Protein AF-0000000078383368 (afdb_homodimer)

Foldseek 3Di:
DFPDFAEEEQEAQLALLSLLLQVLCVVVRHQYEYEYEQADDCVVVVDPPPVVVLRLVSRVVSCVLSVHHYYYDYCNVVCVVFQVVVCLVCLQQLFHAASLLVCCAPPVLNVVVCCCCPPVNGQAYEYSAQKAWPCGQNSVNADPPDQIFIFFAPALQRTDCLSPQQHARVSRNRYHHNCNPDYPVVSLVSCVVSPSVSHNPDDDFDDHPSVTDDPDVPVVSCVPDFWQKAFEAEPPPRDTFGMDGGSSNAAALDFDDDDPPTDADPQGWGFLDAGSVRRYTYIYGHSVPQSQWFQKFKWAQWNFHGDDPPPPHQKDKWWKDQDSNDDTFIWIWGDDDPRMIMTGTPGTDGRQGFNTKMWTDDVRTTGTITTTHDGDDTRVVD/DFPDFAEEEQEAQLALLSLLLQVLCVVVRHQYEYEYEQADDCVVVVDPPPVVVLRLVSRVVSCVLSVHHYYYDYPNVVCVVFQVVVCLVCLQQLFDAASLLVCCAPPVLNVVVCCCCPPVNGQAYEYSAQWAWPCGQNSVNADPPDQIFIFFAPALQRTDVLSPQQHARVSRNRYHHNCNPDYPVVSLVSCVVSPSVSHNPDDDFDDHPSVTDDPDVPVVSCVPDFWQKAFEAEPPPRDTFGMDGGSSNAAALDFDDDDPPTDADPQGWGFLDAGSVRRYTYIYGHSVPQSQWFQKFKWAQWNFHGDDPPPPHQKDKWWKDQDSNDDTFIWIWGDDDPRMIMTGTPGTDGRQGFNTKMWTDDVRTTTTITTTHDGDDTRVVD

Structure (mmCIF, N/CA/C/O backbone):
data_AF-0000000078383368-model_v1
#
loop_
_entity.id
_entity.type
_entity.pdbx_description
1 polymer 'tRNA-5-taurinomethyluridine 2-sulfurtransferase'
#
loop_
_atom_site.group_PDB
_atom_site.id
_atom_site.type_symbol
_atom_site.label_atom_id
_atom_site.label_alt_id
_atom_site.label_comp_id
_atom_site.label_asym_id
_atom_site.label_entity_id
_atom_site.label_seq_id
_atom_site.pdbx_PDB_ins_code
_atom_site.Cartn_x
_atom_site.Cartn_y
_atom_site.Cartn_z
_atom_site.occupancy
_atom_site.B_iso_or_equiv
_atom_site.auth_seq_id
_atom_site.auth_comp_id
_atom_site.auth_asym_id
_atom_site.auth_atom_id
_atom_site.pdbx_PDB_model_num
ATOM 1 N N . MET A 1 1 ? -2.18 25.766 40.375 1 36.94 1 MET A N 1
ATOM 2 C CA . MET A 1 1 ? -3.277 26.609 39.906 1 36.94 1 MET A CA 1
ATOM 3 C C . MET A 1 1 ? -3.518 26.422 38.406 1 36.94 1 MET A C 1
ATOM 5 O O . MET A 1 1 ? -2.578 26.469 37.625 1 36.94 1 MET A O 1
ATOM 9 N N . MET A 1 2 ? -4.461 25.734 38 1 49.12 2 MET A N 1
ATOM 10 C CA . MET A 1 2 ? -4.82 25.312 36.656 1 49.12 2 MET A CA 1
ATOM 11 C C . MET A 1 2 ? -4.887 26.5 35.719 1 49.12 2 MET A C 1
ATOM 13 O O . MET A 1 2 ? -5.633 27.453 35.969 1 49.12 2 MET A O 1
ATOM 17 N N . CYS A 1 3 ? -3.789 26.938 35.188 1 62.19 3 CYS A N 1
ATOM 18 C CA . CYS A 1 3 ? -3.83 28.188 34.438 1 62.19 3 CYS A CA 1
ATOM 19 C C . CYS A 1 3 ? -4.938 28.156 33.375 1 62.19 3 CYS A C 1
ATOM 21 O O . CYS A 1 3 ? -4.957 27.266 32.531 1 62.19 3 CYS A O 1
ATOM 23 N N . VAL A 1 4 ? -6.07 28.656 33.75 1 81.44 4 VAL A N 1
ATOM 24 C CA . VAL A 1 4 ? -7.246 28.828 32.875 1 81.44 4 VAL A CA 1
ATOM 25 C C . VAL A 1 4 ? -6.832 29.469 31.562 1 81.44 4 VAL A C 1
ATOM 27 O O . VAL A 1 4 ? -6.098 30.469 31.547 1 81.44 4 VAL A O 1
ATOM 30 N N . VAL A 1 5 ? -7.105 28.734 30.438 1 91.75 5 VAL A N 1
ATOM 31 C CA . VAL A 1 5 ? -6.828 29.281 29.109 1 91.75 5 VAL A CA 1
ATOM 32 C C . VAL A 1 5 ? -7.957 30.219 28.688 1 91.75 5 VAL A C 1
ATOM 34 O O . VAL A 1 5 ? -9.125 29.828 28.656 1 91.75 5 VAL A O 1
ATOM 37 N N . ARG A 1 6 ? -7.672 31.469 28.5 1 95.5 6 ARG A N 1
ATOM 38 C CA . ARG A 1 6 ? -8.672 32.469 28.094 1 95.5 6 ARG A CA 1
ATOM 39 C C . ARG A 1 6 ? -8.383 32.969 26.703 1 95.5 6 ARG A C 1
ATOM 41 O O . ARG A 1 6 ? -9.258 32.969 25.828 1 95.5 6 ARG A O 1
ATOM 48 N N . ARG A 1 7 ? -7.188 33.438 26.453 1 97.81 7 ARG A N 1
ATOM 49 C CA . ARG A 1 7 ? -6.781 34.031 25.172 1 97.81 7 ARG A CA 1
ATOM 50 C C . ARG A 1 7 ? -5.969 33.031 24.344 1 97.81 7 ARG A C 1
ATOM 52 O O . ARG A 1 7 ? -5 32.469 24.844 1 97.81 7 ARG A O 1
ATOM 59 N N . VAL A 1 8 ? -6.387 32.812 23.047 1 98.69 8 VAL A N 1
ATOM 60 C CA . VAL A 1 8 ? -5.789 31.781 22.203 1 98.69 8 VAL A CA 1
ATOM 61 C C . VAL A 1 8 ? -5.406 32.375 20.859 1 98.69 8 VAL A C 1
ATOM 63 O O . VAL A 1 8 ? -6.215 33.062 20.219 1 98.69 8 VAL A O 1
ATOM 66 N N . ALA A 1 9 ? -4.172 32.219 20.453 1 98.81 9 ALA A N 1
ATOM 67 C CA . ALA A 1 9 ? -3.773 32.531 19.078 1 98.81 9 ALA A CA 1
ATOM 68 C C . ALA A 1 9 ? -4.07 31.359 18.156 1 98.81 9 ALA A C 1
ATOM 70 O O . ALA A 1 9 ? -3.617 30.234 18.391 1 98.81 9 ALA A O 1
ATOM 71 N N . CYS A 1 10 ? -4.832 31.562 17.156 1 98.81 10 CYS A N 1
ATOM 72 C CA . CYS A 1 10 ? -5.141 30.562 16.156 1 98.81 10 CYS A CA 1
ATOM 73 C C . CYS A 1 10 ? -4.375 30.828 14.859 1 98.81 10 CYS A C 1
ATOM 75 O O . CYS A 1 10 ? -4.52 31.891 14.258 1 98.81 10 CYS A O 1
ATOM 77 N N . ALA A 1 11 ? -3.551 29.875 14.469 1 98.31 11 ALA A N 1
ATOM 78 C CA . ALA A 1 11 ? -2.896 29.984 13.164 1 98.31 11 ALA A CA 1
ATOM 79 C C . ALA A 1 11 ? -3.912 29.875 12.031 1 98.31 11 ALA A C 1
ATOM 81 O O . ALA A 1 11 ? -4.57 28.844 11.883 1 98.31 11 ALA A O 1
ATOM 82 N N . ILE A 1 12 ? -3.998 30.922 11.258 1 96.69 12 ILE A N 1
ATOM 83 C CA . ILE A 1 12 ? -4.957 30.969 10.156 1 96.69 12 ILE A CA 1
ATOM 84 C C . ILE A 1 12 ? -4.215 31 8.828 1 96.69 12 ILE A C 1
ATOM 86 O O . ILE A 1 12 ? -3.4 31.891 8.578 1 96.69 12 ILE A O 1
ATOM 90 N N . SER A 1 13 ? -4.52 30 7.941 1 92.88 13 SER A N 1
ATOM 91 C CA . SER A 1 13 ? -3.787 29.875 6.684 1 92.88 13 SER A CA 1
ATOM 92 C C . SER A 1 13 ? -4.641 30.312 5.5 1 92.88 13 SER A C 1
ATOM 94 O O . SER A 1 13 ? -4.148 30.391 4.371 1 92.88 13 SER A O 1
ATOM 96 N N . GLY A 1 14 ? -5.852 30.578 5.715 1 90.75 14 GLY A N 1
ATOM 97 C CA . GLY A 1 14 ? -6.781 30.812 4.621 1 90.75 14 GLY A CA 1
ATOM 98 C C . GLY A 1 14 ? -7.488 29.547 4.16 1 90.75 14 GLY A C 1
ATOM 99 O O . GLY A 1 14 ? -8.352 29.609 3.281 1 90.75 14 GLY A O 1
ATOM 100 N N . GLY A 1 15 ? -7.164 28.484 4.734 1 93.06 15 GLY A N 1
ATOM 101 C CA . GLY A 1 15 ? -7.805 27.219 4.406 1 93.06 15 GLY A CA 1
ATOM 102 C C . GLY A 1 15 ? -8.961 26.875 5.328 1 93.06 15 GLY A C 1
ATOM 103 O O . GLY A 1 15 ? -9.141 27.516 6.367 1 93.06 15 GLY A O 1
ATOM 104 N N . ILE A 1 16 ? -9.664 25.859 4.98 1 95.81 16 ILE A N 1
ATOM 105 C CA . ILE A 1 16 ? -10.914 25.531 5.645 1 95.81 16 ILE A CA 1
ATOM 106 C C . ILE A 1 16 ? -10.633 24.984 7.043 1 95.81 16 ILE A C 1
ATOM 108 O O . ILE A 1 16 ? -11.383 25.25 7.984 1 95.81 16 ILE A O 1
ATOM 112 N N . ASP A 1 17 ? -9.57 24.281 7.25 1 96.88 17 ASP A N 1
ATOM 113 C CA . ASP A 1 17 ? -9.281 23.625 8.531 1 96.88 17 ASP A CA 1
ATOM 114 C C . ASP A 1 17 ? -8.977 24.672 9.609 1 96.88 17 ASP A C 1
ATOM 116 O O . ASP A 1 17 ? -9.547 24.625 10.703 1 96.88 17 ASP A O 1
ATOM 120 N N . SER A 1 18 ? -8.117 25.609 9.273 1 97.19 18 SER A N 1
ATOM 121 C CA . SER A 1 18 ? -7.789 26.641 10.234 1 97.19 18 SER A CA 1
ATOM 122 C C . SER A 1 18 ? -8.977 27.578 10.484 1 97.19 18 SER A C 1
ATOM 124 O O . SER A 1 18 ? -9.172 28.062 11.602 1 97.19 18 SER A O 1
ATOM 126 N N . ALA A 1 19 ? -9.758 27.781 9.469 1 97.56 19 ALA A N 1
ATOM 127 C CA . ALA A 1 19 ? -10.945 28.609 9.617 1 97.56 19 ALA A CA 1
ATOM 128 C C . ALA A 1 19 ? -11.93 28 10.609 1 97.56 19 ALA A C 1
ATOM 130 O O . ALA A 1 19 ? -12.438 28.672 11.5 1 97.56 19 ALA A O 1
ATOM 131 N N . VAL A 1 20 ? -12.18 26.719 10.445 1 98.38 20 VAL A N 1
ATOM 132 C CA . VAL A 1 20 ? -13.117 26.047 11.328 1 98.38 20 VAL A CA 1
ATOM 133 C C . VAL A 1 20 ? -12.531 25.922 12.727 1 98.38 20 VAL A C 1
ATOM 135 O O . VAL A 1 20 ? -13.258 26.016 13.727 1 98.38 20 VAL A O 1
ATOM 138 N N . ALA A 1 21 ? -11.258 25.781 12.812 1 98.69 21 ALA A N 1
ATOM 139 C CA . ALA A 1 21 ? -10.617 25.797 14.125 1 98.69 21 ALA A CA 1
ATOM 140 C C . ALA A 1 21 ? -10.906 27.109 14.852 1 98.69 21 ALA A C 1
ATOM 142 O O . ALA A 1 21 ? -11.305 27.094 16.016 1 98.69 21 ALA A O 1
ATOM 143 N N . ALA A 1 22 ? -10.75 28.203 14.188 1 98.62 22 ALA A N 1
ATOM 144 C CA . ALA A 1 22 ? -11.023 29.516 14.766 1 98.62 22 ALA A CA 1
ATOM 145 C C . ALA A 1 22 ? -12.492 29.641 15.164 1 98.62 22 ALA A C 1
ATOM 147 O O . ALA A 1 22 ? -12.812 30.156 16.234 1 98.62 22 ALA A O 1
ATOM 148 N N . LEU A 1 23 ? -13.352 29.156 14.305 1 98.56 23 LEU A N 1
ATOM 149 C CA . LEU A 1 23 ? -14.789 29.172 14.562 1 98.56 23 LEU A CA 1
ATOM 150 C C . LEU A 1 23 ? -15.109 28.438 15.859 1 98.56 23 LEU A C 1
ATOM 152 O O . LEU A 1 23 ? -15.844 28.953 16.703 1 98.56 23 LEU A O 1
ATOM 156 N N . LEU A 1 24 ? -14.539 27.266 15.984 1 98.81 24 LEU A N 1
ATOM 157 C CA . LEU A 1 24 ? -14.82 26.438 17.141 1 98.81 24 LEU A CA 1
ATOM 158 C C . LEU A 1 24 ? -14.281 27.078 18.422 1 98.81 24 LEU A C 1
ATOM 160 O O . LEU A 1 24 ? -14.906 26.984 19.469 1 98.81 24 LEU A O 1
ATOM 164 N N . LEU A 1 25 ? -13.133 27.672 18.312 1 98.69 25 LEU A N 1
ATOM 165 C CA . LEU A 1 25 ? -12.578 28.375 19.469 1 98.69 25 LEU A CA 1
ATOM 166 C C . LEU A 1 25 ? -13.508 29.5 19.922 1 98.69 25 LEU A C 1
ATOM 168 O O . LEU A 1 25 ? -13.797 29.641 21.109 1 98.69 25 LEU A O 1
ATOM 172 N N . LYS A 1 26 ? -13.977 30.266 19.016 1 98.19 26 LYS A N 1
ATOM 173 C CA . LYS A 1 26 ? -14.891 31.359 19.328 1 98.19 26 LYS A CA 1
ATOM 174 C C . LYS A 1 26 ? -16.172 30.828 19.969 1 98.19 26 LYS A C 1
ATOM 176 O O . LYS A 1 26 ? -16.641 31.375 20.984 1 98.19 26 LYS A O 1
ATOM 181 N N . ARG A 1 27 ? -16.672 29.797 19.391 1 97.75 27 ARG A N 1
ATOM 182 C CA . ARG A 1 27 ? -17.906 29.203 19.891 1 97.75 27 ARG A CA 1
ATOM 183 C C . ARG A 1 27 ? -17.734 28.656 21.312 1 97.75 27 ARG A C 1
ATOM 185 O O . ARG A 1 27 ? -18.688 28.609 22.078 1 97.75 27 ARG A O 1
ATOM 192 N N . ASN A 1 28 ? -16.547 28.281 21.594 1 97.38 28 ASN A N 1
ATOM 193 C CA . ASN A 1 28 ? -16.266 27.75 22.906 1 97.38 28 ASN A CA 1
ATOM 194 C C . ASN A 1 28 ? -15.898 28.844 23.906 1 97.38 28 ASN A C 1
ATOM 196 O O . ASN A 1 28 ? -15.43 28.562 25 1 97.38 28 ASN A O 1
ATOM 200 N N . GLY A 1 29 ? -15.969 30.109 23.516 1 96.81 29 GLY A N 1
ATOM 201 C CA . GLY A 1 29 ? -15.906 31.234 24.438 1 96.81 29 GLY A CA 1
ATOM 202 C C . GLY A 1 29 ? -14.508 31.781 24.625 1 96.81 29 GLY A C 1
ATOM 203 O O . GLY A 1 29 ? -14.266 32.625 25.5 1 96.81 29 GLY A O 1
ATOM 204 N N . PHE A 1 30 ? -13.562 31.406 23.812 1 98.31 30 PHE A N 1
ATOM 205 C CA . PHE A 1 30 ? -12.203 31.906 23.938 1 98.31 30 PHE A CA 1
ATOM 206 C C . PHE A 1 30 ? -12.07 33.281 23.328 1 98.31 30 PHE A C 1
ATOM 208 O O . PHE A 1 30 ? -12.844 33.656 22.438 1 98.31 30 PHE A O 1
ATOM 215 N N . ASP A 1 31 ? -11.172 34.062 23.891 1 98.44 31 ASP A N 1
ATOM 216 C CA . ASP A 1 31 ? -10.664 35.25 23.203 1 98.44 31 ASP A CA 1
ATOM 217 C C . ASP A 1 31 ? -9.648 34.875 22.125 1 98.44 31 ASP A C 1
ATOM 219 O O . ASP A 1 31 ? -8.484 34.625 22.422 1 98.44 31 ASP A O 1
ATOM 223 N N . VAL A 1 32 ? -10.109 34.906 20.906 1 98.69 32 VAL A N 1
ATOM 224 C CA . VAL A 1 32 ? -9.328 34.312 19.828 1 98.69 32 VAL A CA 1
ATOM 225 C C . VAL A 1 32 ? -8.617 35.438 19.047 1 98.69 32 VAL A C 1
ATOM 227 O O . VAL A 1 32 ? -9.219 36.469 18.75 1 98.69 32 VAL A O 1
ATOM 230 N N . VAL A 1 33 ? -7.348 35.219 18.75 1 98.69 33 VAL A N 1
ATOM 231 C CA . VAL A 1 33 ? -6.559 36.062 17.859 1 98.69 33 VAL A CA 1
ATOM 232 C C . VAL A 1 33 ? -6.043 35.25 16.688 1 98.69 33 VAL A C 1
ATOM 234 O O . VAL A 1 33 ? -5.375 34.219 16.875 1 98.69 33 VAL A O 1
ATOM 237 N N . GLY A 1 34 ? -6.414 35.688 15.492 1 98.56 34 GLY A N 1
ATOM 238 C CA . GLY A 1 34 ? -5.895 35.031 14.305 1 98.56 34 GLY A CA 1
ATOM 239 C C . GLY A 1 34 ? -4.504 35.5 13.93 1 98.56 34 GLY A C 1
ATOM 240 O O . GLY A 1 34 ? -4.215 36.688 13.945 1 98.56 34 GLY A O 1
ATOM 241 N N . VAL A 1 35 ? -3.637 34.562 13.633 1 98.56 35 VAL A N 1
ATOM 242 C CA . VAL A 1 35 ? -2.281 34.906 13.211 1 98.56 35 VAL A CA 1
ATOM 243 C C . VAL A 1 35 ? -1.971 34.219 11.875 1 98.56 35 VAL A C 1
ATOM 245 O O . VAL A 1 35 ? -2.078 33 11.742 1 98.56 35 VAL A O 1
ATOM 248 N N . TYR A 1 36 ? -1.631 34.969 10.883 1 96.88 36 TYR A N 1
ATOM 249 C CA . TYR A 1 36 ? -1.184 34.5 9.578 1 96.88 36 TYR A CA 1
ATOM 250 C C . TYR A 1 36 ? 0.331 34.625 9.445 1 96.88 36 TYR A C 1
ATOM 252 O O . TYR A 1 36 ? 0.911 35.656 9.719 1 96.88 36 TYR A O 1
ATOM 260 N N . MET A 1 37 ? 0.987 33.5 9.008 1 95.25 37 MET A N 1
ATOM 261 C CA . MET A 1 37 ? 2.441 33.469 8.875 1 95.25 37 MET A CA 1
ATOM 262 C C . MET A 1 37 ? 2.855 33.562 7.414 1 95.25 37 MET A C 1
ATOM 264 O O . MET A 1 37 ? 2.35 32.844 6.566 1 95.25 37 MET A O 1
ATOM 268 N N . VAL A 1 38 ? 3.729 34.438 7.168 1 91.38 38 VAL A N 1
ATOM 269 C CA . VAL A 1 38 ? 4.391 34.5 5.871 1 91.38 38 VAL A CA 1
ATOM 270 C C . VAL A 1 38 ? 5.738 33.781 5.941 1 91.38 38 VAL A C 1
ATOM 272 O O . VAL A 1 38 ? 6.645 34.219 6.656 1 91.38 38 VAL A O 1
ATOM 275 N N . ASN A 1 39 ? 5.824 32.719 5.172 1 88.44 39 ASN A N 1
ATOM 276 C CA . ASN A 1 39 ? 7.023 31.906 5.344 1 88.44 39 ASN A CA 1
ATOM 277 C C . ASN A 1 39 ? 7.785 31.75 4.031 1 88.44 39 ASN A C 1
ATOM 279 O O . ASN A 1 39 ? 8.906 31.234 4.016 1 88.44 39 ASN A O 1
ATOM 283 N N . TRP A 1 40 ? 7.23 32.094 2.885 1 81.56 40 TRP A N 1
ATOM 284 C CA . TRP A 1 40 ? 7.875 31.938 1.588 1 81.56 40 TRP A CA 1
ATOM 285 C C . TRP A 1 40 ? 7.516 33.062 0.644 1 81.56 40 TRP A C 1
ATOM 287 O O . TRP A 1 40 ? 6.348 33.469 0.551 1 81.56 40 TRP A O 1
ATOM 297 N N . ASP A 1 41 ? 8.422 33.688 0.123 1 69.75 41 ASP A N 1
ATOM 298 C CA . ASP A 1 41 ? 8.188 34.812 -0.791 1 69.75 41 ASP A CA 1
ATOM 299 C C . ASP A 1 41 ? 8.297 34.344 -2.246 1 69.75 41 ASP A C 1
ATOM 301 O O . ASP A 1 41 ? 9.375 33.969 -2.711 1 69.75 41 ASP A O 1
ATOM 305 N N . HIS A 1 42 ? 7.145 34.125 -2.885 1 60.41 42 HIS A N 1
ATOM 306 C CA . HIS A 1 42 ? 7.102 33.719 -4.277 1 60.41 42 HIS A CA 1
ATOM 307 C C . HIS A 1 42 ? 7.605 34.812 -5.211 1 60.41 42 HIS A C 1
ATOM 309 O O . HIS A 1 42 ? 7.855 34.562 -6.391 1 60.41 42 HIS A O 1
ATOM 315 N N . VAL A 1 43 ? 7.531 36.125 -4.84 1 50.5 43 VAL A N 1
ATOM 316 C CA . VAL A 1 43 ? 8.008 37.219 -5.703 1 50.5 43 VAL A CA 1
ATOM 317 C C . VAL A 1 43 ? 9.383 36.844 -6.258 1 50.5 43 VAL A C 1
ATOM 319 O O . VAL A 1 43 ? 9.688 37.156 -7.418 1 50.5 43 VAL A O 1
ATOM 322 N N . GLU A 1 44 ? 10.125 36.25 -5.531 1 47.44 44 GLU A N 1
ATOM 323 C CA . GLU A 1 44 ? 11.484 35.969 -5.988 1 47.44 44 GLU A CA 1
ATOM 324 C C . GLU A 1 44 ? 11.484 34.906 -7.09 1 47.44 44 GLU A C 1
ATOM 326 O O . GLU A 1 44 ? 12.461 34.781 -7.836 1 47.44 44 GLU A O 1
ATOM 331 N N . GLU A 1 45 ? 10.422 34.094 -7.129 1 51.78 45 GLU A N 1
ATOM 332 C CA . GLU A 1 45 ? 10.469 33.094 -8.172 1 51.78 45 GLU A CA 1
ATOM 333 C C . GLU A 1 45 ? 9.914 33.625 -9.492 1 51.78 45 GLU A C 1
ATOM 335 O O . GLU A 1 45 ? 9.828 32.875 -10.477 1 51.78 45 GLU A O 1
ATOM 340 N N . GLY A 1 46 ? 9.664 34.938 -9.633 1 47.72 46 GLY A N 1
ATOM 341 C CA . GLY A 1 46 ? 9.242 35.562 -10.883 1 47.72 46 GLY A CA 1
ATOM 342 C C . GLY A 1 46 ? 7.773 35.312 -11.195 1 47.72 46 GLY A C 1
ATOM 343 O O . GLY A 1 46 ? 7.301 35.656 -12.281 1 47.72 46 GLY A O 1
ATOM 344 N N . THR A 1 47 ? 7.129 34.281 -10.688 1 50.12 47 THR A N 1
ATOM 345 C CA . THR A 1 47 ? 5.762 34.062 -11.125 1 50.12 47 THR A CA 1
ATOM 346 C C . THR A 1 47 ? 4.785 34.938 -10.367 1 50.12 47 THR A C 1
ATOM 348 O O . THR A 1 47 ? 4.926 35.156 -9.164 1 50.12 47 THR A O 1
ATOM 351 N N . ASN A 1 48 ? 4.074 35.844 -11 1 43.84 48 ASN A N 1
ATOM 352 C CA . ASN A 1 48 ? 3.094 36.875 -10.641 1 43.84 48 ASN A CA 1
ATOM 353 C C . ASN A 1 48 ? 1.924 36.281 -9.859 1 43.84 48 ASN A C 1
ATOM 355 O O . ASN A 1 48 ? 0.958 36.969 -9.547 1 43.84 48 ASN A O 1
ATOM 359 N N . ASP A 1 49 ? 1.604 35.031 -9.945 1 49.78 49 ASP A N 1
ATOM 360 C CA . ASP A 1 49 ? 0.332 34.625 -9.359 1 49.78 49 ASP A CA 1
ATOM 361 C C . ASP A 1 49 ? 0.401 34.625 -7.836 1 49.78 49 ASP A C 1
ATOM 363 O O . ASP A 1 49 ? 1.14 33.844 -7.238 1 49.78 49 ASP A O 1
ATOM 367 N N . CYS A 1 50 ? 0.161 35.75 -7.16 1 53.84 50 CYS A N 1
ATOM 368 C CA . CYS A 1 50 ? 0.35 36.062 -5.75 1 53.84 50 CYS A CA 1
ATOM 369 C C . CYS A 1 50 ? -0.502 35.156 -4.871 1 53.84 50 CYS A C 1
ATOM 371 O O . CYS A 1 50 ? -1.547 35.594 -4.367 1 53.84 50 CYS A O 1
ATOM 373 N N . HIS A 1 51 ? -0.39 33.812 -4.867 1 58.06 51 HIS A N 1
ATOM 374 C CA . HIS A 1 51 ? -1.088 32.875 -3.98 1 58.06 51 HIS A CA 1
ATOM 375 C C . HIS A 1 51 ? -1.011 33.344 -2.529 1 58.06 51 HIS A C 1
ATOM 377 O O . HIS A 1 51 ? -2.008 33.312 -1.806 1 58.06 51 HIS A O 1
ATOM 383 N N . ARG A 1 52 ? 0.119 33.906 -2.07 1 60.44 52 ARG A N 1
ATOM 384 C CA . ARG A 1 52 ? 0.3 34.406 -0.711 1 60.44 52 ARG A CA 1
ATOM 385 C C . ARG A 1 52 ? -0.687 35.531 -0.403 1 60.44 52 ARG A C 1
ATOM 387 O O . ARG A 1 52 ? -1.337 35.531 0.645 1 60.44 52 ARG A O 1
ATOM 394 N N . THR A 1 53 ? -0.83 36.281 -1.457 1 69.81 53 THR A N 1
ATOM 395 C CA . THR A 1 53 ? -1.708 37.438 -1.25 1 69.81 53 THR A CA 1
ATOM 396 C C . THR A 1 53 ? -3.162 36.969 -1.137 1 69.81 53 THR A C 1
ATOM 398 O O . THR A 1 53 ? -3.918 37.5 -0.32 1 69.81 53 THR A O 1
ATOM 401 N N . ARG A 1 54 ? -3.377 35.938 -1.837 1 81.5 54 ARG A N 1
ATOM 402 C CA . ARG A 1 54 ? -4.754 35.438 -1.802 1 81.5 54 ARG A CA 1
ATOM 403 C C . ARG A 1 54 ? -5.051 34.719 -0.491 1 81.5 54 ARG A C 1
ATOM 405 O O . ARG A 1 54 ? -6.113 34.938 0.104 1 81.5 54 ARG A O 1
ATOM 412 N N . ASP A 1 55 ? -4.082 34 -0.029 1 87.5 55 ASP A N 1
ATOM 413 C CA . ASP A 1 55 ? -4.262 33.25 1.225 1 87.5 55 ASP A CA 1
ATOM 414 C C . ASP A 1 55 ? -4.348 34.219 2.408 1 87.5 55 ASP A C 1
ATOM 416 O O . ASP A 1 55 ? -5.152 34.031 3.32 1 87.5 55 ASP A O 1
ATOM 420 N N . GLU A 1 56 ? -3.521 35.219 2.334 1 90.69 56 GLU A N 1
ATOM 421 C CA . GLU A 1 56 ? -3.564 36.188 3.408 1 90.69 56 GLU A CA 1
ATOM 422 C C . GLU A 1 56 ? -4.891 36.938 3.408 1 90.69 56 GLU A C 1
ATOM 424 O O . GLU A 1 56 ? -5.473 37.188 4.469 1 90.69 56 GLU A O 1
ATOM 429 N N . ALA A 1 57 ? -5.328 37.281 2.199 1 92.25 57 ALA A N 1
ATOM 430 C CA . ALA A 1 57 ? -6.605 37.969 2.068 1 92.25 57 ALA A CA 1
ATOM 431 C C . ALA A 1 57 ? -7.754 37.125 2.588 1 92.25 57 ALA A C 1
ATOM 433 O O . ALA A 1 57 ? -8.641 37.594 3.289 1 92.25 57 ALA A O 1
ATOM 434 N N . ASP A 1 58 ? -7.699 35.875 2.223 1 92.5 58 ASP A N 1
ATOM 435 C CA . ASP A 1 58 ? -8.727 34.969 2.697 1 92.5 58 ASP A CA 1
ATOM 436 C C . ASP A 1 58 ? -8.688 34.812 4.219 1 92.5 58 ASP A C 1
ATOM 438 O O . ASP A 1 58 ? -9.727 34.812 4.875 1 92.5 58 ASP A O 1
ATOM 442 N N . ALA A 1 59 ? -7.523 34.75 4.734 1 94.62 59 ALA A N 1
ATOM 443 C CA . ALA A 1 59 ? -7.355 34.656 6.184 1 94.62 59 ALA A CA 1
ATOM 444 C C . ALA A 1 59 ? -7.926 35.875 6.883 1 94.62 59 ALA A C 1
ATOM 446 O O . ALA A 1 59 ? -8.609 35.75 7.902 1 94.62 59 ALA A O 1
ATOM 447 N N . ARG A 1 60 ? -7.672 37 6.332 1 95.75 60 ARG A N 1
ATOM 448 C CA . ARG A 1 60 ? -8.188 38.25 6.887 1 95.75 60 ARG A CA 1
ATOM 449 C C . ARG A 1 60 ? -9.711 38.281 6.848 1 95.75 60 ARG A C 1
ATOM 451 O O . ARG A 1 60 ? -10.352 38.688 7.82 1 95.75 60 ARG A O 1
ATOM 458 N N . LYS A 1 61 ? -10.25 37.875 5.762 1 95.19 61 LYS A N 1
ATOM 459 C CA . LYS A 1 61 ? -11.703 37.844 5.609 1 95.19 61 LYS A CA 1
ATOM 460 C C . LYS A 1 61 ? -12.344 36.906 6.629 1 95.19 61 LYS A C 1
ATOM 462 O O . LYS A 1 61 ? -13.398 37.219 7.191 1 95.19 61 LYS A O 1
ATOM 467 N N . ILE A 1 62 ? -11.734 35.781 6.773 1 95.5 62 ILE A N 1
ATOM 468 C CA . ILE A 1 62 ? -12.227 34.812 7.746 1 95.5 62 ILE A CA 1
ATOM 469 C C . ILE A 1 62 ? -12.25 35.438 9.141 1 95.5 62 ILE A C 1
ATOM 471 O O . ILE A 1 62 ? -13.258 35.344 9.844 1 95.5 62 ILE A O 1
ATOM 475 N N . CYS A 1 63 ? -11.211 36.125 9.555 1 96.88 63 CYS A N 1
ATOM 476 C CA . CYS A 1 63 ? -11.109 36.719 10.875 1 96.88 63 CYS A CA 1
ATOM 477 C C . CYS A 1 63 ? -12.141 37.844 11.031 1 96.88 63 CYS A C 1
ATOM 479 O O . CYS A 1 63 ? -12.758 37.969 12.094 1 96.88 63 CYS A O 1
ATOM 481 N N . LYS A 1 64 ? -12.305 38.594 10.008 1 96.25 64 LYS A N 1
ATOM 482 C CA . LYS A 1 64 ? -13.312 39.656 10.031 1 96.25 64 LYS A CA 1
ATOM 483 C C . LYS A 1 64 ? -14.711 39.094 10.234 1 96.25 64 LYS A C 1
ATOM 485 O O . LYS A 1 64 ? -15.484 39.594 11.055 1 96.25 64 LYS A O 1
ATOM 490 N N . ARG A 1 65 ? -14.984 38.094 9.5 1 95 65 ARG A N 1
ATOM 491 C CA . ARG A 1 65 ? -16.297 37.438 9.594 1 95 65 ARG A CA 1
ATOM 492 C C . ARG A 1 65 ? -16.531 36.906 10.992 1 95 65 ARG A C 1
ATOM 494 O O . ARG A 1 65 ? -17.656 36.938 11.5 1 95 65 ARG A O 1
ATOM 501 N N . LEU A 1 66 ? -15.531 36.375 11.602 1 96.5 66 LEU A N 1
ATOM 502 C CA . LEU A 1 66 ? -15.648 35.75 12.922 1 96.5 66 LEU A CA 1
ATOM 503 C C . LEU A 1 66 ? -15.555 36.812 14.023 1 96.5 66 LEU A C 1
ATOM 505 O O . LEU A 1 66 ? -15.82 36.5 15.195 1 96.5 66 LEU A O 1
ATOM 509 N N . GLY A 1 67 ? -15.18 38 13.664 1 96.69 67 GLY A N 1
ATOM 510 C CA . GLY A 1 67 ? -15.039 39.062 14.641 1 96.69 67 GLY A CA 1
ATOM 511 C C . GLY A 1 67 ? -13.844 38.875 15.555 1 96.69 67 GLY A C 1
ATOM 512 O O . GLY A 1 67 ? -13.938 39.125 16.766 1 96.69 67 GLY A O 1
ATOM 513 N N . ILE A 1 68 ? -12.75 38.406 14.961 1 97.19 68 ILE A N 1
ATOM 514 C CA . ILE A 1 68 ? -11.562 38.219 15.797 1 97.19 68 ILE A CA 1
ATOM 515 C C . ILE A 1 68 ? -10.414 39.062 15.25 1 97.19 68 ILE A C 1
ATOM 517 O O . ILE A 1 68 ? -10.406 39.438 14.078 1 97.19 68 ILE A O 1
ATOM 521 N N . GLU A 1 69 ? -9.492 39.375 16.141 1 97.81 69 GLU A N 1
ATOM 522 C CA . GLU A 1 69 ? -8.297 40.125 15.758 1 97.81 69 GLU A CA 1
ATOM 523 C C . GLU A 1 69 ? -7.441 39.344 14.766 1 97.81 69 GLU A C 1
ATOM 525 O O . GLU A 1 69 ? -7.422 38.125 14.789 1 97.81 69 GLU A O 1
ATOM 530 N N . PHE A 1 70 ? -6.789 40.094 13.922 1 97.81 70 PHE A N 1
ATOM 531 C CA . PHE A 1 70 ? -5.961 39.469 12.891 1 97.81 70 PHE A CA 1
ATOM 532 C C . PHE A 1 70 ? -4.559 40.062 12.891 1 97.81 70 PHE A C 1
ATOM 534 O O . PHE A 1 70 ? -4.398 41.312 12.836 1 97.81 70 PHE A O 1
ATOM 541 N N . HIS A 1 71 ? -3.539 39.219 12.977 1 97.62 71 HIS A N 1
ATOM 542 C CA . HIS A 1 71 ? -2.135 39.594 12.922 1 97.62 71 HIS A CA 1
ATOM 543 C C . HIS A 1 71 ? -1.396 38.844 11.82 1 97.62 71 HIS A C 1
ATOM 545 O O . HIS A 1 71 ? -1.712 37.688 11.531 1 97.62 71 HIS A O 1
ATOM 551 N N . THR A 1 72 ? -0.459 39.531 11.242 1 96.38 72 THR A N 1
ATOM 552 C CA . THR A 1 72 ? 0.448 38.875 10.297 1 96.38 72 THR A CA 1
ATOM 553 C C . THR A 1 72 ? 1.883 38.906 10.812 1 96.38 72 THR A C 1
ATOM 555 O O . THR A 1 72 ? 2.328 39.938 11.359 1 96.38 72 THR A O 1
ATOM 558 N N . VAL A 1 73 ? 2.562 37.844 10.688 1 96.5 73 VAL A N 1
ATOM 559 C CA . VAL A 1 73 ? 3.957 37.781 11.117 1 96.5 73 VAL A CA 1
ATOM 560 C C . VAL A 1 73 ? 4.797 37.125 10.023 1 96.5 73 VAL A C 1
ATOM 562 O O . VAL A 1 73 ? 4.312 36.25 9.305 1 96.5 73 VAL A O 1
ATOM 565 N N . ASP A 1 74 ? 6.027 37.562 9.844 1 95 74 ASP A N 1
ATOM 566 C CA . ASP A 1 74 ? 6.934 37.062 8.82 1 95 74 ASP A CA 1
ATOM 567 C C . ASP A 1 74 ? 8.016 36.156 9.43 1 95 74 ASP A C 1
ATOM 569 O O . ASP A 1 74 ? 8.789 36.625 10.273 1 95 74 ASP A O 1
ATOM 573 N N . PHE A 1 75 ? 8.008 34.938 9.031 1 95.88 75 PHE A N 1
ATOM 574 C CA . PHE A 1 75 ? 9.047 34 9.461 1 95.88 75 PHE A CA 1
ATOM 575 C C . PHE A 1 75 ? 9.82 33.469 8.266 1 95.88 75 PHE A C 1
ATOM 577 O O . PHE A 1 75 ? 10.266 32.312 8.273 1 95.88 75 PHE A O 1
ATOM 584 N N . SER A 1 76 ? 9.891 34.188 7.148 1 94 76 SER A N 1
ATOM 585 C CA . SER A 1 76 ? 10.547 33.75 5.922 1 94 76 SER A CA 1
ATOM 586 C C . SER A 1 76 ? 12.023 33.438 6.156 1 94 76 SER A C 1
ATOM 588 O O . SER A 1 76 ? 12.562 32.469 5.617 1 94 76 SER A O 1
ATOM 590 N N . ARG A 1 77 ? 12.672 34.312 6.98 1 95.12 77 ARG A N 1
ATOM 591 C CA . ARG A 1 77 ? 14.094 34.125 7.27 1 95.12 77 ARG A CA 1
ATOM 592 C C . ARG A 1 77 ? 14.32 32.844 8.078 1 95.12 77 ARG A C 1
ATOM 594 O O . ARG A 1 77 ? 15.211 32.062 7.758 1 95.12 77 ARG A O 1
ATOM 601 N N . GLU A 1 78 ? 13.531 32.656 9.102 1 96.06 78 GLU A N 1
ATOM 602 C CA . GLU A 1 78 ? 13.641 31.453 9.93 1 96.06 78 GLU A CA 1
ATOM 603 C C . GLU A 1 78 ? 13.367 30.188 9.117 1 96.06 78 GLU A C 1
ATOM 605 O O . GLU A 1 78 ? 14.102 29.203 9.219 1 96.06 78 GLU A O 1
ATOM 610 N N . TYR A 1 79 ? 12.328 30.25 8.281 1 95.19 79 TYR A N 1
ATOM 611 C CA . TYR A 1 79 ? 11.992 29.109 7.426 1 95.19 79 TYR A CA 1
ATOM 612 C C . TYR A 1 79 ? 13.133 28.781 6.48 1 95.19 79 TYR A C 1
ATOM 614 O O . TYR A 1 79 ? 13.5 27.609 6.328 1 95.19 79 TYR A O 1
ATOM 622 N N . TRP A 1 80 ? 13.656 29.75 5.863 1 93.88 80 TRP A N 1
ATOM 623 C CA . TRP A 1 80 ? 14.758 29.562 4.922 1 93.88 80 TRP A CA 1
ATOM 624 C C . TRP A 1 80 ? 15.953 28.922 5.605 1 93.88 80 TRP A C 1
ATOM 626 O O . TRP A 1 80 ? 16.469 27.891 5.145 1 93.88 80 TRP A O 1
ATOM 636 N N . ASN A 1 81 ? 16.312 29.453 6.75 1 95.94 81 ASN A N 1
ATOM 637 C CA . ASN A 1 81 ? 17.547 29.062 7.418 1 95.94 81 ASN A CA 1
ATOM 638 C C . ASN A 1 81 ? 17.422 27.734 8.141 1 95.94 81 ASN A C 1
ATOM 640 O O . ASN A 1 81 ? 18.359 26.953 8.203 1 95.94 81 ASN A O 1
ATOM 644 N N . GLU A 1 82 ? 16.25 27.5 8.602 1 95.81 82 GLU A N 1
ATOM 645 C CA . GLU A 1 82 ? 16.156 26.391 9.539 1 95.81 82 GLU A CA 1
ATOM 646 C C . GLU A 1 82 ? 15.422 25.203 8.922 1 95.81 82 GLU A C 1
ATOM 648 O O . GLU A 1 82 ? 15.531 24.078 9.414 1 95.81 82 GLU A O 1
ATOM 653 N N . VAL A 1 83 ? 14.68 25.391 7.91 1 95.31 83 VAL A N 1
ATOM 654 C CA . VAL A 1 83 ? 13.906 24.312 7.312 1 95.31 83 VAL A CA 1
ATOM 655 C C . VAL A 1 83 ? 14.375 24.078 5.879 1 95.31 83 VAL A C 1
ATOM 657 O O . VAL A 1 83 ? 14.812 22.969 5.543 1 95.31 83 VAL A O 1
ATOM 660 N N . PHE A 1 84 ? 14.43 25.078 5.086 1 93.69 84 PHE A N 1
ATOM 661 C CA . PHE A 1 84 ? 14.68 24.938 3.658 1 93.69 84 PHE A CA 1
ATOM 662 C C . PHE A 1 84 ? 16.125 24.547 3.398 1 93.69 84 PHE A C 1
ATOM 664 O O . PHE A 1 84 ? 16.406 23.656 2.582 1 93.69 84 PHE A O 1
ATOM 671 N N . LEU A 1 85 ? 17.047 25.234 4.031 1 95.25 85 LEU A N 1
ATOM 672 C CA . LEU A 1 85 ? 18.453 24.906 3.842 1 95.25 85 LEU A CA 1
ATOM 673 C C . LEU A 1 85 ? 18.734 23.453 4.23 1 95.25 85 LEU A C 1
ATOM 675 O O . LEU A 1 85 ? 19.531 22.781 3.58 1 95.25 85 LEU A O 1
ATOM 679 N N . ASN A 1 86 ? 18.109 23.016 5.312 1 94.19 86 ASN A N 1
ATOM 680 C CA . ASN A 1 86 ? 18.234 21.609 5.707 1 94.19 86 ASN A CA 1
ATOM 681 C C . ASN A 1 86 ? 17.672 20.688 4.633 1 94.19 86 ASN A C 1
ATOM 683 O O . ASN A 1 86 ? 18.281 19.641 4.344 1 94.19 86 ASN A O 1
ATOM 687 N N . LEU A 1 87 ? 16.547 21 4.078 1 92.94 87 LEU A N 1
ATOM 688 C CA . LEU A 1 87 ? 15.961 20.234 2.984 1 92.94 87 LEU A CA 1
ATOM 689 C C . LEU A 1 87 ? 16.938 20.125 1.817 1 92.94 87 LEU A C 1
ATOM 691 O O . LEU A 1 87 ? 17.172 19.031 1.299 1 92.94 87 LEU A O 1
ATOM 695 N N . LEU A 1 88 ? 17.531 21.234 1.489 1 93.56 88 LEU A N 1
ATOM 696 C CA . LEU A 1 88 ? 18.469 21.281 0.362 1 93.56 88 LEU A CA 1
ATOM 697 C C . LEU A 1 88 ? 19.672 20.391 0.625 1 93.56 88 LEU A C 1
ATOM 699 O O . LEU A 1 88 ? 20.109 19.641 -0.255 1 93.56 88 LEU A O 1
ATOM 703 N N . GLU A 1 89 ? 20.172 20.5 1.785 1 95 89 GLU A N 1
ATOM 704 C CA . GLU A 1 89 ? 21.359 19.719 2.139 1 95 89 GLU A CA 1
ATOM 705 C C . GLU A 1 89 ? 21.062 18.234 2.078 1 95 89 GLU A C 1
ATOM 707 O O . GLU A 1 89 ? 21.906 17.453 1.615 1 95 89 GLU A O 1
ATOM 712 N N . ASN A 1 90 ? 19.969 17.844 2.549 1 93.25 90 ASN A N 1
ATOM 713 C CA . ASN A 1 90 ? 19.594 16.438 2.518 1 93.25 90 ASN A CA 1
ATOM 714 C C . ASN A 1 90 ? 19.406 15.93 1.087 1 93.25 90 ASN A C 1
ATOM 716 O O . ASN A 1 90 ? 19.922 14.883 0.717 1 93.25 90 ASN A O 1
ATOM 720 N N . TYR A 1 91 ? 18.766 16.672 0.282 1 91.38 91 TYR A N 1
ATOM 721 C CA . TYR A 1 91 ? 18.578 16.281 -1.11 1 91.38 91 TYR A CA 1
ATOM 722 C C . TYR A 1 91 ? 19.922 16.203 -1.836 1 91.38 91 TYR A C 1
ATOM 724 O O . TYR A 1 91 ? 20.125 15.312 -2.662 1 91.38 91 TYR A O 1
ATOM 732 N N . ARG A 1 92 ? 20.781 17.125 -1.518 1 93.44 92 ARG A N 1
ATOM 733 C CA . ARG A 1 92 ? 22.109 17.094 -2.1 1 93.44 92 ARG A CA 1
ATOM 734 C C . ARG A 1 92 ? 22.797 15.758 -1.818 1 93.44 92 ARG A C 1
ATOM 736 O O . ARG A 1 92 ? 23.531 15.234 -2.67 1 93.44 92 ARG A O 1
ATOM 743 N N . LYS A 1 93 ? 22.516 15.227 -0.701 1 93.38 93 LYS A N 1
ATOM 744 C CA . LYS A 1 93 ? 23.156 13.984 -0.273 1 93.38 93 LYS A CA 1
ATOM 745 C C . LYS A 1 93 ? 22.359 12.766 -0.733 1 93.38 93 LYS A C 1
ATOM 747 O O . LYS A 1 93 ? 22.734 11.625 -0.454 1 93.38 93 LYS A O 1
ATOM 752 N N . GLY A 1 94 ? 21.266 12.969 -1.31 1 91.25 94 GLY A N 1
ATOM 753 C CA . GLY A 1 94 ? 20.438 11.883 -1.818 1 91.25 94 GLY A CA 1
ATOM 754 C C . GLY A 1 94 ? 19.438 11.375 -0.808 1 91.25 94 GLY A C 1
ATOM 755 O O . GLY A 1 94 ? 18.906 10.273 -0.954 1 91.25 94 GLY A O 1
ATOM 756 N N . PHE A 1 95 ? 19.188 12.18 0.222 1 91.38 95 PHE A N 1
ATOM 757 C CA . PHE A 1 95 ? 18.219 11.797 1.236 1 91.38 95 PHE A CA 1
ATOM 758 C C . PHE A 1 95 ? 16.875 12.461 0.965 1 91.38 95 PHE A C 1
ATOM 760 O O . PHE A 1 95 ? 16.812 13.617 0.555 1 91.38 95 PHE A O 1
ATOM 767 N N . THR A 1 96 ? 15.852 11.672 1.095 1 82.81 96 THR A N 1
ATOM 768 C CA . THR A 1 96 ? 14.508 12.219 0.962 1 82.81 96 THR A CA 1
ATOM 769 C C . THR A 1 96 ? 13.914 12.523 2.332 1 82.81 96 THR A C 1
ATOM 771 O O . THR A 1 96 ? 13.531 11.617 3.07 1 82.81 96 THR A O 1
ATOM 774 N N . VAL A 1 97 ? 13.781 13.758 2.613 1 87.75 97 VAL A N 1
ATOM 775 C CA . VAL A 1 97 ? 13.305 14.164 3.932 1 87.75 97 VAL A CA 1
ATOM 776 C C . VAL A 1 97 ? 11.891 14.734 3.814 1 87.75 97 VAL A C 1
ATOM 778 O O . VAL A 1 97 ? 11.461 15.117 2.727 1 87.75 97 VAL A O 1
ATOM 781 N N . VAL A 1 98 ? 11.188 14.758 4.918 1 88.56 98 VAL A N 1
ATOM 782 C CA . VAL A 1 98 ? 9.875 15.375 5.035 1 88.56 98 VAL A CA 1
ATOM 783 C C . VAL A 1 98 ? 9.984 16.703 5.785 1 88.56 98 VAL A C 1
ATOM 785 O O . VAL A 1 98 ? 9.922 16.719 7.02 1 88.56 98 VAL A O 1
ATOM 788 N N . SER A 1 99 ? 10.086 17.766 5.098 1 91.56 99 SER A N 1
ATOM 789 C CA . SER A 1 99 ? 10.375 19.078 5.68 1 91.56 99 SER A CA 1
ATOM 790 C C . SER A 1 99 ? 9.219 19.547 6.555 1 91.56 99 SER A C 1
ATOM 792 O O . SER A 1 99 ? 9.422 20.344 7.473 1 91.56 99 SER A O 1
ATOM 794 N N . ASP A 1 100 ? 8.031 19 6.27 1 93.5 100 ASP A N 1
ATOM 795 C CA . ASP A 1 100 ? 6.852 19.422 7.023 1 93.5 100 ASP A CA 1
ATOM 796 C C . ASP A 1 100 ? 6.98 19.062 8.5 1 93.5 100 ASP A C 1
ATOM 798 O O . ASP A 1 100 ? 6.387 19.719 9.359 1 93.5 100 ASP A O 1
ATOM 802 N N . VAL A 1 101 ? 7.688 18.031 8.773 1 95.25 101 VAL A N 1
ATOM 803 C CA . VAL A 1 101 ? 7.898 17.641 10.164 1 95.25 101 VAL A CA 1
ATOM 804 C C . VAL A 1 101 ? 8.727 18.703 10.875 1 95.25 101 VAL A C 1
ATOM 806 O O . VAL A 1 101 ? 8.352 19.188 11.953 1 95.25 101 VAL A O 1
ATOM 809 N N . MET A 1 102 ? 9.758 19.188 10.25 1 94.12 102 MET A N 1
ATOM 810 C CA . MET A 1 102 ? 10.609 20.234 10.82 1 94.12 102 MET A CA 1
ATOM 811 C C . MET A 1 102 ? 9.891 21.578 10.852 1 94.12 102 MET A C 1
ATOM 813 O O . MET A 1 102 ? 10.023 22.328 11.812 1 94.12 102 MET A O 1
ATOM 817 N N . CYS A 1 103 ? 9.172 21.781 9.812 1 95.62 103 CYS A N 1
ATOM 818 C CA . CYS A 1 103 ? 8.414 23.031 9.742 1 95.62 103 CYS A CA 1
ATOM 819 C C . CYS A 1 103 ? 7.484 23.172 10.945 1 95.62 103 CYS A C 1
ATOM 821 O O . CYS A 1 103 ? 7.406 24.234 11.555 1 95.62 103 CYS A O 1
ATOM 823 N N . ASN A 1 104 ? 6.785 22.109 11.227 1 97 104 ASN A N 1
ATOM 824 C CA . ASN A 1 104 ? 5.891 22.156 12.383 1 97 104 ASN A CA 1
ATOM 825 C C . ASN A 1 104 ? 6.664 22.375 13.68 1 97 104 ASN A C 1
ATOM 827 O O . ASN A 1 104 ? 6.371 23.312 14.438 1 97 104 ASN A O 1
ATOM 831 N N . ARG A 1 105 ? 7.625 21.703 13.875 1 96.5 105 ARG A N 1
ATOM 832 C CA . ARG A 1 105 ? 8.375 21.766 15.125 1 96.5 105 ARG A CA 1
ATOM 833 C C . ARG A 1 105 ? 9.008 23.141 15.312 1 96.5 105 ARG A C 1
ATOM 835 O O . ARG A 1 105 ? 8.922 23.734 16.391 1 96.5 105 ARG A O 1
ATOM 842 N N . ILE A 1 106 ? 9.578 23.656 14.289 1 97.25 106 ILE A N 1
ATOM 843 C CA . ILE A 1 106 ? 10.438 24.828 14.414 1 97.25 106 ILE A CA 1
ATOM 844 C C . ILE A 1 106 ? 9.625 26.094 14.172 1 97.25 106 ILE A C 1
ATOM 846 O O . ILE A 1 106 ? 9.742 27.062 14.922 1 97.25 106 ILE A O 1
ATOM 850 N N . ILE A 1 107 ? 8.812 26.047 13.125 1 97.44 107 ILE A N 1
ATOM 851 C CA . ILE A 1 107 ? 8.133 27.281 12.719 1 97.44 107 ILE A CA 1
ATOM 852 C C . ILE A 1 107 ? 6.785 27.375 13.43 1 97.44 107 ILE A C 1
ATOM 854 O O . ILE A 1 107 ? 6.605 28.219 14.32 1 97.44 107 ILE A O 1
ATOM 858 N N . LYS A 1 108 ? 5.879 26.453 13.227 1 97.75 108 LYS A N 1
ATOM 859 C CA . LYS A 1 108 ? 4.5 26.562 13.695 1 97.75 108 LYS A CA 1
ATOM 860 C C . LYS A 1 108 ? 4.422 26.422 15.211 1 97.75 108 LYS A C 1
ATOM 862 O O . LYS A 1 108 ? 3.643 27.109 15.867 1 97.75 108 LYS A O 1
ATOM 867 N N . PHE A 1 109 ? 5.188 25.516 15.719 1 98.5 109 PHE A N 1
ATOM 868 C CA . PHE A 1 109 ? 5.086 25.281 17.156 1 98.5 109 PHE A CA 1
ATOM 869 C C . PHE A 1 109 ? 6.309 25.828 17.875 1 98.5 109 PHE A C 1
ATOM 871 O O . PHE A 1 109 ? 6.48 25.594 19.078 1 98.5 109 PHE A O 1
ATOM 878 N N . GLY A 1 110 ? 7.195 26.422 17.172 1 98.38 110 GLY A N 1
ATOM 879 C CA . GLY A 1 110 ? 8.344 27.109 17.734 1 98.38 110 GLY A CA 1
ATOM 880 C C . GLY A 1 110 ? 8.25 28.625 17.625 1 98.38 110 GLY A C 1
ATOM 881 O O . GLY A 1 110 ? 7.742 29.281 18.547 1 98.38 110 GLY A O 1
ATOM 882 N N . HIS A 1 111 ? 8.562 29.141 16.5 1 98.38 111 HIS A N 1
ATOM 883 C CA . HIS A 1 111 ? 8.609 30.594 16.281 1 98.38 111 HIS A CA 1
ATOM 884 C C . HIS A 1 111 ? 7.23 31.219 16.469 1 98.38 111 HIS A C 1
ATOM 886 O O . HIS A 1 111 ? 7.102 32.281 17.062 1 98.38 111 HIS A O 1
ATOM 892 N N . LEU A 1 112 ? 6.227 30.578 15.961 1 98.44 112 LEU A N 1
ATOM 893 C CA . LEU A 1 112 ? 4.879 31.109 16.156 1 98.44 112 LEU A CA 1
ATOM 894 C C . LEU A 1 112 ? 4.504 31.125 17.625 1 98.44 112 LEU A C 1
ATOM 896 O O . LEU A 1 112 ? 3.914 32.094 18.109 1 98.44 112 LEU A O 1
ATOM 900 N N . HIS A 1 113 ? 4.758 30.031 18.312 1 98.56 113 HIS A N 1
ATOM 901 C CA . HIS A 1 113 ? 4.488 30 19.75 1 98.56 113 HIS A CA 1
ATOM 902 C C . HIS A 1 113 ? 5.191 31.141 20.469 1 98.56 113 HIS A C 1
ATOM 904 O O . HIS A 1 113 ? 4.574 31.844 21.266 1 98.56 113 HIS A O 1
ATOM 910 N N . ALA A 1 114 ? 6.469 31.312 20.203 1 98.44 114 ALA A N 1
ATOM 911 C CA . ALA A 1 114 ? 7.234 32.406 20.828 1 98.44 114 ALA A CA 1
ATOM 912 C C . ALA A 1 114 ? 6.586 33.75 20.562 1 98.44 114 ALA A C 1
ATOM 914 O O . ALA A 1 114 ? 6.418 34.562 21.484 1 98.44 114 ALA A O 1
ATOM 915 N N . TYR A 1 115 ? 6.246 34.031 19.359 1 98.38 115 TYR A N 1
ATOM 916 C CA . TYR A 1 115 ? 5.594 35.281 18.984 1 98.38 115 TYR A CA 1
ATOM 917 C C . TYR A 1 115 ? 4.27 35.438 19.719 1 98.38 115 TYR A C 1
ATOM 919 O O . TYR A 1 115 ? 4 36.5 20.297 1 98.38 115 TYR A O 1
ATOM 927 N N . ALA A 1 116 ? 3.449 34.375 19.734 1 98.56 116 ALA A N 1
ATOM 928 C CA . ALA A 1 116 ? 2.113 34.406 20.328 1 98.56 116 ALA A CA 1
ATOM 929 C C . ALA A 1 116 ? 2.186 34.656 21.828 1 98.56 116 ALA A C 1
ATOM 931 O O . ALA A 1 116 ? 1.433 35.469 22.359 1 98.56 116 ALA A O 1
ATOM 932 N N . PHE A 1 117 ? 3.049 34 22.5 1 97.94 117 PHE A N 1
ATOM 933 C CA . PHE A 1 117 ? 3.133 34.125 23.938 1 97.94 117 PHE A CA 1
ATOM 934 C C . PHE A 1 117 ? 3.824 35.406 24.344 1 97.94 117 PHE A C 1
ATOM 936 O O . PHE A 1 117 ? 3.406 36.094 25.297 1 97.94 117 PHE A O 1
ATOM 943 N N . ASN A 1 118 ? 4.793 35.844 23.656 1 97.94 118 ASN A N 1
ATOM 944 C CA . ASN A 1 118 ? 5.625 36.969 24.094 1 97.94 118 ASN A CA 1
ATOM 945 C C . ASN A 1 118 ? 5.094 38.281 23.562 1 97.94 118 ASN A C 1
ATOM 947 O O . ASN A 1 118 ? 5.266 39.312 24.188 1 97.94 118 ASN A O 1
ATOM 951 N N . LYS A 1 119 ? 4.543 38.281 22.375 1 97.88 119 LYS A N 1
ATOM 952 C CA . LYS A 1 119 ? 4.125 39.562 21.75 1 97.88 119 LYS A CA 1
ATOM 953 C C . LYS A 1 119 ? 2.617 39.75 21.859 1 97.88 119 LYS A C 1
ATOM 955 O O . LYS A 1 119 ? 2.148 40.844 22.125 1 97.88 1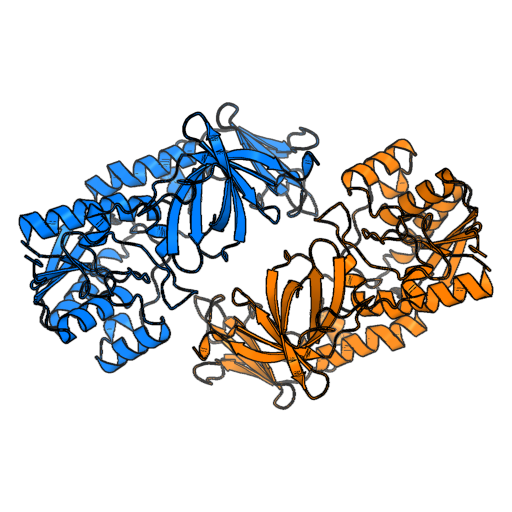19 LYS A O 1
ATOM 960 N N . ILE A 1 120 ? 1.899 38.656 21.703 1 97.5 120 ILE A N 1
ATOM 961 C CA . ILE A 1 120 ? 0.445 38.75 21.734 1 97.5 120 ILE A CA 1
ATOM 962 C C . ILE A 1 120 ? -0.074 38.438 23.125 1 97.5 120 ILE A C 1
ATOM 964 O O . ILE A 1 120 ? -1.209 38.781 23.469 1 97.5 120 ILE A O 1
ATOM 968 N N . HIS A 1 121 ? 0.69 37.812 23.938 1 97.31 121 HIS A N 1
ATOM 969 C CA . HIS A 1 121 ? 0.382 37.469 25.328 1 97.31 121 HIS A CA 1
ATOM 970 C C . HIS A 1 121 ? -0.838 36.531 25.406 1 97.31 121 HIS A C 1
ATOM 972 O O . HIS A 1 121 ? -1.793 36.844 26.125 1 97.31 121 HIS A O 1
ATOM 978 N N . VAL A 1 122 ? -0.724 35.406 24.781 1 98.06 122 VAL A N 1
ATOM 979 C CA . VAL A 1 122 ? -1.808 34.438 24.781 1 98.06 122 VAL A CA 1
ATOM 980 C C . VAL A 1 122 ? -1.516 33.344 25.812 1 98.06 122 VAL A C 1
ATOM 982 O O . VAL A 1 122 ? -0.417 33.281 26.375 1 98.06 122 VAL A O 1
ATOM 985 N N . ASP A 1 123 ? -2.523 32.5 26.047 1 97.31 123 ASP A N 1
ATOM 986 C CA . ASP A 1 123 ? -2.396 31.375 26.984 1 97.31 123 ASP A CA 1
ATOM 987 C C . ASP A 1 123 ? -2.148 30.062 26.25 1 97.31 123 ASP A C 1
ATOM 989 O O . ASP A 1 123 ? -1.688 29.094 26.844 1 97.31 123 ASP A O 1
ATOM 993 N N . ALA A 1 124 ? -2.492 30 24.969 1 98.19 124 ALA A N 1
ATOM 994 C CA . ALA A 1 124 ? -2.35 28.812 24.156 1 98.19 124 ALA A CA 1
ATOM 995 C C . ALA A 1 124 ? -2.338 29.156 22.672 1 98.19 124 ALA A C 1
ATOM 997 O O . ALA A 1 124 ? -2.682 30.281 22.281 1 98.19 124 ALA A O 1
ATOM 998 N N . VAL A 1 125 ? -1.92 28.219 21.875 1 98.75 125 VAL A N 1
ATOM 999 C CA . VAL A 1 125 ? -1.924 28.344 20.422 1 98.75 125 VAL A CA 1
ATOM 1000 C C . VAL A 1 125 ? -2.732 27.203 19.797 1 98.75 125 VAL A C 1
ATOM 1002 O O . VAL A 1 125 ? -2.666 26.062 20.266 1 98.75 125 VAL A O 1
ATOM 1005 N N . ALA A 1 126 ? -3.516 27.531 18.812 1 98.88 126 ALA A N 1
ATOM 1006 C CA . ALA A 1 126 ? -4.336 26.531 18.125 1 98.88 126 ALA A CA 1
ATOM 1007 C C . ALA A 1 126 ? -3.986 26.469 16.641 1 98.88 126 ALA A C 1
ATOM 1009 O O . ALA A 1 126 ? -3.637 27.484 16.031 1 98.88 126 ALA A O 1
ATOM 1010 N N . THR A 1 127 ? -4.035 25.328 16.094 1 98.56 127 THR A N 1
ATOM 1011 C CA . THR A 1 127 ? -3.889 25.125 14.656 1 98.56 127 THR A CA 1
ATOM 1012 C C . THR A 1 127 ? -5.023 24.25 14.125 1 98.56 127 THR A C 1
ATOM 1014 O O . THR A 1 127 ? -5.805 23.688 14.891 1 98.56 127 THR A O 1
ATOM 1017 N N . GLY A 1 128 ? -5.109 24.219 12.805 1 98.06 128 GLY A N 1
ATOM 1018 C CA . GLY A 1 128 ? -6.133 23.422 12.148 1 98.06 128 GLY A CA 1
ATOM 1019 C C . GLY A 1 128 ? -5.68 22.016 11.844 1 98.06 128 GLY A C 1
ATOM 1020 O O . GLY A 1 128 ? -6.152 21.391 10.883 1 98.06 128 GLY A O 1
ATOM 1021 N N . HIS A 1 129 ? -4.754 21.469 12.586 1 98.12 129 HIS A N 1
ATOM 1022 C CA . HIS A 1 129 ? -4.262 20.109 12.352 1 98.12 129 HIS A CA 1
ATOM 1023 C C . HIS A 1 129 ? -5.281 19.078 12.797 1 98.12 129 HIS A C 1
ATOM 1025 O O . HIS A 1 129 ? -5.926 19.234 13.836 1 98.12 129 HIS A O 1
ATOM 1031 N N . PHE A 1 130 ? -5.387 18.047 12 1 97.69 130 PHE A N 1
ATOM 1032 C CA . PHE A 1 130 ? -6.152 16.875 12.406 1 97.69 130 PHE A CA 1
ATOM 1033 C C . PHE A 1 130 ? -5.332 15.992 13.336 1 97.69 130 PHE A C 1
ATOM 1035 O O . PHE A 1 130 ? -4.691 15.039 12.891 1 97.69 130 PHE A O 1
ATOM 1042 N N . ALA A 1 131 ? -5.414 16.266 14.609 1 98.56 131 ALA A N 1
ATOM 1043 C CA . ALA A 1 131 ? -4.746 15.547 15.695 1 98.56 131 ALA A CA 1
ATOM 1044 C C . ALA A 1 131 ? -5.469 15.766 17.016 1 98.56 131 ALA A C 1
ATOM 1046 O O . ALA A 1 131 ? -6.301 16.672 17.141 1 98.56 131 ALA A O 1
ATOM 1047 N N . ARG A 1 132 ? -5.227 14.945 17.984 1 98.56 132 ARG A N 1
ATOM 1048 C CA . ARG A 1 132 ? -5.812 15.047 19.328 1 98.56 132 ARG A CA 1
ATOM 1049 C C . ARG A 1 132 ? -4.746 14.898 20.406 1 98.56 132 ARG A C 1
ATOM 1051 O O . ARG A 1 132 ? -3.631 14.445 20.125 1 98.56 132 ARG A O 1
ATOM 1058 N N . THR A 1 133 ? -5.059 15.367 21.531 1 98.19 133 THR A N 1
ATOM 1059 C CA . THR A 1 133 ? -4.262 15.086 22.719 1 98.19 133 THR A CA 1
ATOM 1060 C C . THR A 1 133 ? -5.152 14.625 23.875 1 98.19 133 THR A C 1
ATOM 1062 O O . THR A 1 133 ? -6.371 14.789 23.828 1 98.19 133 THR A O 1
ATOM 1065 N N . ASN A 1 134 ? -4.457 14 24.891 1 97.31 134 ASN A N 1
ATOM 1066 C CA . ASN A 1 134 ? -5.191 13.57 26.078 1 97.31 134 ASN A CA 1
ATOM 1067 C C . ASN A 1 134 ? -5.668 14.766 26.891 1 97.31 134 ASN A C 1
ATOM 1069 O O . ASN A 1 134 ? -6.449 14.609 27.828 1 97.31 134 ASN A O 1
ATOM 1073 N N . LEU A 1 135 ? -5.293 15.977 26.516 1 96.94 135 LEU A N 1
ATOM 1074 C CA . LEU A 1 135 ? -5.656 17.188 27.25 1 96.94 135 LEU A CA 1
ATOM 1075 C C . LEU A 1 135 ? -6.938 17.797 26.688 1 96.94 135 LEU A C 1
ATOM 1077 O O . LEU A 1 135 ? -7.418 18.812 27.203 1 96.94 135 LEU A O 1
ATOM 1081 N N . GLY A 1 136 ? -7.43 17.156 25.641 1 97 136 GLY A N 1
ATOM 1082 C CA . GLY A 1 136 ? -8.641 17.641 25 1 97 136 GLY A CA 1
ATOM 1083 C C . GLY A 1 136 ? -8.367 18.578 23.844 1 97 136 GLY A C 1
ATOM 1084 O O . GLY A 1 136 ? -7.301 19.188 23.75 1 97 136 GLY A O 1
ATOM 1085 N N . ASP A 1 137 ? -9.336 18.797 23 1 97.75 137 ASP A N 1
ATOM 1086 C CA . ASP A 1 137 ? -9.188 19.578 21.781 1 97.75 137 ASP A CA 1
ATOM 1087 C 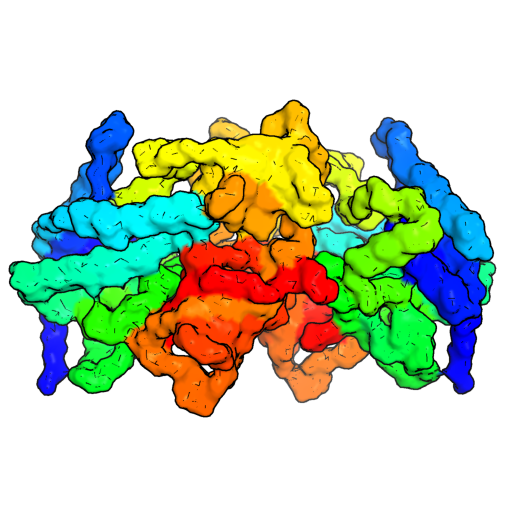C . ASP A 1 137 ? -8.945 21.062 22.109 1 97.75 137 ASP A C 1
ATOM 1089 O O . ASP A 1 137 ? -8.375 21.797 21.312 1 97.75 137 ASP A O 1
ATOM 1093 N N . PHE A 1 138 ? -9.367 21.484 23.328 1 97.94 138 PHE A N 1
ATOM 1094 C CA . PHE A 1 138 ? -9.297 22.875 23.734 1 97.94 138 PHE A CA 1
ATOM 1095 C C . PHE A 1 138 ? -8.523 23.016 25.047 1 97.94 138 PHE A C 1
ATOM 1097 O O . PHE A 1 138 ? -8.711 23.984 25.781 1 97.94 138 PHE A O 1
ATOM 1104 N N . LEU A 1 139 ? -7.824 22.031 25.406 1 96.69 139 LEU A N 1
ATOM 1105 C CA . LEU A 1 139 ? -6.996 21.984 26.609 1 96.69 139 LEU A CA 1
ATOM 1106 C C . LEU A 1 139 ? -7.863 22.031 27.859 1 96.69 139 LEU A C 1
ATOM 1108 O O . LEU A 1 139 ? -7.434 22.531 28.891 1 96.69 139 LEU A O 1
ATOM 1112 N N . GLN A 1 140 ? -9.023 21.469 27.797 1 94.75 140 GLN A N 1
ATOM 1113 C CA . GLN A 1 140 ? -9.961 21.531 28.906 1 94.75 140 GLN A CA 1
ATOM 1114 C C . GLN A 1 140 ? -9.5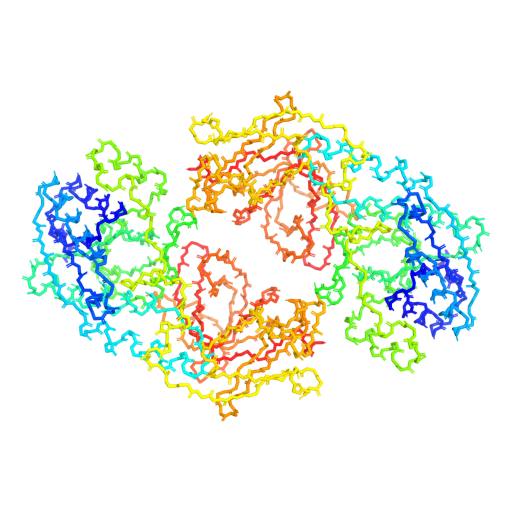62 20.547 30.016 1 94.75 140 GLN A C 1
ATOM 1116 O O . GLN A 1 140 ? -10.055 20.625 31.141 1 94.75 140 GLN A O 1
ATOM 1121 N N . LYS A 1 141 ? -8.734 19.578 29.75 1 93.56 141 LYS A N 1
ATOM 1122 C CA . LYS A 1 141 ? -8.312 18.594 30.734 1 93.56 141 LYS A CA 1
ATOM 1123 C C . LYS A 1 141 ? -6.883 18.844 31.188 1 93.56 141 LYS A C 1
ATOM 1125 O O . LYS A 1 141 ? -6.285 18.016 31.875 1 93.56 141 LYS A O 1
ATOM 1130 N N . ARG A 1 142 ? -6.387 19.938 30.719 1 92.81 142 ARG A N 1
ATOM 1131 C CA . ARG A 1 142 ? -5.004 20.266 31.047 1 92.81 142 ARG A CA 1
ATOM 1132 C C . ARG A 1 142 ? -4.859 20.625 32.531 1 92.81 142 ARG A C 1
ATOM 1134 O O . ARG A 1 142 ? -5.715 21.312 33.094 1 92.81 142 ARG A O 1
ATOM 1141 N N . SER A 1 143 ? -3.77 20.031 33.094 1 89.44 143 SER A N 1
ATOM 1142 C CA . SER A 1 143 ? -3.352 20.422 34.438 1 89.44 143 SER A CA 1
ATOM 1143 C C . SER A 1 143 ? -1.86 20.734 34.5 1 89.44 143 SER A C 1
ATOM 1145 O O . SER A 1 143 ? -1.143 20.516 33.531 1 89.44 143 SER A O 1
ATOM 1147 N N . THR A 1 144 ? -1.387 21.266 35.562 1 83.31 144 THR A N 1
ATOM 1148 C CA . THR A 1 144 ? 0.014 21.656 35.688 1 83.31 144 THR A CA 1
ATOM 1149 C C . THR A 1 144 ? 0.921 20.422 35.625 1 83.31 144 THR A C 1
ATOM 1151 O O . THR A 1 144 ? 2.1 20.547 35.281 1 83.31 144 THR A O 1
ATOM 1154 N N . LYS A 1 145 ? 0.479 19.25 35.938 1 86.31 145 LYS A N 1
ATOM 1155 C CA . LYS A 1 145 ? 1.317 18.062 36 1 86.31 145 LYS A CA 1
ATOM 1156 C C . LYS A 1 145 ? 0.994 17.094 34.875 1 86.31 145 LYS A C 1
ATOM 1158 O O . LYS A 1 145 ? 1.547 16 34.812 1 86.31 145 LYS A O 1
ATOM 1163 N N . SER A 1 146 ? 0.185 17.688 34 1 90 146 SER A N 1
ATOM 1164 C CA . SER A 1 146 ? -0.272 16.766 32.969 1 90 146 SER A CA 1
ATOM 1165 C C . SER A 1 146 ? 0.841 16.469 31.969 1 90 146 SER A C 1
ATOM 1167 O O . SER A 1 146 ? 1.601 17.359 31.594 1 90 146 SER A O 1
ATOM 1169 N N . VAL A 1 147 ? 0.998 15.227 31.641 1 95.62 147 VAL A N 1
ATOM 1170 C CA . VAL A 1 147 ? 1.83 14.82 30.516 1 95.62 147 VAL A CA 1
ATOM 1171 C C . VAL A 1 147 ? 0.987 14.773 29.25 1 95.62 147 VAL A C 1
ATOM 1173 O O . VAL A 1 147 ? -0.044 14.094 29.203 1 95.62 147 VAL A O 1
ATOM 1176 N N . ALA A 1 148 ? 1.398 15.539 28.281 1 97.62 148 ALA A N 1
ATOM 1177 C CA . ALA A 1 148 ? 0.65 15.57 27.031 1 97.62 148 ALA A CA 1
ATOM 1178 C C . ALA A 1 148 ? 0.992 14.367 26.156 1 97.62 148 ALA A C 1
ATOM 1180 O O . ALA A 1 148 ? 2.164 14.008 26.016 1 97.62 148 ALA A O 1
ATOM 1181 N N . ARG A 1 149 ? -0.008 13.711 25.656 1 98.44 149 ARG A N 1
ATOM 1182 C CA . ARG A 1 149 ? 0.11 12.617 24.688 1 98.44 149 ARG A CA 1
ATOM 1183 C C . ARG A 1 149 ? -0.59 12.977 23.375 1 98.44 149 ARG A C 1
ATOM 1185 O O . ARG A 1 149 ? -1.667 13.57 23.391 1 98.44 149 ARG A O 1
ATOM 1192 N N . LEU A 1 150 ? 0.03 12.648 22.312 1 98.62 150 LEU A N 1
ATOM 1193 C CA . LEU A 1 150 ? -0.493 12.961 20.984 1 98.62 150 LEU A CA 1
ATOM 1194 C C . LEU A 1 150 ? -1.25 11.766 20.422 1 98.62 150 LEU A C 1
ATOM 1196 O O . LEU A 1 150 ? -0.748 10.641 20.422 1 98.62 150 LEU A O 1
ATOM 1200 N N . TYR A 1 151 ? -2.434 11.977 19.938 1 98.38 151 TYR A N 1
ATOM 1201 C CA . TYR A 1 151 ? -3.277 10.938 19.359 1 98.38 151 TYR A CA 1
ATOM 1202 C C . TYR A 1 151 ? -3.689 11.297 17.938 1 98.38 151 TYR A C 1
ATOM 1204 O O . TYR A 1 151 ? -3.828 12.477 17.594 1 98.38 151 TYR A O 1
ATOM 1212 N N . SER A 1 152 ? -3.861 10.273 17.125 1 97.06 152 SER A N 1
ATOM 1213 C CA . SER A 1 152 ? -4.348 10.469 15.766 1 97.06 152 SER A CA 1
ATOM 1214 C C . SER A 1 152 ? -5.699 11.18 15.758 1 97.06 152 SER A C 1
ATOM 1216 O O . SER A 1 152 ? -6.5 11.016 16.688 1 97.06 152 SER A O 1
ATOM 1218 N N . GLY A 1 153 ? -5.891 11.984 14.703 1 96.56 153 GLY A N 1
ATOM 1219 C CA . GLY A 1 153 ? -7.219 12.539 14.5 1 96.56 153 GLY A CA 1
ATOM 1220 C C . GLY A 1 153 ? -8.281 11.477 14.266 1 96.56 153 GLY A C 1
ATOM 1221 O O . GLY A 1 153 ? -7.957 10.336 13.93 1 96.56 153 GLY A O 1
ATOM 1222 N N . VAL A 1 154 ? -9.492 11.914 14.461 1 94.69 154 VAL A N 1
ATOM 1223 C CA . VAL A 1 154 ? -10.594 10.969 14.297 1 94.69 154 VAL A CA 1
ATOM 1224 C C . VAL A 1 154 ? -10.719 10.578 12.828 1 94.69 154 VAL A C 1
ATOM 1226 O O . VAL A 1 154 ? -11.094 9.445 12.508 1 94.69 154 VAL A O 1
ATOM 1229 N N . ASP A 1 155 ? -10.391 11.484 11.953 1 93.25 155 ASP A N 1
ATOM 1230 C CA . ASP A 1 155 ? -10.383 11.195 10.516 1 93.25 155 ASP A CA 1
ATOM 1231 C C . ASP A 1 155 ? -9.094 10.492 10.102 1 93.25 155 ASP A C 1
ATOM 1233 O O . ASP A 1 155 ? -8.031 11.117 10.039 1 93.25 155 ASP A O 1
ATOM 1237 N N . PRO A 1 156 ? -9.141 9.227 9.773 1 91.25 156 PRO A N 1
ATOM 1238 C CA . PRO A 1 156 ? -7.902 8.508 9.477 1 91.25 156 PRO A CA 1
ATOM 1239 C C . PRO A 1 156 ? -7.246 8.961 8.18 1 91.25 156 PRO A C 1
ATOM 1241 O O . PRO A 1 156 ? -6.039 8.789 8 1 91.25 156 PRO A O 1
ATOM 1244 N N . LEU A 1 157 ? -8.016 9.516 7.281 1 90.25 157 LEU A N 1
ATOM 1245 C CA . LEU A 1 157 ? -7.488 9.93 5.988 1 90.25 157 LEU A CA 1
ATOM 1246 C C . LEU A 1 157 ? -6.812 11.297 6.094 1 90.25 157 LEU A C 1
ATOM 1248 O O . LEU A 1 157 ? -6.023 11.672 5.223 1 90.25 157 LEU A O 1
ATOM 1252 N N . LYS A 1 158 ? -7.129 11.984 7.148 1 92.75 158 LYS A N 1
ATOM 1253 C CA . LYS A 1 158 ? -6.617 13.344 7.273 1 92.75 158 LYS A CA 1
ATOM 1254 C C . LYS A 1 158 ? -5.672 13.469 8.461 1 92.75 158 LYS A C 1
ATOM 1256 O O . LYS A 1 158 ? -5.121 14.539 8.719 1 92.75 158 LYS A O 1
ATOM 1261 N N . ASP A 1 159 ? -5.43 12.383 9.125 1 94.88 159 ASP A N 1
ATOM 1262 C CA . ASP A 1 159 ? -4.562 12.406 10.297 1 94.88 159 ASP A CA 1
ATOM 1263 C C . ASP A 1 159 ? -3.229 13.078 9.984 1 94.88 159 ASP A C 1
ATOM 1265 O O . ASP A 1 159 ? -2.584 12.75 8.984 1 94.88 159 ASP A O 1
ATOM 1269 N N . GLN A 1 160 ? -2.818 13.992 10.852 1 96.06 160 GLN A N 1
ATOM 1270 C CA . GLN A 1 160 ? -1.599 14.75 10.602 1 96.06 160 GLN A CA 1
ATOM 1271 C C . GLN A 1 160 ? -0.587 14.562 11.727 1 96.06 160 GLN A C 1
ATOM 1273 O O . GLN A 1 160 ? 0.338 15.359 11.875 1 96.06 160 GLN A O 1
ATOM 1278 N N . THR A 1 161 ? -0.765 13.539 12.602 1 97.62 161 THR A N 1
ATOM 1279 C CA . THR A 1 161 ? 0.161 13.273 13.695 1 97.62 161 THR A CA 1
ATOM 1280 C C . THR A 1 161 ? 1.554 12.953 13.164 1 97.62 161 THR A C 1
ATOM 1282 O O . THR A 1 161 ? 2.557 13.211 13.828 1 97.62 161 THR A O 1
ATOM 1285 N N . TYR A 1 162 ? 1.654 12.43 11.938 1 96.94 162 TYR A N 1
ATOM 1286 C CA . TYR A 1 162 ? 2.941 12.172 11.305 1 96.94 162 TYR A CA 1
ATOM 1287 C C . TYR A 1 162 ? 3.801 13.438 11.297 1 96.94 162 TYR A C 1
ATOM 1289 O O . TYR A 1 162 ? 4.984 13.391 11.633 1 96.94 162 TYR A O 1
ATOM 1297 N N . PHE A 1 163 ? 3.197 14.562 11.031 1 96.88 163 PHE A N 1
ATOM 1298 C CA . PHE A 1 163 ? 3.912 15.82 10.883 1 96.88 163 PHE A CA 1
ATOM 1299 C C . PHE A 1 163 ? 4.188 16.453 12.242 1 96.88 163 PHE A C 1
ATOM 1301 O O . PHE A 1 163 ? 4.988 17.375 12.359 1 96.88 163 PHE A O 1
ATOM 1308 N N . LEU A 1 164 ? 3.492 15.953 13.25 1 98.25 164 LEU A N 1
ATOM 1309 C CA . LEU A 1 164 ? 3.605 16.531 14.586 1 98.25 164 LEU A CA 1
ATOM 1310 C C . LEU A 1 164 ? 4.402 15.609 15.508 1 98.25 164 LEU A C 1
ATOM 1312 O O . LEU A 1 164 ? 4.496 15.859 16.703 1 98.25 164 LEU A O 1
ATOM 1316 N N . SER A 1 165 ? 5.023 14.602 14.977 1 98 165 SER A N 1
ATOM 1317 C CA . SER A 1 165 ? 5.562 13.469 15.719 1 98 165 SER A CA 1
ATOM 1318 C C . SER A 1 165 ? 6.824 13.852 16.484 1 98 165 SER A C 1
ATOM 1320 O O . SER A 1 165 ? 7.324 13.078 17.297 1 98 165 SER A O 1
ATOM 1322 N N . THR A 1 166 ? 7.34 15.078 16.328 1 97.31 166 THR A N 1
ATOM 1323 C CA . THR A 1 166 ? 8.555 15.484 17.016 1 97.31 166 THR A CA 1
ATOM 1324 C C . THR A 1 166 ? 8.266 16.609 18 1 97.31 166 THR A C 1
ATOM 1326 O O . THR A 1 166 ? 9.188 17.219 18.562 1 97.31 166 THR A O 1
ATOM 1329 N N . LEU A 1 167 ? 7.055 16.938 18.203 1 98.19 167 LEU A N 1
ATOM 1330 C CA . LEU A 1 167 ? 6.715 18.016 19.125 1 98.19 167 LEU A CA 1
ATOM 1331 C C . LEU A 1 167 ? 7.102 17.641 20.547 1 98.19 167 LEU A C 1
ATOM 1333 O O . LEU A 1 167 ? 6.957 16.484 20.969 1 98.19 167 LEU A O 1
ATOM 1337 N N . THR A 1 168 ? 7.492 18.641 21.312 1 97.06 168 THR A N 1
ATOM 1338 C CA . THR A 1 168 ? 7.918 18.453 22.688 1 97.06 168 THR A CA 1
ATOM 1339 C C . THR A 1 168 ? 6.742 18.609 23.641 1 97.06 168 THR A C 1
ATOM 1341 O O . THR A 1 168 ? 5.68 19.094 23.266 1 97.06 168 THR A O 1
ATOM 1344 N N . GLN A 1 169 ? 6.973 18.219 24.875 1 96.62 169 GLN A N 1
ATOM 1345 C CA . GLN A 1 169 ? 5.988 18.422 25.938 1 96.62 169 GLN A CA 1
ATOM 1346 C C . GLN A 1 169 ? 5.602 19.891 26.062 1 96.62 169 GLN A C 1
ATOM 1348 O O . GLN A 1 169 ? 4.414 20.219 26.141 1 96.62 169 GLN A O 1
ATOM 1353 N N . GLU A 1 170 ? 6.602 20.719 26.062 1 95.5 170 GLU A N 1
ATOM 1354 C CA . GLU A 1 170 ? 6.359 22.156 26.203 1 95.5 170 GLU A CA 1
ATOM 1355 C C . GLU A 1 170 ? 5.461 22.672 25.094 1 95.5 170 GLU A C 1
ATOM 1357 O O . GLU A 1 170 ? 4.52 23.438 25.344 1 95.5 170 GLU A O 1
ATOM 1362 N N . GLN A 1 171 ? 5.703 22.234 23.906 1 97.38 171 GLN A N 1
ATOM 1363 C CA . GLN A 1 171 ? 4.938 22.672 22.734 1 97.38 171 GLN A CA 1
ATOM 1364 C C . GLN A 1 171 ? 3.521 22.109 22.766 1 97.38 171 GLN A C 1
ATOM 1366 O O . GLN A 1 171 ? 2.549 22.844 22.578 1 97.38 171 GLN A O 1
ATOM 1371 N N . LEU A 1 172 ? 3.414 20.875 23.047 1 97.5 172 LEU A N 1
ATOM 1372 C CA . LEU A 1 172 ? 2.135 20.188 22.953 1 97.5 172 LEU A CA 1
ATOM 1373 C C . LEU A 1 172 ? 1.205 20.625 24.078 1 97.5 172 LEU A C 1
ATOM 1375 O O . LEU A 1 172 ? -0.007 20.734 23.891 1 97.5 172 LEU A O 1
ATOM 1379 N N . ARG A 1 173 ? 1.691 20.969 25.25 1 96.56 173 ARG A N 1
ATOM 1380 C CA . ARG A 1 173 ? 0.894 21.312 26.422 1 96.56 173 ARG A CA 1
ATOM 1381 C C . ARG A 1 173 ? 0.215 22.656 26.25 1 96.56 173 ARG A C 1
ATOM 1383 O O . ARG A 1 173 ? -0.708 23 27 1 96.56 173 ARG A O 1
ATOM 1390 N N . ARG A 1 174 ? 0.691 23.391 25.359 1 96.62 174 ARG A N 1
ATOM 1391 C CA . ARG A 1 174 ? 0.093 24.703 25.141 1 96.62 174 ARG A CA 1
ATOM 1392 C C . ARG A 1 174 ? -0.539 24.797 23.75 1 96.62 174 ARG A C 1
ATOM 1394 O O . ARG A 1 174 ? -0.694 25.891 23.203 1 96.62 174 ARG A O 1
ATOM 1401 N N . SER A 1 175 ? -0.798 23.609 23.109 1 98.25 175 SER A N 1
ATOM 1402 C CA . SER A 1 175 ? -1.351 23.562 21.766 1 98.25 175 SER A CA 1
ATOM 1403 C C . SER A 1 175 ? -2.766 23 21.766 1 98.25 175 SER A C 1
ATOM 1405 O O . SER A 1 175 ? -3.051 22.031 22.469 1 98.25 175 SER A O 1
ATOM 1407 N N . MET A 1 176 ? -3.654 23.656 21.016 1 98.69 176 MET A N 1
ATOM 1408 C CA . MET A 1 176 ? -5.012 23.156 20.797 1 98.69 176 MET A CA 1
ATOM 1409 C C . MET A 1 176 ? -5.18 22.656 19.375 1 98.69 176 MET A C 1
ATOM 1411 O O . MET A 1 176 ? -4.652 23.25 18.422 1 98.69 176 MET A O 1
ATOM 1415 N N . PHE A 1 177 ? -5.918 21.578 19.203 1 98.81 177 PHE A N 1
ATOM 1416 C CA . PHE A 1 177 ? -6.312 21.047 17.906 1 98.81 177 PHE A CA 1
ATOM 1417 C C . PHE A 1 177 ? -7.832 20.953 17.797 1 98.81 177 PHE A C 1
ATOM 1419 O O . PHE A 1 177 ? -8.398 19.859 17.859 1 98.81 177 PHE A O 1
ATOM 1426 N N . PRO A 1 178 ? -8.438 22.031 17.484 1 98.88 178 PRO A N 1
ATOM 1427 C CA . PRO A 1 178 ? -9.891 22.109 17.609 1 98.88 178 PRO A CA 1
ATOM 1428 C C . PRO A 1 178 ? -10.617 21.172 16.656 1 98.88 178 PRO A C 1
ATOM 1430 O O . PRO A 1 178 ? -11.734 20.734 16.938 1 98.88 178 PRO A O 1
ATOM 1433 N N . VAL A 1 179 ? -9.945 20.797 15.508 1 98.62 179 VAL A N 1
ATOM 1434 C CA . VAL A 1 179 ? -10.672 20 14.523 1 98.62 179 VAL A CA 1
ATOM 1435 C C . VAL A 1 179 ? -10.234 18.531 14.617 1 98.62 179 VAL A C 1
ATOM 1437 O O . VAL A 1 179 ? -10.602 17.719 13.773 1 98.62 179 VAL A O 1
ATOM 1440 N N . GLY A 1 180 ? -9.445 18.172 15.57 1 98.38 180 GLY A N 1
ATOM 1441 C CA . GLY A 1 180 ? -8.875 16.844 15.695 1 98.38 180 GLY A CA 1
ATOM 1442 C C . GLY A 1 180 ? -9.922 15.766 15.891 1 98.38 180 GLY A C 1
ATOM 1443 O O . GLY A 1 180 ? -9.711 14.609 15.523 1 98.38 180 GLY A O 1
ATOM 1444 N N . SER A 1 181 ? -11.07 16.125 16.484 1 98.12 181 SER A N 1
ATOM 1445 C CA . SER A 1 181 ? -12.109 15.148 16.797 1 98.12 181 SER A CA 1
ATOM 1446 C C . SER A 1 181 ? -13.203 15.164 15.727 1 98.12 181 SER A C 1
ATOM 1448 O O . SER A 1 181 ? -14.305 14.656 15.961 1 98.12 181 SER A O 1
ATOM 1450 N N . LEU A 1 182 ? -12.914 15.773 14.625 1 97.31 182 LEU A N 1
ATOM 1451 C CA . LEU A 1 182 ? -13.875 15.867 13.531 1 97.31 182 LEU A CA 1
ATOM 1452 C C . LEU A 1 182 ? -13.328 15.203 12.273 1 97.31 182 LEU A C 1
ATOM 1454 O O . LEU A 1 182 ? -12.117 15.141 12.07 1 97.31 182 LEU A O 1
ATOM 1458 N N . THR A 1 183 ? -14.211 14.68 11.469 1 94.56 183 THR A N 1
ATOM 1459 C CA . THR A 1 183 ? -13.844 14.273 10.117 1 94.56 183 THR A CA 1
ATOM 1460 C C . THR A 1 183 ? -13.805 15.484 9.188 1 94.56 183 THR A C 1
ATOM 1462 O O . THR A 1 183 ? -14.383 16.531 9.484 1 94.56 183 THR A O 1
ATOM 1465 N N . LYS A 1 184 ? -13.117 15.375 8.086 1 92.25 184 LYS A N 1
ATOM 1466 C CA . LYS A 1 184 ? -13.062 16.453 7.113 1 92.25 184 LYS A CA 1
ATOM 1467 C C . LYS A 1 184 ? -14.461 16.844 6.637 1 92.25 184 LYS A C 1
ATOM 1469 O O . LYS A 1 184 ? -14.75 18.016 6.418 1 92.25 184 LYS A O 1
ATOM 1474 N N . THR A 1 185 ? -15.336 15.844 6.52 1 89.25 185 THR A N 1
ATOM 1475 C CA . THR A 1 185 ? -16.719 16.094 6.117 1 89.25 185 THR A CA 1
ATOM 1476 C C . THR A 1 185 ? -17.438 16.969 7.141 1 89.25 185 THR A C 1
ATOM 1478 O O . THR A 1 185 ? -18.156 17.891 6.773 1 89.25 185 THR A O 1
ATOM 1481 N N . GLN A 1 186 ? -17.234 16.656 8.344 1 94.88 186 GLN A N 1
ATOM 1482 C CA . GLN A 1 186 ? -17.844 17.453 9.406 1 94.88 186 GLN A CA 1
ATOM 1483 C C . GLN A 1 186 ? -17.281 18.875 9.414 1 94.88 186 GLN A C 1
ATOM 1485 O O . GLN A 1 186 ? -18.016 19.828 9.656 1 94.88 186 GLN A O 1
ATOM 1490 N N . VAL A 1 187 ? -16 19 9.117 1 96.56 187 VAL A N 1
ATOM 1491 C CA . VAL A 1 187 ? -15.367 20.312 9.047 1 96.56 187 VAL A CA 1
ATOM 1492 C C . VAL A 1 187 ? -15.992 21.141 7.934 1 96.56 187 VAL A C 1
ATOM 1494 O O . VAL A 1 187 ? -16.328 22.312 8.133 1 96.56 187 VAL A O 1
ATOM 1497 N N . ARG A 1 188 ? -16.188 20.547 6.852 1 93.12 188 ARG A N 1
ATOM 1498 C CA . ARG A 1 188 ? -16.797 21.234 5.715 1 93.12 188 ARG A CA 1
ATOM 1499 C C . ARG A 1 188 ? -18.234 21.656 6.035 1 93.12 188 ARG A C 1
ATOM 1501 O O . ARG A 1 188 ? -18.672 22.75 5.66 1 93.12 188 ARG A O 1
ATOM 1508 N N . LYS A 1 189 ? -18.969 20.797 6.68 1 94.31 189 LYS A N 1
ATOM 1509 C CA . LYS A 1 189 ? -20.328 21.109 7.074 1 94.31 189 LYS A CA 1
ATOM 1510 C C . LYS A 1 189 ? -20.375 22.312 8.023 1 94.31 189 LYS A C 1
ATOM 1512 O O . LYS A 1 189 ? -21.219 23.188 7.875 1 94.31 189 LYS A O 1
ATOM 1517 N N . LEU A 1 190 ? -19.484 22.297 8.969 1 97.19 190 LEU A N 1
ATOM 1518 C CA . LEU A 1 190 ? -19.406 23.406 9.914 1 97.19 190 LEU A CA 1
ATOM 1519 C C . LEU A 1 190 ? -19.109 24.703 9.203 1 97.19 190 LEU A C 1
ATOM 1521 O O . LEU A 1 190 ? -19.703 25.75 9.516 1 97.19 190 LEU A O 1
ATOM 1525 N N . ALA A 1 191 ? -18.188 24.641 8.25 1 96.81 191 ALA A N 1
ATOM 1526 C CA . ALA A 1 191 ? -17.859 25.828 7.477 1 96.81 191 ALA A CA 1
ATOM 1527 C C . ALA A 1 191 ? -19.062 26.328 6.691 1 96.81 191 ALA A C 1
ATOM 1529 O O . ALA A 1 191 ? -19.328 27.531 6.641 1 96.81 191 ALA A O 1
ATOM 1530 N N . ALA A 1 192 ? -19.766 25.422 6.125 1 95.25 192 ALA A N 1
ATOM 1531 C CA . ALA A 1 192 ? -20.953 25.781 5.363 1 95.25 192 ALA A CA 1
ATOM 1532 C C . ALA A 1 192 ? -22.031 26.391 6.262 1 95.25 192 ALA A C 1
ATOM 1534 O O . ALA A 1 192 ? -22.609 27.422 5.926 1 95.25 192 ALA A O 1
ATOM 1535 N N . ASP A 1 193 ? -22.25 25.812 7.387 1 96.38 193 ASP A N 1
ATOM 1536 C CA . ASP A 1 193 ? -23.25 26.281 8.336 1 96.38 193 ASP A CA 1
ATOM 1537 C C . ASP A 1 193 ? -22.922 27.688 8.836 1 96.38 193 ASP A C 1
ATOM 1539 O O . ASP A 1 193 ? -23.828 28.484 9.117 1 96.38 193 ASP A O 1
ATOM 1543 N N . ALA A 1 194 ? -21.656 27.953 8.961 1 95.69 194 ALA A N 1
ATOM 1544 C CA . ALA A 1 194 ? -21.219 29.25 9.461 1 95.69 194 ALA A CA 1
ATOM 1545 C C . ALA A 1 194 ? -21.047 30.25 8.32 1 95.69 194 ALA A C 1
ATOM 1547 O O . ALA A 1 194 ? -20.562 31.359 8.531 1 95.69 194 ALA A O 1
ATOM 1548 N N . GLU A 1 195 ? -21.297 29.766 7.117 1 93.12 195 GLU A N 1
ATOM 1549 C CA . GLU A 1 195 ? -21.25 30.594 5.914 1 93.12 195 GLU A CA 1
ATOM 1550 C C . GLU A 1 195 ? -19.859 31.125 5.656 1 93.12 195 GLU A C 1
ATOM 1552 O O . GLU A 1 195 ? -19.672 32.312 5.34 1 93.12 195 GLU A O 1
ATOM 1557 N N . LEU A 1 196 ? -18.922 30.312 5.957 1 93.19 196 LEU A N 1
ATOM 1558 C CA . LEU A 1 196 ? -17.562 30.641 5.57 1 93.19 196 LEU A CA 1
ATOM 1559 C C . LEU A 1 196 ? -17.312 30.328 4.098 1 93.19 196 LEU A C 1
ATOM 1561 O O . LEU A 1 196 ? -16.5 29.453 3.77 1 93.19 196 LEU A O 1
ATOM 1565 N N . ILE A 1 197 ? -17.828 31.016 3.213 1 86.38 197 ILE A N 1
ATOM 1566 C CA . ILE A 1 197 ? -17.953 30.75 1.784 1 86.38 197 ILE A CA 1
ATOM 1567 C C . ILE A 1 197 ? -16.578 30.797 1.135 1 86.38 197 ILE A C 1
ATOM 1569 O O . ILE A 1 197 ? -16.297 30.078 0.172 1 86.38 197 ILE A O 1
ATOM 1573 N N . GLU A 1 198 ? -15.656 31.672 1.688 1 83.56 198 GLU A N 1
ATOM 1574 C CA . GLU A 1 198 ? -14.328 31.859 1.12 1 83.56 198 GLU A CA 1
ATOM 1575 C C . GLU A 1 198 ? -13.539 30.562 1.098 1 83.56 198 GLU A C 1
ATOM 1577 O O . GLU A 1 198 ? -12.695 30.359 0.223 1 83.56 198 GLU A O 1
ATOM 1582 N N . VAL A 1 199 ? -13.883 29.688 2.039 1 88.19 199 VAL A N 1
ATOM 1583 C CA . VAL A 1 199 ? -13.023 28.516 2.199 1 88.19 199 VAL A CA 1
ATOM 1584 C C . VAL A 1 199 ? -13.734 27.281 1.661 1 88.19 199 VAL A C 1
ATOM 1586 O O . VAL A 1 199 ? -13.117 26.234 1.474 1 88.19 199 VAL A O 1
ATOM 1589 N N . LEU A 1 200 ? -14.977 27.281 1.338 1 85.81 200 LEU A N 1
ATOM 1590 C CA . LEU A 1 200 ? -15.758 26.125 0.919 1 85.81 200 LEU A CA 1
ATOM 1591 C C . LEU A 1 200 ? -15.359 25.688 -0.485 1 85.81 200 LEU A C 1
ATOM 1593 O O . LEU A 1 200 ? -15.336 24.484 -0.779 1 85.81 200 LEU A O 1
ATOM 1597 N N . GLU A 1 201 ? -15.008 26.609 -1.27 1 79.62 201 GLU A N 1
ATOM 1598 C CA . GLU A 1 201 ? -14.719 26.266 -2.66 1 79.62 201 GLU A CA 1
ATOM 1599 C C . GLU A 1 201 ? -13.219 26.172 -2.908 1 79.62 201 GLU A C 1
ATOM 1601 O O . GLU A 1 201 ? -12.781 25.844 -4.012 1 79.62 201 GLU A O 1
ATOM 1606 N N . LYS A 1 202 ? -12.469 26.406 -1.925 1 82.81 202 LYS A N 1
ATOM 1607 C CA . LYS A 1 202 ? -11.016 26.391 -2.088 1 82.81 202 LYS A CA 1
ATOM 1608 C C . LYS A 1 202 ? -10.461 24.984 -1.973 1 82.81 202 LYS A C 1
ATOM 1610 O O . LYS A 1 202 ? -10.82 24.234 -1.06 1 82.81 202 LYS A O 1
ATOM 1615 N N . PRO A 1 203 ? -9.602 24.609 -2.939 1 76.75 203 PRO A N 1
ATOM 1616 C CA . PRO A 1 203 ? -8.945 23.312 -2.826 1 76.75 203 PRO A CA 1
ATOM 1617 C C . PRO A 1 203 ? -7.988 23.234 -1.638 1 76.75 203 PRO A C 1
ATOM 1619 O O . PRO A 1 203 ? -7.5 24.266 -1.166 1 76.75 203 PRO A O 1
ATOM 1622 N N . GLU A 1 204 ? -7.785 22.047 -1.238 1 76.94 204 GLU A N 1
ATOM 1623 C CA . GLU A 1 204 ? -6.855 21.828 -0.131 1 76.94 204 GLU A CA 1
ATOM 1624 C C . GLU A 1 204 ? -5.418 22.109 -0.553 1 76.94 204 GLU A C 1
ATOM 1626 O O . GLU A 1 204 ? -5.051 21.891 -1.709 1 76.94 204 GLU A O 1
ATOM 1631 N N . SER A 1 205 ? -4.723 22.625 0.413 1 72.69 205 SER A N 1
ATOM 1632 C CA . SER A 1 205 ? -3.307 22.875 0.163 1 72.69 205 SER A CA 1
ATOM 1633 C C . SER A 1 205 ? -2.537 21.578 -0.008 1 72.69 205 SER A C 1
ATOM 1635 O O . SER A 1 205 ? -2.736 20.625 0.754 1 72.69 205 SER A O 1
ATOM 1637 N N . MET A 1 206 ? -1.82 21.484 -1.098 1 69.19 206 MET A N 1
ATOM 1638 C CA . MET A 1 206 ? -1.008 20.312 -1.383 1 69.19 206 MET A CA 1
ATOM 1639 C C . MET A 1 206 ? 0.464 20.688 -1.523 1 69.19 206 MET A C 1
ATOM 1641 O O . MET A 1 206 ? 0.794 21.859 -1.731 1 69.19 206 MET A O 1
ATOM 1645 N N . GLY A 1 207 ? 1.242 19.688 -1.269 1 73.44 207 GLY A N 1
ATOM 1646 C CA . GLY A 1 207 ? 2.672 19.906 -1.439 1 73.44 207 GLY A CA 1
ATOM 1647 C C . GLY A 1 207 ? 3.373 20.312 -0.158 1 73.44 207 GLY A C 1
ATOM 1648 O O . GLY A 1 207 ? 2.857 20.078 0.938 1 73.44 207 GLY A O 1
ATOM 1649 N N . MET A 1 208 ? 4.523 20.922 -0.292 1 76.75 208 MET A N 1
ATOM 1650 C CA . MET A 1 208 ? 5.363 21.281 0.848 1 76.75 208 MET A CA 1
ATOM 1651 C C . MET A 1 208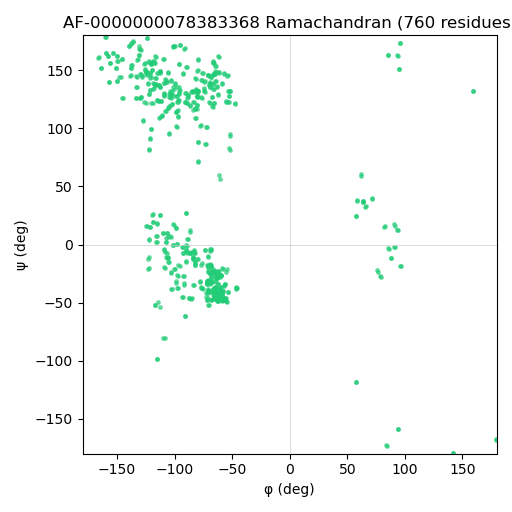 ? 4.816 22.5 1.57 1 76.75 208 MET A C 1
ATOM 1653 O O . MET A 1 208 ? 4.371 23.453 0.932 1 76.75 208 MET A O 1
ATOM 1657 N N . CYS A 1 209 ? 4.938 22.406 2.725 1 77.5 209 CYS A N 1
ATOM 1658 C CA . CYS A 1 209 ? 4.418 23.484 3.549 1 77.5 209 CYS A CA 1
ATOM 1659 C C . CYS A 1 209 ? 4.977 24.828 3.102 1 77.5 209 CYS A C 1
ATOM 1661 O O . CYS A 1 209 ? 6.191 25 2.971 1 77.5 209 CYS A O 1
ATOM 1663 N N . PHE A 1 210 ? 4.152 25.75 2.771 1 73.12 210 PHE A N 1
ATOM 1664 C CA . PHE A 1 210 ? 4.406 27.156 2.477 1 73.12 210 PHE A CA 1
ATOM 1665 C C . PHE A 1 210 ? 4.953 27.328 1.064 1 73.12 210 PHE A C 1
ATOM 1667 O O . PHE A 1 210 ? 4.797 28.391 0.456 1 73.12 210 PHE A O 1
ATOM 1674 N N . ILE A 1 211 ? 5.633 26.266 0.598 1 74.06 211 ILE A N 1
ATOM 1675 C CA . ILE A 1 211 ? 6.16 26.312 -0.762 1 74.06 211 ILE A CA 1
ATOM 1676 C C . ILE A 1 211 ? 5.07 25.922 -1.755 1 74.06 211 ILE A C 1
ATOM 1678 O O . ILE A 1 211 ? 4.961 26.5 -2.834 1 74.06 211 ILE A O 1
ATOM 1682 N N . GLY A 1 212 ? 4.27 25.016 -1.283 1 73.94 212 GLY A N 1
ATOM 1683 C CA . GLY A 1 212 ? 3.189 24.562 -2.148 1 73.94 212 GLY A CA 1
ATOM 1684 C C . GLY A 1 212 ? 3.611 23.484 -3.121 1 73.94 212 GLY A C 1
ATOM 1685 O O . GLY A 1 212 ? 4.703 22.922 -3.002 1 73.94 212 GLY A O 1
ATOM 1686 N N . LYS A 1 213 ? 2.68 23.188 -3.996 1 72.31 213 LYS A N 1
ATOM 1687 C CA . LYS A 1 213 ? 2.916 22.156 -5.008 1 72.31 213 LYS A CA 1
ATOM 1688 C C . LYS A 1 213 ? 3.738 22.703 -6.168 1 72.31 213 LYS A C 1
ATOM 1690 O O . LYS A 1 213 ? 3.479 23.812 -6.648 1 72.31 213 LYS A O 1
ATOM 1695 N N . ARG A 1 214 ? 4.77 22.016 -6.445 1 70.44 214 ARG A N 1
ATOM 1696 C CA . ARG A 1 214 ? 5.559 22.359 -7.629 1 70.44 214 ARG A CA 1
ATOM 1697 C C . ARG A 1 214 ? 5.387 21.297 -8.719 1 70.44 214 ARG A C 1
ATOM 1699 O O . ARG A 1 214 ? 5.5 20.109 -8.453 1 70.44 214 ARG A O 1
ATOM 1706 N N . LYS A 1 215 ? 5.066 21.734 -9.891 1 69.94 215 LYS A N 1
ATOM 1707 C CA . LYS A 1 215 ? 4.863 20.828 -11.016 1 69.94 215 LYS A CA 1
ATOM 1708 C C . LYS A 1 215 ? 6.141 20.047 -11.32 1 69.94 215 LYS A C 1
ATOM 1710 O O . LYS A 1 215 ? 6.09 18.844 -11.562 1 69.94 215 LYS A O 1
ATOM 1715 N N . ASN A 1 216 ? 7.176 20.828 -11.289 1 81.62 216 ASN A N 1
ATOM 1716 C CA . ASN A 1 216 ? 8.484 20.219 -11.5 1 81.62 216 ASN A CA 1
ATOM 1717 C C . ASN A 1 216 ? 9.414 20.453 -10.305 1 81.62 216 ASN A C 1
ATOM 1719 O O . ASN A 1 216 ? 10.164 21.422 -10.289 1 81.62 216 ASN A O 1
ATOM 1723 N N . PHE A 1 217 ? 9.375 19.578 -9.43 1 84.06 217 PHE A N 1
ATOM 1724 C CA . PHE A 1 217 ? 10.125 19.719 -8.188 1 84.06 217 PHE A CA 1
ATOM 1725 C C . PHE A 1 217 ? 11.625 19.641 -8.453 1 84.06 217 PHE A C 1
ATOM 1727 O O . PHE A 1 217 ? 12.406 20.328 -7.801 1 84.06 217 PHE A O 1
ATOM 1734 N N . ASP A 1 218 ? 12 18.875 -9.43 1 86.19 218 ASP A N 1
ATOM 1735 C CA . ASP A 1 218 ? 13.414 18.781 -9.789 1 86.19 218 ASP A CA 1
ATOM 1736 C C . ASP A 1 218 ? 13.953 20.141 -10.258 1 86.19 218 ASP A C 1
ATOM 1738 O O . ASP A 1 218 ? 15.039 20.547 -9.844 1 86.19 218 ASP A O 1
ATOM 1742 N N . ALA A 1 219 ? 13.234 20.734 -11.117 1 86.06 219 ALA A N 1
ATOM 1743 C CA . ALA A 1 219 ? 13.641 22.047 -11.625 1 86.06 219 ALA A CA 1
ATOM 1744 C C . ALA A 1 219 ? 13.719 23.062 -10.5 1 86.06 219 ALA A C 1
ATOM 1746 O O . ALA A 1 219 ? 14.578 23.953 -10.516 1 86.06 219 ALA A O 1
ATOM 1747 N N . PHE A 1 220 ? 12.844 22.938 -9.594 1 87.62 220 PHE A N 1
ATOM 1748 C CA . PHE A 1 220 ? 12.852 23.828 -8.43 1 87.62 220 PHE A CA 1
ATOM 1749 C C . PHE A 1 220 ? 14.148 23.656 -7.637 1 87.62 220 PHE A C 1
ATOM 1751 O O . PHE A 1 220 ? 14.805 24.641 -7.301 1 87.62 220 PHE A O 1
ATOM 1758 N N . LEU A 1 221 ? 14.516 22.422 -7.383 1 89.62 221 LEU A N 1
ATOM 1759 C CA . LEU A 1 221 ? 15.727 22.141 -6.621 1 89.62 221 LEU A CA 1
ATOM 1760 C C . LEU A 1 221 ? 16.969 22.609 -7.375 1 89.62 221 LEU A C 1
ATOM 1762 O O . LEU A 1 221 ? 17.938 23.047 -6.758 1 89.62 221 LEU A O 1
ATOM 1766 N N . ASP A 1 222 ? 16.891 22.562 -8.648 1 92.06 222 ASP A N 1
ATOM 1767 C CA . ASP A 1 222 ? 18.016 22.938 -9.492 1 92.06 222 ASP A CA 1
ATOM 1768 C C . ASP A 1 222 ? 18.359 24.422 -9.336 1 92.06 222 ASP A C 1
ATOM 1770 O O . ASP A 1 222 ? 19.453 24.859 -9.703 1 92.06 222 ASP A O 1
ATOM 1774 N N . GLN A 1 223 ? 17.438 25.203 -8.906 1 90.62 223 GLN A N 1
ATOM 1775 C CA . GLN A 1 223 ? 17.703 26.625 -8.656 1 90.62 223 GLN A CA 1
ATOM 1776 C C . GLN A 1 223 ? 18.641 26.812 -7.473 1 90.62 223 GLN A C 1
ATOM 1778 O O . GLN A 1 223 ? 19.266 27.859 -7.34 1 90.62 223 GLN A O 1
ATOM 1783 N N . TYR A 1 224 ? 18.734 25.828 -6.684 1 92.12 224 TYR A N 1
ATOM 1784 C CA . TYR A 1 224 ? 19.438 26 -5.426 1 92.12 224 TYR A CA 1
ATOM 1785 C C . TYR A 1 224 ? 20.578 25 -5.293 1 92.12 224 TYR A C 1
ATOM 1787 O O . TYR A 1 224 ? 21.469 25.156 -4.457 1 92.12 224 TYR A O 1
ATOM 1795 N N . ILE A 1 225 ? 20.531 23.891 -6.043 1 93.12 225 ILE A N 1
ATOM 1796 C CA . ILE A 1 225 ? 21.547 22.844 -5.984 1 93.12 225 ILE A CA 1
ATOM 1797 C C . ILE A 1 225 ? 22.328 22.812 -7.293 1 93.12 225 ILE A C 1
ATOM 1799 O O . ILE A 1 225 ? 21.75 22.656 -8.367 1 93.12 225 ILE A O 1
ATOM 1803 N N . GLU A 1 226 ? 23.641 22.953 -7.203 1 93.25 226 GLU A N 1
ATOM 1804 C CA . GLU A 1 226 ? 24.5 22.875 -8.391 1 93.25 226 GLU A CA 1
ATOM 1805 C C . GLU A 1 226 ? 24.484 21.484 -8.992 1 93.25 226 GLU A C 1
ATOM 1807 O O . GLU A 1 226 ? 24.609 20.484 -8.273 1 93.25 226 GLU A O 1
ATOM 1812 N N . PRO A 1 227 ? 24.344 21.438 -10.266 1 92.56 227 PRO A N 1
ATOM 1813 C CA . PRO A 1 227 ? 24.344 20.125 -10.922 1 92.56 227 PRO A CA 1
ATOM 1814 C C . PRO A 1 227 ? 25.672 19.406 -10.789 1 92.56 227 PRO A C 1
ATOM 1816 O O . PRO A 1 227 ? 26.734 20.031 -10.82 1 92.56 227 PRO A O 1
ATOM 1819 N N . THR A 1 228 ? 25.656 18.188 -10.594 1 95 228 THR A N 1
ATOM 1820 C CA . THR A 1 228 ? 26.828 17.312 -10.555 1 95 228 THR A CA 1
ATOM 1821 C C . THR A 1 228 ? 26.594 16.062 -11.391 1 95 228 THR A C 1
ATOM 1823 O O . THR A 1 228 ? 25.625 15.328 -11.148 1 95 228 THR A O 1
ATOM 1826 N N . SER A 1 229 ? 27.469 15.797 -12.297 1 95.81 229 SER A N 1
ATOM 1827 C CA . SER A 1 229 ? 27.312 14.648 -13.188 1 95.81 229 SER A CA 1
ATOM 1828 C C . SER A 1 229 ? 27.641 13.344 -12.469 1 95.81 229 SER A C 1
ATOM 1830 O O . SER A 1 229 ? 28.5 13.328 -11.57 1 95.81 229 SER A O 1
ATOM 1832 N N . GLY A 1 230 ? 26.969 12.297 -12.852 1 96.88 230 GLY A N 1
ATOM 1833 C CA . GLY A 1 230 ? 27.219 10.969 -12.32 1 96.88 230 GLY A CA 1
ATOM 1834 C C . GLY A 1 230 ? 26.688 9.859 -13.219 1 96.88 230 GLY A C 1
ATOM 1835 O O . GLY A 1 230 ? 26.141 10.133 -14.281 1 96.88 230 GLY A O 1
ATOM 1836 N N . LEU A 1 231 ? 26.938 8.664 -12.766 1 97.25 231 LEU A N 1
ATOM 1837 C CA . LEU A 1 231 ? 26.547 7.508 -13.57 1 97.25 231 LEU A CA 1
ATOM 1838 C C . LEU A 1 231 ? 25.328 6.82 -12.969 1 97.25 231 LEU A C 1
ATOM 1840 O O . LEU A 1 231 ? 25.109 6.863 -11.758 1 97.25 231 LEU A O 1
ATOM 1844 N N . ILE A 1 232 ? 24.531 6.262 -13.82 1 97.56 232 ILE A N 1
ATOM 1845 C CA . ILE A 1 232 ? 23.469 5.324 -13.453 1 97.56 232 ILE A CA 1
ATOM 1846 C C . ILE A 1 232 ? 23.922 3.896 -13.75 1 97.56 232 ILE A C 1
ATOM 1848 O O . ILE A 1 232 ? 24.266 3.57 -14.891 1 97.56 232 ILE A O 1
ATOM 1852 N N . ARG A 1 233 ? 23.953 3.07 -12.734 1 97.56 233 ARG A N 1
ATOM 1853 C CA . ARG A 1 233 ? 24.453 1.712 -12.891 1 97.56 233 ARG A CA 1
ATOM 1854 C C . ARG A 1 233 ? 23.422 0.685 -12.43 1 97.56 233 ARG A C 1
ATOM 1856 O O . ARG A 1 233 ? 22.641 0.952 -11.516 1 97.56 233 ARG A O 1
ATOM 1863 N N . ASN A 1 234 ? 23.422 -0.431 -13.031 1 96.25 234 ASN A N 1
ATOM 1864 C CA . ASN A 1 234 ? 22.594 -1.552 -12.609 1 96.25 234 ASN A CA 1
ATOM 1865 C C . ASN A 1 234 ? 23.125 -2.201 -11.336 1 96.25 234 ASN A C 1
ATOM 1867 O O . ASN A 1 234 ? 24.297 -2.545 -11.258 1 96.25 234 ASN A O 1
ATOM 1871 N N . VAL A 1 235 ? 22.312 -2.42 -10.406 1 96.06 235 VAL A N 1
ATOM 1872 C CA . VAL A 1 235 ? 22.734 -2.871 -9.086 1 96.06 235 VAL A CA 1
ATOM 1873 C C . VAL A 1 235 ? 23.219 -4.32 -9.156 1 96.06 235 VAL A C 1
ATOM 1875 O O . VAL A 1 235 ? 24.094 -4.734 -8.398 1 96.06 235 VAL A O 1
ATOM 1878 N N . ASP A 1 236 ? 22.656 -5.066 -10.055 1 91.75 236 ASP A N 1
ATOM 1879 C CA . ASP A 1 236 ? 22.969 -6.492 -10.141 1 91.75 236 ASP A CA 1
ATOM 1880 C C . ASP A 1 236 ? 24.219 -6.727 -10.992 1 91.75 236 ASP A C 1
ATOM 1882 O O . ASP A 1 236 ? 25.109 -7.48 -10.602 1 91.75 236 ASP A O 1
ATOM 1886 N N . SER A 1 237 ? 24.312 -6.098 -12.148 1 91.75 237 SER A N 1
ATOM 1887 C CA . SER A 1 237 ? 25.375 -6.387 -13.109 1 91.75 237 SER A CA 1
ATOM 1888 C C . SER A 1 237 ? 26.516 -5.395 -12.984 1 91.75 237 SER A C 1
ATOM 1890 O O . SER A 1 237 ? 27.641 -5.676 -13.406 1 91.75 237 SER A O 1
ATOM 1892 N N . GLY A 1 238 ? 26.234 -4.164 -12.516 1 94.56 238 GLY A N 1
ATOM 1893 C CA . GLY A 1 238 ? 27.234 -3.107 -12.438 1 94.56 238 GLY A CA 1
ATOM 1894 C C . GLY A 1 238 ? 27.359 -2.326 -13.734 1 94.56 238 GLY A C 1
ATOM 1895 O O . GLY A 1 238 ? 28.078 -1.314 -13.781 1 94.56 238 GLY A O 1
ATOM 1896 N N . VAL A 1 239 ? 26.641 -2.746 -14.711 1 94.44 239 VAL A N 1
ATOM 1897 C CA . VAL A 1 239 ? 26.766 -2.137 -16.031 1 94.44 239 VAL A CA 1
ATOM 1898 C C . VAL A 1 239 ? 26.219 -0.709 -15.992 1 94.44 239 VAL A C 1
ATOM 1900 O O . VAL A 1 239 ? 25.219 -0.434 -15.32 1 94.44 239 VAL A O 1
ATOM 1903 N N . VAL A 1 240 ? 26.891 0.168 -16.766 1 95.75 240 VAL A N 1
ATOM 1904 C CA . VAL A 1 240 ? 26.453 1.554 -16.875 1 95.75 240 VAL A CA 1
ATOM 1905 C C . VAL A 1 240 ? 25.234 1.635 -17.797 1 95.75 240 VAL A C 1
ATOM 1907 O O . VAL A 1 240 ? 25.281 1.171 -18.938 1 95.75 240 VAL A O 1
ATOM 1910 N N . ILE A 1 241 ? 24.203 2.215 -17.312 1 94.75 241 ILE A N 1
ATOM 1911 C CA . ILE A 1 241 ? 22.969 2.338 -18.078 1 94.75 241 ILE A CA 1
ATOM 1912 C C . ILE A 1 241 ? 22.875 3.729 -18.703 1 94.75 241 ILE A C 1
ATOM 1914 O O . ILE A 1 241 ? 22.266 3.904 -19.75 1 94.75 241 ILE A O 1
ATOM 1918 N N . GLY A 1 242 ? 23.469 4.727 -17.969 1 94.5 242 GLY A N 1
ATOM 1919 C CA . GLY A 1 242 ? 23.391 6.109 -18.406 1 94.5 242 GLY A CA 1
ATOM 1920 C C . GLY A 1 242 ? 24.078 7.078 -17.469 1 94.5 242 GLY A C 1
ATOM 1921 O O . GLY A 1 242 ? 24.906 6.672 -16.656 1 94.5 242 GLY A O 1
ATOM 1922 N N . GLU A 1 243 ? 23.75 8.383 -17.781 1 95.12 243 GLU A N 1
ATOM 1923 C CA . GLU A 1 243 ? 24.328 9.461 -16.984 1 95.12 243 GLU A CA 1
ATOM 1924 C C . GLU A 1 243 ? 23.234 10.383 -16.438 1 95.12 243 GLU A C 1
ATOM 1926 O O . GLU A 1 243 ? 22.094 10.328 -16.891 1 95.12 243 GLU A O 1
ATOM 1931 N N . HIS A 1 244 ? 23.516 11.039 -15.383 1 95.06 244 HIS A N 1
ATOM 1932 C CA . HIS A 1 244 ? 22.594 12.008 -14.82 1 95.06 244 HIS A CA 1
ATOM 1933 C C . HIS A 1 244 ? 23.312 13.289 -14.406 1 95.06 244 HIS A C 1
ATOM 1935 O O . HIS A 1 244 ? 24.547 13.352 -14.461 1 95.06 244 HIS A O 1
ATOM 1941 N N . THR A 1 245 ? 22.578 14.328 -13.961 1 94.12 245 THR A N 1
ATOM 1942 C CA . THR A 1 245 ? 23.156 15.625 -13.633 1 94.12 245 THR A CA 1
ATOM 1943 C C . THR A 1 245 ? 22.938 15.969 -12.164 1 94.12 245 THR A C 1
ATOM 1945 O O . THR A 1 245 ? 22.984 17.141 -11.773 1 94.12 245 THR A O 1
ATOM 1948 N N . GLY A 1 246 ? 22.656 14.961 -11.328 1 95.06 246 GLY A N 1
ATOM 1949 C CA . GLY A 1 246 ? 22.484 15.188 -9.898 1 95.06 246 GLY A CA 1
ATOM 1950 C C . GLY A 1 246 ? 21.688 14.078 -9.219 1 95.06 246 GLY A C 1
ATOM 1951 O O . GLY A 1 246 ? 20.594 13.742 -9.648 1 95.06 246 GLY A O 1
ATOM 1952 N N . ILE A 1 247 ? 22.156 13.57 -8.125 1 94.44 247 ILE A N 1
ATOM 1953 C CA . ILE A 1 247 ? 21.484 12.477 -7.426 1 94.44 247 ILE A CA 1
ATOM 1954 C C . ILE A 1 247 ? 20.203 12.977 -6.785 1 94.44 247 ILE A C 1
ATOM 1956 O O . ILE A 1 247 ? 19.297 12.188 -6.465 1 94.44 247 ILE A O 1
ATOM 1960 N N . HIS A 1 248 ? 20.109 14.367 -6.602 1 93.31 248 HIS A N 1
ATOM 1961 C CA . HIS A 1 248 ? 18.938 14.961 -5.973 1 93.31 248 HIS A CA 1
ATOM 1962 C C . HIS A 1 248 ? 17.703 14.82 -6.859 1 93.31 248 HIS A C 1
ATOM 1964 O O . HIS A 1 248 ? 16.578 15.039 -6.41 1 93.31 248 HIS A O 1
ATOM 1970 N N . HIS A 1 249 ? 17.859 14.312 -8.031 1 93.69 249 HIS A N 1
ATOM 1971 C CA . HIS A 1 249 ? 16.75 14.109 -8.953 1 93.69 249 HIS A CA 1
ATOM 1972 C C . HIS A 1 249 ? 16.109 12.734 -8.758 1 93.69 249 HIS A C 1
ATOM 1974 O O . HIS A 1 249 ? 15.094 12.422 -9.375 1 93.69 249 HIS A O 1
ATOM 1980 N N . PHE A 1 250 ? 16.766 11.969 -7.918 1 94.31 250 PHE A N 1
ATOM 1981 C CA . PHE A 1 250 ? 16.359 10.578 -7.805 1 94.31 250 PHE A CA 1
ATOM 1982 C C . PHE A 1 250 ? 15.844 10.273 -6.402 1 94.31 250 PHE A C 1
ATOM 1984 O O . PHE A 1 250 ? 16.375 10.781 -5.414 1 94.31 250 PHE A O 1
ATOM 1991 N N . THR A 1 251 ? 14.805 9.539 -6.367 1 92 251 THR A N 1
ATOM 1992 C CA . THR A 1 251 ? 14.211 9.094 -5.113 1 92 251 THR A CA 1
ATOM 1993 C C . THR A 1 251 ? 14.172 7.57 -5.043 1 92 251 THR A C 1
ATOM 1995 O O . THR A 1 251 ? 13.758 6.914 -6.004 1 92 251 THR A O 1
ATOM 1998 N N . LEU A 1 252 ? 14.578 7.066 -3.953 1 94.19 252 LEU A N 1
ATOM 1999 C CA . LEU A 1 252 ? 14.617 5.617 -3.77 1 94.19 252 LEU A CA 1
ATOM 2000 C C . LEU A 1 252 ? 13.258 4.992 -4.066 1 94.19 252 LEU A C 1
ATOM 2002 O O . LEU A 1 252 ? 12.227 5.496 -3.617 1 94.19 252 LEU A O 1
ATOM 2006 N N . GLY A 1 253 ? 13.289 3.891 -4.883 1 94.75 253 GLY A N 1
ATOM 2007 C CA . GLY A 1 253 ? 12.078 3.135 -5.176 1 94.75 253 GLY A CA 1
ATOM 2008 C C . GLY A 1 253 ? 11.312 3.67 -6.371 1 94.75 253 GLY A C 1
ATOM 2009 O O . GLY A 1 253 ? 10.422 3 -6.895 1 94.75 253 GLY A O 1
ATOM 2010 N N . LYS A 1 254 ? 11.641 4.816 -6.859 1 94.56 254 LYS A N 1
ATOM 2011 C CA . LYS A 1 254 ? 10.898 5.414 -7.969 1 94.56 254 LYS A CA 1
ATOM 2012 C C . LYS A 1 254 ? 11.492 4.988 -9.312 1 94.56 254 LYS A C 1
ATOM 2014 O O . LYS A 1 254 ? 12.68 4.672 -9.398 1 94.56 254 LYS A O 1
ATOM 2019 N N . ARG A 1 255 ? 10.617 4.988 -10.289 1 95.38 255 ARG A N 1
ATOM 2020 C CA . ARG A 1 255 ? 11.031 4.645 -11.648 1 95.38 255 ARG A CA 1
ATOM 2021 C C . ARG A 1 255 ? 11.93 5.723 -12.242 1 95.38 255 ARG A C 1
ATOM 2023 O O . ARG A 1 255 ? 11.695 6.918 -12.039 1 95.38 255 ARG A O 1
ATOM 2030 N N . VAL A 1 256 ? 12.906 5.328 -12.914 1 94.25 256 VAL A N 1
ATOM 2031 C CA . VAL A 1 256 ? 13.836 6.254 -13.555 1 94.25 256 VAL A CA 1
ATOM 2032 C C . VAL A 1 256 ? 13.461 6.414 -15.031 1 94.25 256 VAL A C 1
ATOM 2034 O O . VAL A 1 256 ? 13.297 5.426 -15.75 1 94.25 256 VAL A O 1
ATOM 2037 N N . ARG A 1 257 ? 13.312 7.582 -15.469 1 88.5 257 ARG A N 1
ATOM 2038 C CA . ARG A 1 257 ? 13.086 7.863 -16.891 1 88.5 257 ARG A CA 1
ATOM 2039 C C . ARG A 1 257 ? 14.406 8 -17.641 1 88.5 257 ARG A C 1
ATOM 2041 O O . ARG A 1 257 ? 15.234 8.844 -17.297 1 88.5 257 ARG A O 1
ATOM 2048 N N . LEU A 1 258 ? 14.555 7.199 -18.516 1 87.19 258 LEU A N 1
ATOM 2049 C CA . LEU A 1 258 ? 15.789 7.199 -19.297 1 87.19 258 LEU A CA 1
ATOM 2050 C C . LEU A 1 258 ? 15.508 7.559 -20.75 1 87.19 258 LEU A C 1
ATOM 2052 O O . LEU A 1 258 ? 14.43 7.27 -21.281 1 87.19 258 LEU A O 1
ATOM 2056 N N . PRO A 1 259 ? 16.469 8.219 -21.375 1 84.06 259 PRO A N 1
ATOM 2057 C CA . PRO A 1 259 ? 16.328 8.477 -22.812 1 84.06 259 PRO A CA 1
ATOM 2058 C C . PRO A 1 259 ? 16.25 7.191 -23.641 1 84.06 259 PRO A C 1
ATOM 2060 O O . PRO A 1 259 ? 16.828 6.176 -23.266 1 84.06 259 PRO A O 1
ATOM 2063 N N . PRO A 1 260 ? 15.516 7.258 -24.734 1 81.31 260 PRO A N 1
ATOM 2064 C CA . PRO A 1 260 ? 15.289 6.062 -25.547 1 81.31 260 PRO A CA 1
ATOM 2065 C C . PRO A 1 260 ? 16.594 5.449 -26.062 1 81.31 260 PRO A C 1
ATOM 2067 O O . PRO A 1 260 ? 16.625 4.266 -26.406 1 81.31 260 PRO A O 1
ATOM 2070 N N . GLU A 1 261 ? 17.672 6.211 -26.094 1 79.88 261 GLU A N 1
ATOM 2071 C CA . GLU A 1 261 ? 18.922 5.773 -26.719 1 79.88 261 GLU A CA 1
ATOM 2072 C C . GLU A 1 261 ? 19.703 4.859 -25.781 1 79.88 261 GLU A C 1
ATOM 2074 O O . GLU A 1 261 ? 20.625 4.156 -26.203 1 79.88 261 GLU A O 1
ATOM 2079 N N . VAL A 1 262 ? 19.25 4.863 -24.562 1 80.56 262 VAL A N 1
ATOM 2080 C CA . VAL A 1 262 ? 20.031 4.082 -23.609 1 80.56 262 VAL A CA 1
ATOM 2081 C C . VAL A 1 262 ? 19.359 2.734 -23.375 1 80.56 262 VAL A C 1
ATOM 2083 O O . VAL A 1 262 ? 18.219 2.516 -23.812 1 80.56 262 VAL A O 1
ATOM 2086 N N . ILE A 1 263 ? 19.969 1.851 -22.719 1 77.31 263 ILE A N 1
ATOM 2087 C CA . ILE A 1 263 ? 19.469 0.512 -22.406 1 77.31 263 ILE A CA 1
ATOM 2088 C C . ILE A 1 263 ? 18.109 0.607 -21.75 1 77.31 263 ILE A C 1
ATOM 2090 O O . ILE A 1 263 ? 17.906 1.408 -20.828 1 77.31 263 ILE A O 1
ATOM 2094 N N . GLN A 1 264 ? 17.172 -0.165 -22.344 1 80.44 264 GLN A N 1
ATOM 2095 C CA . GLN A 1 264 ? 15.828 -0.18 -21.781 1 80.44 264 GLN A CA 1
ATOM 2096 C C . GLN A 1 264 ? 15.492 -1.546 -21.188 1 80.44 264 GLN A C 1
ATOM 2098 O O . GLN A 1 264 ? 16.156 -2.541 -21.5 1 80.44 264 GLN A O 1
ATOM 2103 N N . SER A 1 265 ? 14.711 -1.49 -20.219 1 81.62 265 SER A N 1
ATOM 2104 C CA . SER A 1 265 ? 14.141 -2.709 -19.641 1 81.62 265 SER A CA 1
ATOM 2105 C C . SER A 1 265 ? 12.617 -2.713 -19.766 1 81.62 265 SER A C 1
ATOM 2107 O O . SER A 1 265 ? 11.969 -1.709 -19.453 1 81.62 265 SER A O 1
ATOM 2109 N N . PRO A 1 266 ? 12.086 -3.855 -20.188 1 79.5 266 PRO A N 1
ATOM 2110 C CA . PRO A 1 266 ? 10.625 -3.949 -20.25 1 79.5 266 PRO A CA 1
ATOM 2111 C C . PRO A 1 266 ? 9.977 -3.803 -18.875 1 79.5 266 PRO A C 1
ATOM 2113 O O . PRO A 1 266 ? 8.82 -3.379 -18.766 1 79.5 266 PRO A O 1
ATOM 2116 N N . LEU A 1 267 ? 10.727 -4.07 -17.844 1 85.5 267 LEU A N 1
ATOM 2117 C CA . LEU A 1 267 ? 10.203 -3.975 -16.484 1 85.5 267 LEU A CA 1
ATOM 2118 C C . LEU A 1 267 ? 10.414 -2.576 -15.914 1 85.5 267 LEU A C 1
ATOM 2120 O O . LEU A 1 267 ? 9.82 -2.219 -14.898 1 85.5 267 LEU A O 1
ATOM 2124 N N . GLY A 1 268 ? 11.281 -1.852 -16.609 1 91.25 268 GLY A N 1
ATOM 2125 C CA . GLY A 1 268 ? 11.648 -0.531 -16.125 1 91.25 268 GLY A CA 1
ATOM 2126 C C . GLY A 1 268 ? 12.773 -0.561 -15.109 1 91.25 268 GLY A C 1
ATOM 2127 O O . GLY A 1 268 ? 13.102 -1.618 -14.562 1 91.25 268 GLY A O 1
ATOM 2128 N N . PHE A 1 269 ? 13.352 0.617 -14.922 1 95.5 269 PHE A N 1
ATOM 2129 C CA . PHE A 1 269 ? 14.406 0.761 -13.93 1 95.5 269 PHE A CA 1
ATOM 2130 C C . PHE A 1 269 ? 13.922 1.576 -12.734 1 95.5 269 PHE A C 1
ATOM 2132 O O . PHE A 1 269 ? 13.203 2.566 -12.906 1 95.5 269 PHE A O 1
ATOM 2139 N N . PHE A 1 270 ? 14.328 1.112 -11.547 1 97.38 270 PHE A N 1
ATOM 2140 C CA . PHE A 1 270 ? 13.938 1.759 -10.297 1 97.38 270 PHE A CA 1
ATOM 2141 C C . PHE A 1 270 ? 15.148 2.043 -9.43 1 97.38 270 PHE A C 1
ATOM 2143 O O . PHE A 1 270 ? 16.078 1.232 -9.367 1 97.38 270 PHE A O 1
ATOM 2150 N N . VAL A 1 271 ? 15.148 3.121 -8.727 1 97.62 271 VAL A N 1
ATOM 2151 C CA . VAL A 1 271 ? 16.297 3.52 -7.906 1 97.62 271 VAL A CA 1
ATOM 2152 C C . VAL A 1 271 ? 16.438 2.568 -6.723 1 97.62 271 VAL A C 1
ATOM 2154 O O . VAL A 1 271 ? 15.508 2.43 -5.914 1 97.62 271 VAL A O 1
ATOM 2157 N N . ALA A 1 272 ? 17.531 1.964 -6.617 1 96.94 272 ALA A N 1
ATOM 2158 C CA . ALA A 1 272 ? 17.828 1.021 -5.539 1 96.94 272 ALA A CA 1
ATOM 2159 C C . ALA A 1 272 ? 18.609 1.692 -4.414 1 96.94 272 ALA A C 1
ATOM 2161 O O . ALA A 1 272 ? 18.422 1.373 -3.238 1 96.94 272 ALA A O 1
ATOM 2162 N N . SER A 1 273 ? 19.484 2.561 -4.785 1 95.88 273 SER A N 1
ATOM 2163 C CA . SER A 1 273 ? 20.25 3.326 -3.814 1 95.88 273 SER A CA 1
ATOM 2164 C C . SER A 1 273 ? 20.953 4.508 -4.477 1 95.88 273 SER A C 1
ATOM 2166 O O . SER A 1 273 ? 21.078 4.559 -5.699 1 95.88 273 SER A O 1
ATOM 2168 N N . LEU A 1 274 ? 21.328 5.426 -3.656 1 96 274 LEU A N 1
ATOM 2169 C CA . LEU A 1 274 ? 22.062 6.609 -4.078 1 96 274 LEU A CA 1
ATOM 2170 C C . LEU A 1 274 ? 23.391 6.715 -3.33 1 96 274 LEU A C 1
ATOM 2172 O O . LEU A 1 274 ? 23.422 6.602 -2.102 1 96 274 LEU A O 1
ATOM 2176 N N . ASP A 1 275 ? 24.422 6.898 -4.098 1 95.44 275 ASP A N 1
ATOM 2177 C CA . ASP A 1 275 ? 25.734 7.078 -3.51 1 95.44 275 ASP A CA 1
ATOM 2178 C C . ASP A 1 275 ? 26.25 8.508 -3.711 1 95.44 275 ASP A C 1
ATOM 2180 O O . ASP A 1 275 ? 26.656 8.875 -4.812 1 95.44 275 ASP A O 1
ATOM 2184 N N . PHE A 1 276 ? 26.328 9.25 -2.684 1 95.06 276 PHE A N 1
ATOM 2185 C CA . PHE A 1 276 ? 26.688 10.664 -2.764 1 95.06 276 PHE A CA 1
ATOM 2186 C C . PHE A 1 276 ? 28.156 10.828 -3.109 1 95.06 276 PHE A C 1
ATOM 2188 O O . PHE A 1 276 ? 28.516 11.688 -3.914 1 95.06 276 PHE A O 1
ATOM 2195 N N . HIS A 1 277 ? 29.047 10.047 -2.535 1 95.38 277 HIS A N 1
ATOM 2196 C CA . HIS A 1 277 ? 30.484 10.211 -2.693 1 95.38 277 HIS A CA 1
ATOM 2197 C C . HIS A 1 277 ? 30.906 9.969 -4.137 1 95.38 277 HIS A C 1
ATOM 2199 O O . HIS A 1 277 ? 31.656 10.758 -4.707 1 95.38 277 HIS A O 1
ATOM 2205 N N . SER A 1 278 ? 30.359 8.898 -4.715 1 96.5 278 SER A N 1
ATOM 2206 C CA . SER A 1 278 ? 30.734 8.578 -6.09 1 96.5 278 SER A CA 1
ATOM 2207 C C . SER A 1 278 ? 29.766 9.211 -7.086 1 96.5 278 SER A C 1
ATOM 2209 O O . SER A 1 278 ? 29.984 9.148 -8.297 1 96.5 278 SER A O 1
ATOM 2211 N N . GLN A 1 279 ? 28.688 9.797 -6.535 1 96.88 279 GLN A N 1
ATOM 2212 C CA . GLN A 1 279 ? 27.641 10.367 -7.359 1 96.88 279 GLN A CA 1
ATOM 2213 C C . GLN A 1 279 ? 27.031 9.312 -8.281 1 96.88 279 GLN A C 1
ATOM 2215 O O . GLN A 1 279 ? 26.75 9.586 -9.445 1 96.88 279 GLN A O 1
ATOM 2220 N N . THR A 1 280 ? 26.859 8.094 -7.801 1 97.81 280 THR A N 1
ATOM 2221 C CA . THR A 1 280 ? 26.297 6.996 -8.578 1 97.81 280 THR A CA 1
ATOM 2222 C C . THR A 1 280 ? 24.859 6.723 -8.172 1 97.81 280 THR A C 1
ATOM 2224 O O . THR A 1 280 ? 24.531 6.703 -6.98 1 97.81 280 THR A O 1
ATOM 2227 N N . VAL A 1 281 ? 24.016 6.613 -9.133 1 97.69 281 VAL A N 1
ATOM 2228 C CA . VAL A 1 281 ? 22.641 6.141 -8.938 1 97.69 281 VAL A CA 1
ATOM 2229 C C . VAL A 1 281 ? 22.547 4.664 -9.305 1 97.69 281 VAL A C 1
ATOM 2231 O O . VAL A 1 281 ? 22.734 4.297 -10.469 1 97.69 281 VAL A O 1
ATOM 2234 N N . TRP A 1 282 ? 22.281 3.861 -8.336 1 97.69 282 TRP A N 1
ATOM 2235 C CA . TRP A 1 282 ? 22.094 2.436 -8.594 1 97.69 282 TRP A CA 1
ATOM 2236 C C . TRP A 1 282 ? 20.641 2.109 -8.859 1 97.69 282 TRP A C 1
ATOM 2238 O O . TRP A 1 282 ? 19.75 2.506 -8.094 1 97.69 282 TRP A O 1
ATOM 2248 N N . VAL A 1 283 ? 20.391 1.374 -9.945 1 97.69 283 VAL A N 1
ATOM 2249 C CA . VAL A 1 283 ? 19.016 1.049 -10.312 1 97.69 283 VAL A CA 1
ATOM 2250 C C . VAL A 1 283 ? 18.859 -0.464 -10.461 1 97.69 283 VAL A C 1
ATOM 2252 O O . VAL A 1 283 ? 19.844 -1.17 -10.711 1 97.69 283 VAL A O 1
ATOM 2255 N N . CYS A 1 284 ? 17.672 -0.94 -10.18 1 96.19 284 CYS A N 1
ATOM 2256 C CA . CYS A 1 284 ? 17.312 -2.336 -10.398 1 96.19 284 CYS A CA 1
ATOM 2257 C C . CYS A 1 284 ? 16.203 -2.459 -11.438 1 96.19 284 CYS A C 1
ATOM 2259 O O . CYS A 1 284 ? 15.547 -1.471 -11.766 1 96.19 284 CYS A O 1
ATOM 2261 N N . GLU A 1 285 ? 16.078 -3.607 -11.953 1 92.25 285 GLU A N 1
ATOM 2262 C CA . GLU A 1 285 ? 15.023 -3.854 -12.922 1 92.25 285 GLU A CA 1
ATOM 2263 C C . GLU A 1 285 ? 13.75 -4.344 -12.234 1 92.25 285 GLU A C 1
ATOM 2265 O O . GLU A 1 285 ? 13.766 -5.352 -11.523 1 92.25 285 GLU A O 1
ATOM 2270 N N . GLY A 1 286 ? 12.734 -3.584 -12.492 1 91.81 286 GLY A N 1
ATOM 2271 C CA . GLY A 1 286 ? 11.453 -3.996 -11.938 1 91.81 286 GLY A CA 1
ATOM 2272 C C . GLY A 1 286 ? 11.133 -3.33 -10.609 1 91.81 286 GLY A C 1
ATOM 2273 O O . GLY A 1 286 ? 12.031 -3.111 -9.789 1 91.81 286 GLY A O 1
ATOM 2274 N N . SER A 1 287 ? 9.844 -3.154 -10.328 1 92.56 287 SER A N 1
ATOM 2275 C CA . SER A 1 287 ? 9.391 -2.469 -9.117 1 92.56 287 SER A CA 1
ATOM 2276 C C . SER A 1 287 ? 9.344 -3.42 -7.93 1 92.56 287 SER A C 1
ATOM 2278 O O . SER A 1 287 ? 9.227 -2.98 -6.781 1 92.56 287 SER A O 1
ATOM 2280 N N . LEU A 1 288 ? 9.461 -4.703 -8.188 1 89.69 288 LEU A N 1
ATOM 2281 C CA . LEU A 1 288 ? 9.383 -5.691 -7.117 1 89.69 288 LEU A CA 1
ATOM 2282 C C . LEU A 1 288 ? 10.727 -6.379 -6.91 1 89.69 288 LEU A C 1
ATOM 2284 O O . LEU A 1 288 ? 10.781 -7.539 -6.5 1 89.69 288 LEU A O 1
ATOM 2288 N N . HIS A 1 289 ? 11.734 -5.707 -7.27 1 93.38 289 HIS A N 1
ATOM 2289 C CA . HIS A 1 289 ? 13.086 -6.219 -7.031 1 93.38 289 HIS A CA 1
ATOM 2290 C C . HIS A 1 289 ? 13.359 -6.352 -5.539 1 93.38 289 HIS A C 1
ATOM 2292 O O . HIS A 1 289 ? 13.062 -5.445 -4.762 1 93.38 289 HIS A O 1
ATOM 2298 N N . PRO A 1 290 ? 13.969 -7.457 -5.059 1 94 290 PRO A N 1
ATOM 2299 C CA . PRO A 1 290 ? 14.148 -7.73 -3.631 1 94 290 PRO A CA 1
ATOM 2300 C C . PRO A 1 290 ? 14.969 -6.656 -2.922 1 94 290 PRO A C 1
ATOM 2302 O O . PRO A 1 290 ? 14.781 -6.414 -1.728 1 94 290 PRO A O 1
ATOM 2305 N N . VAL A 1 291 ? 15.82 -5.969 -3.664 1 96 291 VAL A N 1
ATOM 2306 C CA . VAL A 1 291 ? 16.703 -4.973 -3.072 1 96 291 VAL A CA 1
ATOM 2307 C C . VAL A 1 291 ? 15.891 -3.771 -2.594 1 96 291 VAL A C 1
ATOM 2309 O O . VAL A 1 291 ? 16.344 -3.008 -1.738 1 96 291 VAL A O 1
ATOM 2312 N N . LEU A 1 292 ? 14.664 -3.629 -3.064 1 96.5 292 LEU A N 1
ATOM 2313 C CA . LEU A 1 292 ? 13.836 -2.479 -2.732 1 96.5 292 LEU A CA 1
ATOM 2314 C C . LEU A 1 292 ? 13.07 -2.719 -1.436 1 96.5 292 LEU A C 1
ATOM 2316 O O . LEU A 1 292 ? 12.438 -1.803 -0.904 1 96.5 292 LEU A O 1
ATOM 2320 N N . PHE A 1 293 ? 13.125 -3.924 -0.87 1 96 293 PHE A N 1
ATOM 2321 C CA . PHE A 1 293 ? 12.281 -4.281 0.263 1 96 293 PHE A CA 1
ATOM 2322 C C . PHE A 1 293 ? 13.117 -4.496 1.517 1 96 293 PHE A C 1
ATOM 2324 O O . PHE A 1 293 ? 13.766 -5.535 1.668 1 96 293 PHE A O 1
ATOM 2331 N N . ALA A 1 294 ? 13.008 -3.605 2.422 1 96.69 294 ALA A N 1
ATOM 2332 C CA . ALA A 1 294 ? 13.773 -3.65 3.666 1 96.69 294 ALA A CA 1
ATOM 2333 C C . ALA A 1 294 ? 13.133 -4.605 4.668 1 96.69 294 ALA A C 1
ATOM 2335 O O . ALA A 1 294 ? 11.922 -4.555 4.898 1 96.69 294 ALA A O 1
ATOM 2336 N N . THR A 1 295 ? 13.914 -5.457 5.25 1 96.56 295 THR A N 1
ATOM 2337 C CA . THR A 1 295 ? 13.469 -6.352 6.312 1 96.56 295 THR A CA 1
ATOM 2338 C C . THR A 1 295 ? 13.977 -5.883 7.672 1 96.56 295 THR A C 1
ATOM 2340 O O . THR A 1 295 ? 13.508 -6.344 8.711 1 96.56 295 THR A O 1
ATOM 2343 N N . GLU A 1 296 ? 14.922 -5 7.586 1 97.75 296 GLU A N 1
ATOM 2344 C CA . GLU A 1 296 ? 15.523 -4.422 8.789 1 97.75 296 GLU A CA 1
ATOM 2345 C C . GLU A 1 296 ? 16.156 -3.064 8.484 1 97.75 296 GLU A C 1
ATOM 2347 O O . GLU A 1 296 ? 16.781 -2.883 7.445 1 97.75 296 GLU A O 1
ATOM 2352 N N . PHE A 1 297 ? 15.977 -2.113 9.445 1 97.38 297 PHE A N 1
ATOM 2353 C CA . PHE A 1 297 ? 16.688 -0.85 9.32 1 97.38 297 PHE A CA 1
ATOM 2354 C C . PHE A 1 297 ? 16.906 -0.217 10.688 1 97.38 297 PHE A C 1
ATOM 2356 O O . PHE A 1 297 ? 16.328 -0.663 11.688 1 97.38 297 PHE A O 1
ATOM 2363 N N . VAL A 1 298 ? 17.797 0.741 10.68 1 97.56 298 VAL A N 1
ATOM 2364 C CA . VAL A 1 298 ? 18.203 1.419 11.914 1 97.56 298 VAL A CA 1
ATOM 2365 C C . VAL A 1 298 ? 17.75 2.875 11.875 1 97.56 298 VAL A C 1
ATOM 2367 O O . VAL A 1 298 ? 17.844 3.535 10.836 1 97.56 298 VAL A O 1
ATOM 2370 N N . ILE A 1 299 ? 17.234 3.324 13 1 97.12 299 ILE A N 1
ATOM 2371 C CA . ILE A 1 299 ? 16.812 4.715 13.102 1 97.12 299 ILE A CA 1
ATOM 2372 C C . ILE A 1 299 ? 17.547 5.398 14.25 1 97.12 299 ILE A C 1
ATOM 2374 O O . ILE A 1 299 ? 18.047 4.734 15.164 1 97.12 299 ILE A O 1
ATOM 2378 N N . SER A 1 300 ? 17.609 6.719 14.156 1 94.69 300 SER A N 1
ATOM 2379 C CA . SER A 1 300 ? 18.078 7.508 15.281 1 94.69 300 SER A CA 1
ATOM 2380 C C . SER A 1 300 ? 17.109 7.434 16.453 1 94.69 300 SER A C 1
ATOM 2382 O O . SER A 1 300 ? 15.938 7.125 16.281 1 94.69 300 SER A O 1
ATOM 2384 N N . GLU A 1 301 ? 17.656 7.68 17.578 1 93 301 GLU A N 1
ATOM 2385 C CA . GLU A 1 301 ? 16.766 7.691 18.734 1 93 301 GLU A CA 1
ATOM 2386 C C . GLU A 1 301 ? 15.609 8.664 18.531 1 93 301 GLU A C 1
ATOM 2388 O O . GLU A 1 301 ? 15.828 9.852 18.281 1 93 301 GLU A O 1
ATOM 2393 N N . PRO A 1 302 ? 14.477 8.172 18.641 1 94.56 302 PRO A N 1
ATOM 2394 C CA . PRO A 1 302 ? 13.297 9.008 18.406 1 94.56 302 PRO A CA 1
ATOM 2395 C C . PRO A 1 302 ? 13.125 10.094 19.453 1 94.56 302 PRO A C 1
ATOM 2397 O O . PRO A 1 302 ? 13.539 9.922 20.609 1 94.56 302 PRO A O 1
ATOM 2400 N N . GLU A 1 303 ? 12.633 11.195 19.062 1 94.88 303 GLU A N 1
ATOM 2401 C CA . GLU A 1 303 ? 12.031 12.141 20 1 94.88 303 GLU A CA 1
ATOM 2402 C C . GLU A 1 303 ? 10.68 11.625 20.516 1 94.88 303 GLU A C 1
ATOM 2404 O O . GLU A 1 303 ? 9.664 11.766 19.828 1 94.88 303 GLU A O 1
ATOM 2409 N N . TRP A 1 304 ? 10.766 11.102 21.703 1 96.75 304 TRP A N 1
ATOM 2410 C CA . TRP A 1 304 ? 9.531 10.562 22.266 1 96.75 304 TRP A CA 1
ATOM 2411 C C . TRP A 1 304 ? 8.672 11.672 22.859 1 96.75 304 TRP A C 1
ATOM 2413 O O . TRP A 1 304 ? 9.164 12.516 23.609 1 96.75 304 TRP A O 1
ATOM 2423 N N . ILE A 1 305 ? 7.457 11.688 22.531 1 97.56 305 ILE A N 1
ATOM 2424 C CA . ILE A 1 305 ? 6.547 12.742 22.953 1 97.56 305 ILE A CA 1
ATOM 2425 C C . ILE A 1 305 ? 6.273 12.602 24.453 1 97.56 305 ILE A C 1
ATOM 2427 O O . ILE A 1 305 ? 6.352 13.578 25.203 1 97.56 305 ILE A O 1
ATOM 2431 N N . ALA A 1 306 ? 5.879 11.43 24.891 1 95.62 306 ALA A N 1
ATOM 2432 C CA . ALA A 1 306 ? 5.695 11.156 26.312 1 95.62 306 ALA A CA 1
ATOM 2433 C C . ALA A 1 306 ? 6.68 10.094 26.797 1 95.62 306 ALA A C 1
ATOM 2435 O O . ALA A 1 306 ? 7.887 10.352 26.859 1 95.62 306 ALA A O 1
ATOM 2436 N N . ASP A 1 307 ? 6.207 8.836 26.875 1 92.38 307 ASP A N 1
ATOM 2437 C CA . ASP A 1 307 ? 7.09 7.777 27.344 1 92.38 307 ASP A CA 1
ATOM 2438 C C . ASP A 1 307 ? 7.594 6.926 26.188 1 92.38 307 ASP A C 1
ATOM 2440 O O . ASP A 1 307 ? 6.855 6.664 25.234 1 92.38 307 ASP A O 1
ATOM 2444 N N . SER A 1 308 ? 8.875 6.586 26.359 1 93.94 308 SER A N 1
ATOM 2445 C CA . SER A 1 308 ? 9.414 5.617 25.406 1 93.94 308 SER A CA 1
ATOM 2446 C C . SER A 1 308 ? 8.75 4.254 25.578 1 93.94 308 SER A C 1
ATOM 2448 O O . SER A 1 308 ? 8.578 3.771 26.703 1 93.94 308 SER A O 1
ATOM 2450 N N . PRO A 1 309 ? 8.477 3.684 24.469 1 95.25 309 PRO A N 1
ATOM 2451 C CA . PRO A 1 309 ? 7.941 2.326 24.594 1 95.25 309 PRO A CA 1
ATOM 2452 C C . PRO A 1 309 ? 8.992 1.315 25.047 1 95.25 309 PRO A C 1
ATOM 2454 O O . PRO A 1 309 ? 8.656 0.176 25.375 1 95.25 309 PRO A O 1
ATOM 2457 N N . LEU A 1 310 ? 10.195 1.721 25.047 1 94.38 310 LEU A N 1
ATOM 2458 C CA . LEU A 1 310 ? 11.305 0.846 25.438 1 94.38 310 LEU A CA 1
ATOM 2459 C C . LEU A 1 310 ? 11.742 1.128 26.875 1 94.38 310 LEU A C 1
ATOM 2461 O O . LEU A 1 310 ? 12.836 0.714 27.281 1 94.38 310 LEU A O 1
ATOM 2465 N N . LYS A 1 311 ? 10.984 1.744 27.594 1 91.38 311 LYS A N 1
ATOM 2466 C CA . LYS A 1 311 ? 11.328 2.125 28.953 1 91.38 311 LYS A CA 1
ATOM 2467 C C . LYS A 1 311 ? 11.531 0.896 29.828 1 91.38 311 LYS A C 1
ATOM 2469 O O . LYS A 1 311 ? 12.445 0.864 30.672 1 91.38 311 LYS A O 1
ATOM 2474 N N . GLN A 1 312 ? 10.695 -0.116 29.609 1 90.06 312 GLN A N 1
ATOM 2475 C CA . GLN A 1 312 ? 10.734 -1.261 30.516 1 90.06 312 GLN A CA 1
ATOM 2476 C C . GLN A 1 312 ? 11.336 -2.486 29.828 1 90.06 312 GLN A C 1
ATOM 2478 O O . GLN A 1 312 ? 11.391 -3.566 30.406 1 90.06 312 GLN A O 1
ATOM 2483 N N . SER A 1 313 ? 11.617 -2.348 28.578 1 91.62 313 SER A N 1
ATOM 2484 C CA . SER A 1 313 ? 12.148 -3.471 27.812 1 91.62 313 SER A CA 1
ATOM 2485 C C . SER A 1 313 ? 13.047 -2.992 26.672 1 91.62 313 SER A C 1
ATOM 2487 O O . SER A 1 313 ? 12.922 -1.854 26.219 1 91.62 313 SER A O 1
ATOM 2489 N N . ASP A 1 314 ? 13.938 -3.854 26.375 1 93 314 ASP A N 1
ATOM 2490 C CA . ASP A 1 314 ? 14.844 -3.518 25.297 1 93 314 ASP A CA 1
ATOM 2491 C C . ASP A 1 314 ? 14.219 -3.828 23.938 1 93 314 ASP A C 1
ATOM 2493 O O . ASP A 1 314 ? 14.805 -3.539 22.891 1 93 314 ASP A O 1
ATOM 2497 N N . SER A 1 315 ? 13.078 -4.418 23.969 1 96.19 315 SER A N 1
ATOM 2498 C CA . SER A 1 315 ? 12.352 -4.738 22.734 1 96.19 315 SER A CA 1
ATOM 2499 C C . SER A 1 315 ? 10.844 -4.652 22.938 1 96.19 315 SER A C 1
ATOM 2501 O O . SER A 1 315 ? 10.344 -4.922 24.031 1 96.19 315 SER A O 1
ATOM 2503 N N . THR A 1 316 ? 10.195 -4.223 21.953 1 97 316 THR A N 1
ATOM 2504 C CA . THR A 1 316 ? 8.75 -4.113 22.047 1 97 316 THR A CA 1
ATOM 2505 C C . THR A 1 316 ? 8.109 -4.156 20.656 1 97 316 THR A C 1
ATOM 2507 O O . THR A 1 316 ? 8.797 -3.955 19.656 1 97 316 THR A O 1
ATOM 2510 N N . ILE A 1 317 ? 6.859 -4.535 20.578 1 96.5 317 ILE A N 1
ATOM 2511 C CA . ILE A 1 317 ? 6.082 -4.504 19.344 1 96.5 317 ILE A CA 1
ATOM 2512 C C . ILE A 1 317 ? 5.246 -3.225 19.297 1 96.5 317 ILE A C 1
ATOM 2514 O O . ILE A 1 317 ? 4.523 -2.908 20.25 1 96.5 317 ILE A O 1
ATOM 2518 N N . VAL A 1 318 ? 5.398 -2.445 18.25 1 97.25 318 VAL A N 1
ATOM 2519 C CA . VAL A 1 318 ? 4.645 -1.218 18.016 1 97.25 318 VAL A CA 1
ATOM 2520 C C . VAL A 1 318 ? 4.277 -1.113 16.531 1 97.25 318 VAL A C 1
ATOM 2522 O O . VAL A 1 318 ? 4.695 -1.945 15.727 1 97.25 318 VAL A O 1
ATOM 2525 N N . ASP A 1 319 ? 3.451 -0.153 16.234 1 96.5 319 ASP A N 1
ATOM 2526 C CA . ASP A 1 319 ? 3.188 0.181 14.836 1 96.5 319 ASP A CA 1
ATOM 2527 C C . ASP A 1 319 ? 4.066 1.344 14.375 1 96.5 319 ASP A C 1
ATOM 2529 O O . ASP A 1 319 ? 4.531 2.139 15.195 1 96.5 319 ASP A O 1
ATOM 2533 N N . PHE A 1 320 ? 4.285 1.378 13.086 1 96.88 320 PHE A N 1
ATOM 2534 C CA . PHE A 1 320 ? 5.094 2.475 12.57 1 96.88 320 PHE A CA 1
ATOM 2535 C C . PHE A 1 320 ? 4.605 2.896 11.188 1 96.88 320 PHE A C 1
ATOM 2537 O O . PHE A 1 320 ? 3.891 2.146 10.523 1 96.88 320 PHE A O 1
ATOM 2544 N N . ARG A 1 321 ? 4.988 4.133 10.82 1 95.06 321 ARG A N 1
ATOM 2545 C CA . ARG A 1 321 ? 4.777 4.695 9.484 1 95.06 321 ARG A CA 1
ATOM 2546 C C . ARG A 1 321 ? 6.047 5.359 8.969 1 95.06 321 ARG A C 1
ATOM 2548 O O . ARG A 1 321 ? 6.719 6.09 9.695 1 95.06 321 ARG A O 1
ATOM 2555 N N . CYS A 1 322 ? 6.309 5.051 7.699 1 92.81 322 CYS A N 1
ATOM 2556 C CA . CYS A 1 322 ? 7.406 5.766 7.059 1 92.81 322 CYS A CA 1
ATOM 2557 C C . CYS A 1 322 ? 6.883 6.801 6.07 1 92.81 322 CYS A C 1
ATOM 2559 O O . CYS A 1 322 ? 7.648 7.609 5.547 1 92.81 322 CYS A O 1
ATOM 2561 N N . GLN A 1 323 ? 5.617 6.73 5.789 1 87.19 323 GLN A N 1
ATOM 2562 C CA . GLN A 1 323 ? 4.914 7.699 4.949 1 87.19 323 GLN A CA 1
ATOM 2563 C C . GLN A 1 323 ? 3.543 8.031 5.531 1 87.19 323 GLN A C 1
ATOM 2565 O O . GLN A 1 323 ? 2.848 7.156 6.047 1 87.19 323 GLN A O 1
ATOM 2570 N N . ARG A 1 324 ? 3.174 9.219 5.359 1 81.69 324 ARG A N 1
ATOM 2571 C CA . ARG A 1 324 ? 1.946 9.703 5.98 1 81.69 324 ARG A CA 1
ATOM 2572 C C . ARG A 1 324 ? 0.726 8.977 5.418 1 81.69 324 ARG A C 1
ATOM 2574 O O . ARG A 1 324 ? -0.234 8.711 6.145 1 81.69 324 ARG A O 1
ATOM 2581 N N . THR A 1 325 ? 0.75 8.711 4.188 1 77.06 325 THR A N 1
ATOM 2582 C CA . THR A 1 325 ? -0.436 8.219 3.504 1 77.06 325 THR A CA 1
ATOM 2583 C C . THR A 1 325 ? -0.581 6.707 3.701 1 77.06 325 THR A C 1
ATOM 2585 O O . THR A 1 325 ? -1.6 6.125 3.328 1 77.06 325 THR A O 1
ATOM 2588 N N . HIS A 1 326 ? 0.404 6.129 4.285 1 80.62 326 HIS A N 1
ATOM 2589 C CA . HIS A 1 326 ? 0.348 4.688 4.484 1 80.62 326 HIS A CA 1
ATOM 2590 C C . HIS A 1 326 ? -0.247 4.34 5.844 1 80.62 326 HIS A C 1
ATOM 2592 O O . HIS A 1 326 ? -0.076 5.09 6.809 1 80.62 326 HIS A O 1
ATOM 2598 N N . SER A 1 327 ? -0.926 3.246 5.871 1 83.69 327 SER A N 1
ATOM 2599 C CA . SER A 1 327 ? -1.385 2.73 7.156 1 83.69 327 SER A CA 1
ATOM 2600 C C . SER A 1 327 ? -0.21 2.34 8.047 1 83.69 327 SER A C 1
ATOM 2602 O O . SER A 1 327 ? 0.867 2 7.547 1 83.69 327 SER A O 1
ATOM 2604 N N . ALA A 1 328 ? -0.478 2.406 9.305 1 89.75 328 ALA A N 1
ATOM 2605 C CA . ALA A 1 328 ? 0.547 1.961 10.242 1 89.75 328 ALA A CA 1
ATOM 2606 C C . ALA A 1 328 ? 0.727 0.447 10.18 1 89.75 328 ALA A C 1
ATOM 2608 O O . ALA A 1 328 ? -0.251 -0.296 10.07 1 89.75 328 ALA A O 1
ATOM 2609 N N . LEU A 1 329 ? 1.989 0.073 10.227 1 92.06 329 LEU A N 1
ATOM 2610 C CA . LEU A 1 329 ? 2.328 -1.344 10.156 1 92.06 329 LEU A CA 1
ATOM 2611 C C . LEU A 1 329 ? 3.051 -1.791 11.422 1 92.06 329 LEU A C 1
ATOM 2613 O O . LEU A 1 329 ? 3.678 -0.978 12.102 1 92.06 329 LEU A O 1
ATOM 2617 N N . GLU A 1 330 ? 2.98 -3.064 11.641 1 94.38 330 GLU A N 1
ATOM 2618 C CA . GLU A 1 330 ? 3.58 -3.617 12.852 1 94.38 330 GLU A CA 1
ATOM 2619 C C . GLU A 1 330 ? 5.082 -3.832 12.672 1 94.38 330 GLU A C 1
ATOM 2621 O O . GLU A 1 330 ? 5.535 -4.234 11.602 1 94.38 330 GLU A O 1
ATOM 2626 N N . CYS A 1 331 ? 5.805 -3.582 13.75 1 97.25 331 CYS A N 1
ATOM 2627 C CA . CYS A 1 331 ? 7.234 -3.869 13.742 1 97.25 331 CYS A CA 1
ATOM 2628 C C . CYS A 1 331 ? 7.723 -4.219 15.148 1 97.25 331 CYS A C 1
ATOM 2630 O O . CYS A 1 331 ? 7.02 -3.988 16.125 1 97.25 331 CYS A O 1
ATOM 2632 N N . THR A 1 332 ? 8.844 -4.812 15.164 1 98 332 THR A N 1
ATOM 2633 C CA . THR A 1 332 ? 9.594 -4.98 16.406 1 98 332 THR A CA 1
ATOM 2634 C C . THR A 1 332 ? 10.672 -3.904 16.531 1 98 332 THR A C 1
ATOM 2636 O O . THR A 1 332 ? 11.5 -3.738 15.633 1 98 332 THR A O 1
ATOM 2639 N N . LEU A 1 333 ? 10.594 -3.186 17.578 1 97.62 333 LEU A N 1
ATOM 2640 C CA . LEU A 1 333 ? 11.555 -2.131 17.891 1 97.62 333 LEU A CA 1
ATOM 2641 C C . LEU A 1 333 ? 12.516 -2.576 18.984 1 97.62 333 LEU A C 1
ATOM 2643 O O . LEU A 1 333 ? 12.078 -3.037 20.047 1 97.62 333 LEU A O 1
ATOM 2647 N N . SER A 1 334 ? 13.828 -2.457 18.734 1 97.69 334 SER A N 1
ATOM 2648 C CA . SER A 1 334 ? 14.797 -2.918 19.719 1 97.69 334 SER A CA 1
ATOM 2649 C C . SER A 1 334 ? 15.953 -1.933 19.859 1 97.69 334 SER A C 1
ATOM 2651 O O . SER A 1 334 ? 16.359 -1.296 18.891 1 97.69 334 SER A O 1
ATOM 2653 N N . ARG A 1 335 ? 16.547 -1.995 21.047 1 95.12 335 ARG A N 1
ATOM 2654 C CA . ARG A 1 335 ? 17.719 -1.158 21.297 1 95.12 335 ARG A CA 1
ATOM 2655 C C . ARG A 1 335 ? 19 -1.83 20.797 1 95.12 335 ARG A C 1
ATOM 2657 O O . ARG A 1 335 ? 19.188 -3.035 20.969 1 95.12 335 ARG A O 1
ATOM 2664 N N . ILE A 1 336 ? 19.859 -1.196 20.078 1 91.69 336 ILE A N 1
ATOM 2665 C CA . ILE A 1 336 ? 21.109 -1.79 19.625 1 91.69 336 ILE A CA 1
ATOM 2666 C C . ILE A 1 336 ? 22.281 -0.954 20.109 1 91.69 336 ILE A C 1
ATOM 2668 O O . ILE A 1 336 ? 23.438 -1.246 19.781 1 91.69 336 ILE A O 1
ATOM 2672 N N . GLY A 1 337 ? 22.125 0.079 20.891 1 81.88 337 GLY A N 1
ATOM 2673 C CA . GLY A 1 337 ? 23.203 0.902 21.438 1 81.88 337 GLY A CA 1
ATOM 2674 C C . GLY A 1 337 ? 23.469 2.148 20.609 1 81.88 337 GLY A C 1
ATOM 2675 O O . GLY A 1 337 ? 22.844 2.361 19.578 1 81.88 337 GLY A O 1
ATOM 2676 N N . ASN A 1 338 ? 24.328 3.008 21.109 1 82.88 338 ASN A N 1
ATOM 2677 C CA . ASN A 1 338 ? 24.828 4.219 20.469 1 82.88 338 ASN A CA 1
ATOM 2678 C C . ASN A 1 338 ? 23.688 5.164 20.078 1 82.88 338 ASN A C 1
ATOM 2680 O O . ASN A 1 338 ? 23.734 5.809 19.031 1 82.88 338 ASN A O 1
ATOM 2684 N N . GLY A 1 339 ? 22.641 5.051 20.734 1 87.44 339 GLY A N 1
ATOM 2685 C CA . GLY A 1 339 ? 21.562 5.996 20.5 1 87.44 339 GLY A CA 1
ATOM 2686 C C . GLY A 1 339 ? 20.703 5.645 19.297 1 87.44 339 GLY A C 1
ATOM 2687 O O . GLY A 1 339 ? 20.062 6.512 18.703 1 87.44 339 GLY A O 1
ATOM 2688 N N . CYS A 1 340 ? 20.828 4.391 18.797 1 93.88 340 CYS A N 1
ATOM 2689 C CA . CYS A 1 340 ? 20.047 3.957 17.656 1 93.88 340 CYS A CA 1
ATOM 2690 C C . CYS A 1 340 ? 19.109 2.809 18.031 1 93.88 340 CYS A C 1
ATOM 2692 O O . CYS A 1 340 ? 19.297 2.166 19.062 1 93.88 340 CYS A O 1
ATOM 2694 N N . LEU A 1 341 ? 18.109 2.707 17.266 1 97.5 341 LEU A N 1
ATOM 2695 C CA . LEU A 1 341 ? 17.172 1.603 17.422 1 97.5 341 LEU A CA 1
ATOM 2696 C C . LEU A 1 341 ? 17.078 0.788 16.125 1 97.5 341 LEU A C 1
ATOM 2698 O O . LEU A 1 341 ? 17.25 1.326 15.039 1 97.5 341 LEU A O 1
ATOM 2702 N N . LYS A 1 342 ? 16.875 -0.473 16.328 1 97.94 342 LYS A N 1
ATOM 2703 C CA . LYS A 1 342 ? 16.625 -1.374 15.203 1 97.94 342 LYS A CA 1
ATOM 2704 C C . LYS A 1 342 ? 15.133 -1.572 14.984 1 97.94 342 LYS A C 1
ATOM 2706 O O . LYS A 1 342 ? 14.383 -1.807 15.938 1 97.94 342 LYS A O 1
ATOM 2711 N N . VAL A 1 343 ? 14.727 -1.467 13.781 1 98.25 343 VAL A N 1
ATOM 2712 C CA . VAL A 1 343 ? 13.328 -1.68 13.398 1 98.25 343 VAL A CA 1
ATOM 2713 C C . VAL A 1 343 ? 13.227 -2.896 12.484 1 98.25 343 VAL A C 1
ATOM 2715 O O . VAL A 1 343 ? 13.867 -2.949 11.438 1 98.25 343 VAL A O 1
ATOM 2718 N N . VAL A 1 344 ? 12.406 -3.865 12.852 1 98.12 344 VAL A N 1
ATOM 2719 C CA . VAL A 1 344 ? 12.117 -5.043 12.047 1 98.12 344 VAL A CA 1
ATOM 2720 C C . VAL A 1 344 ? 10.625 -5.105 11.742 1 98.12 344 VAL A C 1
ATOM 2722 O O . VAL A 1 344 ? 9.828 -5.555 12.57 1 98.12 344 VAL A O 1
ATOM 2725 N N . PRO A 1 345 ? 10.266 -4.664 10.547 1 96.44 345 PRO A N 1
ATOM 2726 C CA . PRO A 1 345 ? 8.844 -4.73 10.188 1 96.44 345 PRO A CA 1
ATOM 2727 C C . PRO A 1 345 ? 8.328 -6.164 10.102 1 96.44 345 PRO A C 1
ATOM 2729 O O . PRO A 1 345 ? 9.07 -7.07 9.711 1 96.44 345 PRO A O 1
ATOM 2732 N N . LYS A 1 346 ? 7.062 -6.324 10.453 1 93.19 346 LYS A N 1
ATOM 2733 C CA . LYS A 1 346 ? 6.43 -7.629 10.305 1 93.19 346 LYS A CA 1
ATOM 2734 C C . LYS A 1 346 ? 6.477 -8.102 8.852 1 93.19 346 LYS A C 1
ATOM 2736 O O . LYS A 1 346 ? 6.746 -9.273 8.586 1 93.19 346 LYS A O 1
ATOM 2741 N N . ASN A 1 347 ? 6.195 -7.191 7.957 1 90.62 347 ASN A N 1
ATOM 2742 C CA . ASN A 1 347 ? 6.328 -7.391 6.516 1 90.62 347 ASN A CA 1
ATOM 2743 C C . ASN A 1 347 ? 7.375 -6.457 5.914 1 90.62 347 ASN A C 1
ATOM 2745 O O . ASN A 1 347 ? 7.492 -5.305 6.328 1 90.62 347 ASN A O 1
ATOM 2749 N N . PRO A 1 348 ? 8.117 -6.977 4.93 1 92.81 348 PRO A N 1
ATOM 2750 C CA . PRO A 1 348 ? 9.117 -6.102 4.316 1 92.81 348 PRO A CA 1
ATOM 2751 C C . PRO A 1 348 ? 8.523 -4.789 3.809 1 92.81 348 PRO A C 1
ATOM 2753 O O . PRO A 1 348 ? 7.387 -4.766 3.328 1 92.81 348 PRO A O 1
ATOM 2756 N N . ILE A 1 349 ? 9.336 -3.758 3.922 1 93.69 349 ILE A N 1
ATOM 2757 C CA . ILE A 1 349 ? 8.875 -2.432 3.531 1 93.69 349 ILE A CA 1
ATOM 2758 C C . ILE A 1 349 ? 9.586 -1.992 2.254 1 93.69 349 ILE A C 1
ATOM 2760 O O . ILE A 1 349 ? 10.82 -2.037 2.176 1 93.69 349 ILE A O 1
ATOM 2764 N N . ARG A 1 350 ? 8.773 -1.551 1.317 1 93.69 350 ARG A N 1
ATOM 2765 C CA . ARG A 1 350 ? 9.359 -1.122 0.05 1 93.69 350 ARG A CA 1
ATOM 2766 C C . ARG A 1 350 ? 9.93 0.289 0.16 1 93.69 350 ARG A C 1
ATOM 2768 O O . ARG A 1 350 ? 9.281 1.184 0.708 1 93.69 350 ARG A O 1
ATOM 2775 N N . ALA A 1 351 ? 11.117 0.506 -0.287 1 93.81 351 ALA A N 1
ATOM 2776 C CA . ALA A 1 351 ? 11.758 1.797 -0.523 1 93.81 351 ALA A CA 1
ATOM 2777 C C . ALA A 1 351 ? 11.93 2.57 0.782 1 93.81 351 ALA A C 1
ATOM 2779 O O . ALA A 1 351 ? 11.625 3.764 0.847 1 93.81 351 ALA A O 1
ATOM 2780 N N . ALA A 1 352 ? 12.242 1.868 1.839 1 93.56 352 ALA A N 1
ATOM 2781 C CA . ALA A 1 352 ? 12.711 2.566 3.029 1 93.56 352 ALA A CA 1
ATOM 2782 C C . ALA A 1 352 ? 14.016 3.311 2.746 1 93.56 352 ALA A C 1
ATOM 2784 O O . ALA A 1 352 ? 14.969 2.732 2.213 1 93.56 352 ALA A O 1
ATOM 2785 N N . ALA A 1 353 ? 14.023 4.562 3.09 1 91.94 353 ALA A N 1
ATOM 2786 C CA . ALA A 1 353 ? 15.164 5.371 2.662 1 91.94 353 ALA A CA 1
ATOM 2787 C C . ALA A 1 353 ? 15.766 6.137 3.836 1 91.94 353 ALA A C 1
ATOM 2789 O O . ALA A 1 353 ? 15.039 6.621 4.707 1 91.94 353 ALA A O 1
ATOM 2790 N N . PRO A 1 354 ? 17.109 6.297 3.756 1 92.25 354 PRO A N 1
ATOM 2791 C CA . PRO A 1 354 ? 17.719 7.184 4.742 1 92.25 354 PRO A CA 1
ATOM 2792 C C . PRO A 1 354 ? 17.172 8.602 4.695 1 92.25 354 PRO A C 1
ATOM 2794 O O . PRO A 1 354 ? 16.906 9.133 3.613 1 92.25 354 PRO A O 1
ATOM 2797 N N . GLY A 1 355 ? 16.938 9.164 5.906 1 91.44 355 GLY A N 1
ATOM 2798 C CA . GLY A 1 355 ? 16.422 10.516 5.98 1 91.44 355 GLY A CA 1
ATOM 2799 C C . GLY A 1 355 ? 14.914 10.57 6.156 1 91.44 355 GLY A C 1
ATOM 2800 O O . GLY A 1 355 ? 14.375 11.594 6.582 1 91.44 355 GLY A O 1
ATOM 2801 N N . GLN A 1 356 ? 14.242 9.516 5.855 1 92.88 356 GLN A N 1
ATOM 2802 C CA . GLN A 1 356 ? 12.797 9.477 6.035 1 92.88 356 GLN A CA 1
ATOM 2803 C C . GLN A 1 356 ? 12.422 9.422 7.512 1 92.88 356 GLN A C 1
ATOM 2805 O O . GLN A 1 356 ? 13.125 8.797 8.312 1 92.88 356 GLN A O 1
ATOM 2810 N N . THR A 1 357 ? 11.328 10.055 7.781 1 95.75 357 THR A N 1
ATOM 2811 C CA . THR A 1 357 ? 10.812 10.023 9.148 1 95.75 357 THR A CA 1
ATOM 2812 C C . THR A 1 357 ? 10.062 8.727 9.414 1 95.75 357 THR A C 1
ATOM 2814 O O . THR A 1 357 ? 9.211 8.32 8.633 1 95.75 357 THR A O 1
ATOM 2817 N N . CYS A 1 358 ? 10.445 8.086 10.438 1 96.94 358 CYS A N 1
ATOM 2818 C CA . CYS A 1 358 ? 9.75 6.902 10.93 1 96.94 358 CYS A CA 1
ATOM 2819 C C . CYS A 1 358 ? 8.984 7.211 12.211 1 96.94 358 CYS A C 1
ATOM 2821 O O . CYS A 1 358 ? 9.586 7.469 13.258 1 96.94 358 CYS A O 1
ATOM 2823 N N . VAL A 1 359 ? 7.684 7.125 12.125 1 98 359 VAL A N 1
ATOM 2824 C CA . VAL A 1 359 ? 6.832 7.496 13.25 1 98 359 VAL A CA 1
ATOM 2825 C C . VAL A 1 359 ? 6.246 6.242 13.891 1 98 359 VAL A C 1
ATOM 2827 O O . VAL A 1 359 ? 5.785 5.336 13.188 1 98 359 VAL A O 1
ATOM 2830 N N . PHE A 1 360 ? 6.191 6.227 15.203 1 98.12 360 PHE A N 1
ATOM 2831 C CA . PHE A 1 360 ? 5.734 5.043 15.922 1 98.12 360 PHE A CA 1
ATOM 2832 C C . PHE A 1 360 ? 4.406 5.312 16.609 1 98.12 360 PHE A C 1
ATOM 2834 O O . PHE A 1 360 ? 4.164 6.426 17.094 1 98.12 360 PHE A O 1
ATOM 2841 N N . TYR A 1 361 ? 3.65 4.238 16.688 1 97.44 361 TYR A N 1
ATOM 2842 C CA . TYR A 1 361 ? 2.314 4.348 17.266 1 97.44 361 TYR A CA 1
ATOM 2843 C C . TYR A 1 361 ? 2.012 3.166 18.188 1 97.44 361 TYR A C 1
ATOM 2845 O O . TYR A 1 361 ? 2.547 2.072 17.984 1 97.44 361 TYR A O 1
ATOM 2853 N N . ARG A 1 362 ? 1.206 3.361 19.125 1 95.88 362 ARG A N 1
ATOM 2854 C CA . ARG A 1 362 ? 0.482 2.352 19.891 1 95.88 362 ARG A CA 1
ATOM 2855 C C . ARG A 1 362 ? -1.014 2.648 19.906 1 95.88 362 ARG A C 1
ATOM 2857 O O . ARG A 1 362 ? -1.449 3.631 20.516 1 95.88 362 ARG A O 1
ATOM 2864 N N . ASN A 1 363 ? -1.744 1.774 19.109 1 91.19 363 ASN A N 1
ATOM 2865 C CA . ASN A 1 363 ? -3.137 2.119 18.844 1 91.19 363 ASN A CA 1
ATOM 2866 C C . ASN A 1 363 ? -3.256 3.492 18.188 1 91.19 363 ASN A C 1
ATOM 2868 O O . ASN A 1 363 ? -2.637 3.748 17.156 1 91.19 363 ASN A O 1
ATOM 2872 N N . ASP A 1 364 ? -3.939 4.434 18.859 1 94.06 364 ASP A N 1
ATOM 2873 C CA . ASP A 1 364 ? -4.125 5.746 18.25 1 94.06 364 ASP A CA 1
ATOM 2874 C C . ASP A 1 364 ? -3.098 6.746 18.781 1 94.06 364 ASP A C 1
ATOM 2876 O O . ASP A 1 364 ? -3.066 7.898 18.344 1 94.06 364 ASP A O 1
ATOM 2880 N N . GLU A 1 365 ? -2.227 6.332 19.641 1 98 365 GLU A N 1
ATOM 2881 C CA . GLU A 1 365 ? -1.253 7.25 20.219 1 98 365 GLU A CA 1
ATOM 2882 C C . GLU A 1 365 ? 0.011 7.328 19.359 1 98 365 GLU A C 1
ATOM 2884 O O . GLU A 1 365 ? 0.595 6.297 19.016 1 98 365 GLU A O 1
ATOM 2889 N N . CYS A 1 366 ? 0.386 8.492 19 1 98.31 366 CYS A N 1
ATOM 2890 C CA . CYS A 1 366 ? 1.679 8.758 18.375 1 98.31 366 CYS A CA 1
ATOM 2891 C C . CYS A 1 366 ? 2.781 8.844 19.422 1 98.31 366 CYS A C 1
ATOM 2893 O O . CYS A 1 366 ? 2.781 9.75 20.266 1 98.31 366 CYS A O 1
ATOM 2895 N N . LEU A 1 367 ? 3.732 8.031 19.344 1 98.25 367 LEU A N 1
ATOM 2896 C CA . LEU A 1 367 ? 4.715 7.898 20.422 1 98.25 367 LEU A CA 1
ATOM 2897 C C . LEU A 1 367 ? 5.91 8.812 20.172 1 98.25 367 LEU A C 1
ATOM 2899 O O . LEU A 1 367 ? 6.59 9.219 21.125 1 98.25 367 LEU A O 1
ATOM 2903 N N . GLY A 1 368 ? 6.137 9.078 18.984 1 98.12 368 GLY A N 1
ATOM 2904 C CA . GLY A 1 368 ? 7.32 9.828 18.594 1 98.12 368 GLY A CA 1
ATOM 2905 C C . GLY A 1 368 ? 7.934 9.336 17.297 1 98.12 368 GLY A C 1
ATOM 2906 O O . GLY A 1 368 ? 7.402 8.43 16.656 1 98.12 368 GLY A O 1
ATOM 2907 N N . SER A 1 369 ? 9.047 9.984 16.891 1 97.5 369 SER A N 1
ATOM 2908 C CA . SER A 1 369 ? 9.609 9.586 15.594 1 97.5 369 SER A CA 1
ATOM 2909 C C . SER A 1 369 ? 11.125 9.773 15.57 1 97.5 369 SER A C 1
ATOM 2911 O O . SER A 1 369 ? 11.68 10.477 16.406 1 97.5 369 SER A O 1
ATOM 2913 N N . GLY A 1 370 ? 11.75 9.102 14.727 1 95.94 370 GLY A N 1
ATOM 2914 C CA . GLY A 1 370 ? 13.156 9.195 14.375 1 95.94 370 GLY A CA 1
ATOM 2915 C C . GLY A 1 370 ? 13.406 9.102 12.883 1 95.94 370 GLY A C 1
ATOM 2916 O O . GLY A 1 370 ? 12.477 8.852 12.109 1 95.94 370 GLY A O 1
ATOM 2917 N N . LEU A 1 371 ? 14.656 9.336 12.531 1 95.38 371 LEU A N 1
ATOM 2918 C CA . LEU A 1 371 ? 15.023 9.273 11.117 1 95.38 371 LEU A CA 1
ATOM 2919 C C . LEU A 1 371 ? 15.672 7.938 10.781 1 95.38 371 LEU A C 1
ATOM 2921 O O . LEU A 1 371 ? 16.469 7.418 11.562 1 95.38 371 LEU A O 1
ATOM 2925 N N . ILE A 1 372 ? 15.32 7.395 9.656 1 95.94 372 ILE A N 1
ATOM 2926 C CA . ILE A 1 372 ? 16.016 6.203 9.18 1 95.94 372 ILE A CA 1
ATOM 2927 C C . ILE A 1 372 ? 17.469 6.543 8.852 1 95.94 372 ILE A C 1
ATOM 2929 O O . ILE A 1 372 ? 17.734 7.43 8.047 1 95.94 372 ILE A O 1
ATOM 2933 N N . GLU A 1 373 ? 18.359 5.887 9.469 1 94.56 373 GLU A N 1
ATOM 2934 C CA . GLU A 1 373 ? 19.781 6.117 9.227 1 94.56 373 GLU A CA 1
ATOM 2935 C C . GLU A 1 373 ? 20.297 5.266 8.07 1 94.56 373 GLU A C 1
ATOM 2937 O O . GLU A 1 373 ? 21.031 5.754 7.219 1 94.56 373 GLU A O 1
ATOM 2942 N N . ARG A 1 374 ? 19.891 4 8.141 1 94.06 374 ARG A N 1
ATOM 2943 C CA . ARG A 1 374 ? 20.328 3.072 7.105 1 94.06 374 ARG A CA 1
ATOM 2944 C C . ARG A 1 374 ? 19.484 1.807 7.102 1 94.06 374 ARG A C 1
ATOM 2946 O O . ARG A 1 374 ? 18.953 1.397 8.141 1 94.06 374 ARG A O 1
ATOM 2953 N N . VAL A 1 375 ? 19.406 1.253 5.965 1 95.44 375 VAL A N 1
ATOM 2954 C CA . VAL A 1 375 ? 18.812 -0.074 5.824 1 95.44 375 VAL A CA 1
ATOM 2955 C C . VAL A 1 375 ? 19.891 -1.142 6.02 1 95.44 375 VAL A C 1
ATOM 2957 O O . VAL A 1 375 ? 20.938 -1.097 5.383 1 95.44 375 VAL A O 1
ATOM 2960 N N . THR A 1 376 ? 19.609 -2.105 6.91 1 96.44 376 THR A N 1
ATOM 2961 C CA . THR A 1 376 ? 20.641 -3.072 7.254 1 96.44 376 THR A CA 1
ATOM 2962 C C . THR A 1 376 ? 20.391 -4.402 6.547 1 96.44 376 THR A C 1
ATOM 2964 O O . THR A 1 376 ? 21.312 -5.207 6.391 1 96.44 376 THR A O 1
ATOM 2967 N N . ALA A 1 377 ? 19.172 -4.676 6.188 1 96.69 377 ALA A N 1
ATOM 2968 C CA . ALA A 1 377 ? 18.875 -5.914 5.473 1 96.69 377 ALA A CA 1
ATOM 2969 C C . ALA A 1 377 ? 17.672 -5.727 4.543 1 96.69 377 ALA A C 1
ATOM 2971 O O . ALA A 1 377 ? 16.734 -4.992 4.871 1 96.69 377 ALA A O 1
ATOM 2972 N N . THR A 1 378 ? 17.766 -6.312 3.406 1 96.12 378 THR A N 1
ATOM 2973 C CA . THR A 1 378 ? 16.672 -6.387 2.445 1 96.12 378 THR A CA 1
ATOM 2974 C C . THR A 1 378 ? 16.375 -7.84 2.086 1 96.12 378 THR A C 1
ATOM 2976 O O . THR A 1 378 ? 17.047 -8.758 2.549 1 96.12 378 THR A O 1
ATOM 2979 N N . LEU A 1 379 ? 15.344 -8.047 1.23 1 93.62 379 LEU A N 1
ATOM 2980 C CA . LEU A 1 379 ? 14.992 -9.391 0.787 1 93.62 379 LEU A CA 1
ATOM 2981 C C . LEU A 1 379 ? 16.078 -9.969 -0.115 1 93.62 379 LEU A C 1
ATOM 2983 O O . LEU A 1 379 ? 16.109 -11.18 -0.356 1 93.62 379 LEU A O 1
ATOM 2987 N N . ALA A 1 380 ? 16.906 -9.164 -0.637 1 90.62 380 ALA A N 1
ATOM 2988 C CA . ALA A 1 380 ? 17.984 -9.641 -1.513 1 90.62 380 ALA A CA 1
ATOM 2989 C C . ALA A 1 380 ? 19.016 -10.438 -0.728 1 90.62 380 ALA A C 1
ATOM 2991 O O . ALA A 1 380 ? 19.734 -11.266 -1.295 1 90.62 380 ALA A O 1
ATOM 2992 N N . GLN A 1 381 ? 19.219 -10.172 0.562 1 81 381 GLN A N 1
ATOM 2993 C CA . GLN A 1 381 ? 20.203 -10.875 1.388 1 81 381 GLN A CA 1
ATOM 2994 C C . GLN A 1 381 ? 19.625 -12.156 1.973 1 81 381 GLN A C 1
ATOM 2996 O O . GLN A 1 381 ? 20.328 -12.938 2.598 1 81 381 GLN A O 1
ATOM 3001 N N . ARG A 1 382 ? 18.312 -12.445 1.813 1 67.44 382 ARG A N 1
ATOM 3002 C CA . ARG A 1 382 ? 17.703 -13.672 2.34 1 67.44 382 ARG A CA 1
ATOM 3003 C C . ARG A 1 382 ? 17.766 -14.797 1.314 1 67.44 382 ARG A C 1
ATOM 3005 O O . ARG A 1 382 ? 17.781 -14.547 0.108 1 67.44 382 ARG A O 1
ATOM 3012 N N . MET B 1 1 ? -0.877 -47.656 5.086 1 37.19 1 MET B N 1
ATOM 3013 C CA . MET B 1 1 ? 0.296 -47.938 4.258 1 37.19 1 MET B CA 1
ATOM 3014 C C . MET B 1 1 ? 0.719 -46.688 3.5 1 37.19 1 MET B C 1
ATOM 3016 O O . MET B 1 1 ? -0.109 -46.031 2.865 1 37.19 1 MET B O 1
ATOM 3020 N N . MET B 1 2 ? 1.675 -46.031 3.898 1 49.25 2 MET B N 1
ATOM 3021 C CA . MET B 1 2 ? 2.197 -44.75 3.418 1 49.25 2 MET B CA 1
ATOM 3022 C C . MET B 1 2 ? 2.432 -44.781 1.912 1 49.25 2 MET B C 1
ATOM 3024 O O . MET B 1 2 ? 3.172 -45.625 1.417 1 49.25 2 MET B O 1
ATOM 3028 N N . CYS B 1 3 ? 1.418 -44.594 1.121 1 62.44 3 CYS B N 1
ATOM 3029 C CA . CYS B 1 3 ? 1.636 -44.812 -0.303 1 62.44 3 CYS B CA 1
ATOM 3030 C C . CYS B 1 3 ? 2.85 -44.031 -0.799 1 62.44 3 CYS B C 1
ATOM 3032 O O . CYS B 1 3 ? 2.92 -42.812 -0.639 1 62.44 3 CYS B O 1
ATOM 3034 N N . VAL B 1 4 ? 3.982 -44.688 -0.846 1 81.69 4 VAL B N 1
ATOM 3035 C CA . VAL B 1 4 ? 5.254 -44.188 -1.382 1 81.69 4 VAL B CA 1
ATOM 3036 C C . VAL B 1 4 ? 5.027 -43.531 -2.744 1 81.69 4 VAL B C 1
ATOM 3038 O O . VAL B 1 4 ? 4.336 -44.094 -3.6 1 81.69 4 VAL B O 1
ATOM 3041 N N . VAL B 1 5 ? 5.402 -42.219 -2.84 1 91.69 5 VAL B N 1
ATOM 3042 C CA . VAL B 1 5 ? 5.309 -41.531 -4.113 1 91.69 5 VAL B CA 1
ATOM 3043 C C . VAL B 1 5 ? 6.527 -41.844 -4.977 1 91.69 5 VAL B C 1
ATOM 3045 O O . VAL B 1 5 ? 7.668 -41.625 -4.555 1 91.69 5 VAL B O 1
ATOM 3048 N N . ARG B 1 6 ? 6.34 -42.469 -6.102 1 95.5 6 ARG B N 1
ATOM 3049 C CA . ARG B 1 6 ? 7.43 -42.812 -7.008 1 95.5 6 ARG B CA 1
ATOM 3050 C C . ARG B 1 6 ? 7.328 -42.062 -8.312 1 95.5 6 ARG B C 1
ATOM 3052 O O . ARG B 1 6 ? 8.297 -41.406 -8.742 1 95.5 6 ARG B O 1
ATOM 3059 N N . ARG B 1 7 ? 6.195 -42.062 -8.953 1 97.75 7 ARG B N 1
ATOM 3060 C CA . ARG B 1 7 ? 5.961 -41.438 -10.242 1 97.75 7 ARG B CA 1
ATOM 3061 C C . ARG B 1 7 ? 5.195 -40.125 -10.07 1 97.75 7 ARG B C 1
ATOM 3063 O O . ARG B 1 7 ? 4.145 -40.094 -9.422 1 97.75 7 ARG B O 1
ATOM 3070 N N . VAL B 1 8 ? 5.75 -38.969 -10.648 1 98.69 8 VAL B N 1
ATOM 3071 C CA . VAL B 1 8 ? 5.195 -37.656 -10.43 1 98.69 8 VAL B CA 1
ATOM 3072 C C . VAL B 1 8 ? 4.996 -36.938 -11.773 1 98.69 8 VAL B C 1
ATOM 3074 O O . VAL B 1 8 ? 5.902 -36.906 -12.609 1 98.69 8 VAL B O 1
ATOM 3077 N N . ALA B 1 9 ? 3.799 -36.469 -12.039 1 98.81 9 ALA B N 1
ATOM 3078 C CA . ALA B 1 9 ? 3.57 -35.594 -13.172 1 98.81 9 ALA B CA 1
ATOM 3079 C C . ALA B 1 9 ? 3.906 -34.156 -12.805 1 98.81 9 ALA B C 1
ATOM 3081 O O . ALA B 1 9 ? 3.367 -33.594 -11.844 1 98.81 9 ALA B O 1
ATOM 3082 N N . CYS B 1 10 ? 4.789 -33.531 -13.508 1 98.81 10 CYS B N 1
ATOM 3083 C CA . CYS B 1 10 ? 5.152 -32.156 -13.312 1 98.81 10 CYS B CA 1
ATOM 3084 C C . CYS B 1 10 ? 4.551 -31.266 -14.406 1 98.81 10 CYS B C 1
ATOM 3086 O O . CYS B 1 10 ? 4.816 -31.484 -15.586 1 98.81 10 CYS B O 1
ATOM 3088 N N . ALA B 1 11 ? 3.723 -30.328 -13.984 1 98.25 11 ALA B N 1
ATOM 3089 C CA . ALA B 1 11 ? 3.225 -29.359 -14.953 1 98.25 11 ALA B CA 1
ATOM 3090 C C . ALA B 1 11 ? 4.352 -28.453 -15.453 1 98.25 11 ALA B C 1
ATOM 3092 O O . ALA B 1 11 ? 4.961 -27.719 -14.672 1 98.25 11 ALA B O 1
ATOM 3093 N N . ILE B 1 12 ? 4.586 -28.5 -16.734 1 96.62 12 ILE B N 1
ATOM 3094 C CA . ILE B 1 12 ? 5.664 -27.734 -17.344 1 96.62 12 ILE B CA 1
ATOM 3095 C C . ILE B 1 12 ? 5.078 -26.672 -18.281 1 96.62 12 ILE B C 1
ATOM 3097 O O . ILE B 1 12 ? 4.34 -27 -19.203 1 96.62 12 ILE B O 1
ATOM 3101 N N . SER B 1 13 ? 5.43 -25.391 -18.031 1 92.88 13 SER B N 1
ATOM 3102 C CA . SER B 1 13 ? 4.836 -24.297 -18.797 1 92.88 13 SER B CA 1
ATOM 3103 C C . SER B 1 13 ? 5.84 -23.688 -19.766 1 92.88 13 SER B C 1
ATOM 3105 O O . SER B 1 13 ? 5.492 -22.828 -20.578 1 92.88 13 SER B O 1
ATOM 3107 N N . GLY B 1 14 ? 7.031 -24.094 -19.703 1 90.75 14 GLY B N 1
ATOM 3108 C CA . GLY B 1 14 ? 8.094 -23.438 -20.453 1 90.75 14 GLY B CA 1
ATOM 3109 C C . GLY B 1 14 ? 8.773 -22.328 -19.672 1 90.75 14 GLY B C 1
ATOM 3110 O O . GLY B 1 14 ? 9.734 -21.734 -20.156 1 90.75 14 GLY B O 1
ATOM 3111 N N . GLY B 1 15 ? 8.328 -22.094 -18.531 1 93.06 15 GLY B N 1
ATOM 3112 C CA . GLY B 1 15 ? 8.93 -21.078 -17.688 1 93.06 15 GLY B CA 1
ATOM 3113 C C . GLY B 1 15 ? 9.953 -21.641 -16.719 1 93.06 15 GLY B C 1
ATOM 3114 O O . GLY B 1 15 ? 10.055 -22.859 -16.562 1 93.06 15 GLY B O 1
ATOM 3115 N N . ILE B 1 16 ? 10.641 -20.766 -16.062 1 95.75 16 ILE B N 1
ATOM 3116 C CA . ILE B 1 16 ? 11.797 -21.141 -15.25 1 95.75 16 ILE B CA 1
ATOM 3117 C C . ILE B 1 16 ? 11.328 -21.875 -13.992 1 95.75 16 ILE B C 1
ATOM 3119 O O . ILE B 1 16 ? 11.977 -22.812 -13.539 1 95.75 16 ILE B O 1
ATOM 3123 N N . ASP B 1 17 ? 10.211 -21.531 -13.438 1 96.88 17 ASP B N 1
ATOM 3124 C CA . ASP B 1 17 ? 9.742 -22.109 -12.18 1 96.88 17 ASP B CA 1
ATOM 3125 C C . ASP B 1 17 ? 9.375 -23.578 -12.352 1 96.88 17 ASP B C 1
ATOM 3127 O O . ASP B 1 17 ? 9.82 -24.438 -11.578 1 96.88 17 ASP B O 1
ATOM 3131 N N . SER B 1 18 ? 8.625 -23.859 -13.383 1 97.19 18 SER B N 1
ATOM 3132 C CA . SER B 1 18 ? 8.242 -25.25 -13.633 1 97.19 18 SER B CA 1
ATOM 3133 C C . SER B 1 18 ? 9.445 -26.078 -14.07 1 97.19 18 SER B C 1
ATOM 3135 O O . SER B 1 18 ? 9.539 -27.266 -13.734 1 97.19 18 SER B O 1
ATOM 3137 N N . ALA B 1 19 ? 10.344 -25.469 -14.766 1 97.5 19 ALA B N 1
ATOM 3138 C CA . ALA B 1 19 ? 11.547 -26.172 -15.188 1 97.5 19 ALA B CA 1
ATOM 3139 C C . ALA B 1 19 ? 12.383 -26.609 -13.984 1 97.5 19 ALA B C 1
ATOM 3141 O O . ALA B 1 19 ? 12.82 -27.75 -13.906 1 97.5 19 ALA B O 1
ATOM 3142 N N . VAL B 1 20 ? 12.578 -25.703 -13.07 1 98.38 20 VAL B N 1
ATOM 3143 C CA . VAL B 1 20 ? 13.375 -26 -11.891 1 98.38 20 VAL B CA 1
ATOM 3144 C C . VAL B 1 20 ? 12.633 -27 -10.992 1 98.38 20 VAL B C 1
ATOM 3146 O O . VAL B 1 20 ? 13.242 -27.859 -10.367 1 98.38 20 VAL B O 1
ATOM 3149 N N . ALA B 1 21 ? 11.352 -26.891 -10.977 1 98.69 21 ALA B N 1
ATOM 3150 C CA . ALA B 1 21 ? 10.57 -27.891 -10.25 1 98.69 21 ALA B CA 1
ATOM 3151 C C . ALA B 1 21 ? 10.852 -29.297 -10.781 1 98.69 21 ALA B C 1
ATOM 3153 O O . ALA B 1 21 ? 11.117 -30.219 -10.016 1 98.69 21 ALA B O 1
ATOM 3154 N N . ALA B 1 22 ? 10.82 -29.453 -12.062 1 98.62 22 ALA B N 1
ATOM 3155 C CA . ALA B 1 22 ? 11.102 -30.734 -12.688 1 98.62 22 ALA B CA 1
ATOM 3156 C C . ALA B 1 22 ? 12.523 -31.203 -12.383 1 98.62 22 ALA B C 1
ATOM 3158 O O . ALA B 1 22 ? 12.75 -32.375 -12.078 1 98.62 22 ALA B O 1
ATOM 3159 N N . LEU B 1 23 ? 13.445 -30.281 -12.453 1 98.56 23 LEU B N 1
ATOM 3160 C CA . LEU B 1 23 ? 14.836 -30.562 -12.141 1 98.56 23 LEU B CA 1
ATOM 3161 C C . LEU B 1 23 ? 14.977 -31.125 -10.727 1 98.56 23 LEU B C 1
ATOM 3163 O O . LEU B 1 23 ? 15.641 -32.156 -10.516 1 98.56 23 LEU B O 1
ATOM 3167 N N . LEU B 1 24 ? 14.336 -30.453 -9.805 1 98.81 24 LEU B N 1
ATOM 3168 C CA . LEU B 1 24 ? 14.445 -30.859 -8.406 1 98.81 24 LEU B CA 1
ATOM 3169 C C . LEU B 1 24 ? 13.797 -32.219 -8.172 1 98.81 24 LEU B C 1
ATOM 3171 O O . LEU B 1 24 ? 14.297 -33.031 -7.387 1 98.81 24 LEU B O 1
ATOM 3175 N N . LEU B 1 25 ? 12.703 -32.438 -8.828 1 98.69 25 LEU B N 1
ATOM 3176 C CA . LEU B 1 25 ? 12.07 -33.75 -8.727 1 98.69 25 LEU B CA 1
ATOM 3177 C C . LEU B 1 25 ? 13 -34.844 -9.219 1 98.69 25 LEU B C 1
ATOM 3179 O O . LEU B 1 25 ? 13.164 -35.875 -8.547 1 98.69 25 LEU B O 1
ATOM 3183 N N . LYS B 1 26 ? 13.602 -34.656 -10.312 1 98.19 26 LYS B N 1
ATOM 3184 C CA . LYS B 1 26 ? 14.531 -35.625 -10.867 1 98.19 26 LYS B CA 1
ATOM 3185 C C . LYS B 1 26 ? 15.703 -35.875 -9.914 1 98.19 26 LYS B C 1
ATOM 3187 O O . LYS B 1 26 ? 16.078 -37.031 -9.656 1 98.19 26 LYS B O 1
ATOM 3192 N N . ARG B 1 27 ? 16.203 -34.812 -9.406 1 97.75 27 ARG B N 1
ATOM 3193 C CA . ARG B 1 27 ? 17.344 -34.875 -8.508 1 97.75 27 ARG B CA 1
ATOM 3194 C C . ARG B 1 27 ? 16.984 -35.625 -7.23 1 97.75 27 ARG B C 1
ATOM 3196 O O . ARG B 1 27 ? 17.844 -36.25 -6.602 1 97.75 27 ARG B O 1
ATOM 3203 N N . ASN B 1 28 ? 15.75 -35.562 -6.91 1 97.38 28 ASN B N 1
ATOM 3204 C CA . ASN B 1 28 ? 15.297 -36.25 -5.699 1 97.38 28 ASN B CA 1
ATOM 3205 C C . ASN B 1 28 ? 14.891 -37.688 -5.984 1 97.38 28 ASN B C 1
ATOM 3207 O O . ASN B 1 28 ? 14.281 -38.344 -5.137 1 97.38 28 ASN B O 1
ATOM 3211 N N . GLY B 1 29 ? 15.07 -38.156 -7.184 1 96.81 29 GLY B N 1
ATOM 3212 C CA . GLY B 1 29 ? 14.969 -39.594 -7.496 1 96.81 29 GLY B CA 1
ATOM 3213 C C . GLY B 1 29 ? 13.594 -40 -7.969 1 96.81 29 GLY B C 1
ATOM 3214 O O . GLY B 1 29 ? 13.297 -41.188 -8.094 1 96.81 29 GLY B O 1
ATOM 3215 N N . PHE B 1 30 ? 12.727 -39.094 -8.297 1 98.31 30 PHE B N 1
ATOM 3216 C CA . PHE B 1 30 ? 11.383 -39.406 -8.75 1 98.31 30 PHE B CA 1
ATOM 3217 C C . PHE B 1 30 ? 11.398 -39.812 -10.227 1 98.31 30 PHE B C 1
ATOM 3219 O O . PHE B 1 30 ? 12.281 -39.375 -10.977 1 98.31 30 PHE B O 1
ATOM 3226 N N . ASP B 1 31 ? 10.477 -40.656 -10.578 1 98.38 31 ASP B N 1
ATOM 3227 C CA . ASP B 1 31 ? 10.109 -40.844 -11.984 1 98.38 31 ASP B CA 1
ATOM 3228 C C . ASP B 1 31 ? 9.211 -39.719 -12.469 1 98.38 31 ASP B C 1
ATOM 3230 O O . ASP B 1 31 ? 8 -39.719 -12.211 1 98.38 31 ASP B O 1
ATOM 3234 N N . VAL B 1 32 ? 9.789 -38.812 -13.18 1 98.69 32 VAL B N 1
ATOM 3235 C CA . VAL B 1 32 ? 9.102 -37.562 -13.492 1 98.69 32 VAL B CA 1
ATOM 3236 C C . VAL B 1 32 ? 8.547 -37.625 -14.914 1 98.69 32 VAL B C 1
ATOM 3238 O O . VAL B 1 32 ? 9.227 -38.062 -15.836 1 98.69 32 VAL B O 1
ATOM 3241 N N . VAL B 1 33 ? 7.297 -37.219 -15.078 1 98.62 33 VAL B N 1
ATOM 3242 C CA . VAL B 1 33 ? 6.652 -37 -16.375 1 98.62 33 VAL B CA 1
ATOM 3243 C C . VAL B 1 33 ? 6.234 -35.562 -16.516 1 98.62 33 VAL B C 1
ATOM 3245 O O . VAL B 1 33 ? 5.492 -35.031 -15.688 1 98.62 33 VAL B O 1
ATOM 3248 N N . GLY B 1 34 ? 6.762 -34.938 -17.562 1 98.56 34 GLY B N 1
ATOM 3249 C CA . GLY B 1 34 ? 6.344 -33.562 -17.844 1 98.56 34 GLY B CA 1
ATOM 3250 C C . GLY B 1 34 ? 5.031 -33.469 -18.594 1 98.56 34 GLY B C 1
ATOM 3251 O O . GLY B 1 34 ? 4.805 -34.219 -19.547 1 98.56 34 GLY B O 1
ATOM 3252 N N . VAL B 1 35 ? 4.16 -32.625 -18.141 1 98.56 35 VAL B N 1
ATOM 3253 C CA . VAL B 1 35 ? 2.881 -32.438 -18.812 1 98.56 35 VAL B CA 1
ATOM 3254 C C . VAL B 1 35 ? 2.686 -30.953 -19.156 1 98.56 35 VAL B C 1
ATOM 3256 O O . VAL B 1 35 ? 2.742 -30.094 -18.281 1 98.56 35 VAL B O 1
ATOM 3259 N N . TYR B 1 36 ? 2.498 -30.641 -20.391 1 96.88 36 TYR B N 1
ATOM 3260 C CA . TYR B 1 36 ? 2.174 -29.312 -20.891 1 96.88 36 TYR B CA 1
ATOM 3261 C C . TYR B 1 36 ? 0.691 -29.188 -21.219 1 96.88 36 TYR B C 1
ATOM 3263 O O . TYR B 1 36 ? 0.138 -30.031 -21.922 1 96.88 36 TYR B O 1
ATOM 3271 N N . MET B 1 37 ? 0.029 -28.109 -20.688 1 95.19 37 MET B N 1
ATOM 3272 C CA . MET B 1 37 ? -1.4 -27.906 -20.906 1 95.19 37 MET B CA 1
ATOM 3273 C C . MET B 1 37 ? -1.645 -26.812 -21.938 1 95.19 37 MET B C 1
ATOM 3275 O O . MET B 1 37 ? -1.095 -25.719 -21.812 1 95.19 37 MET B O 1
ATOM 3279 N N . VAL B 1 38 ? -2.438 -27.109 -22.859 1 91.19 38 VAL B N 1
ATOM 3280 C CA . VAL B 1 38 ? -2.949 -26.109 -23.781 1 91.19 38 VAL B CA 1
ATOM 3281 C C . VAL B 1 38 ? -4.332 -25.641 -23.344 1 91.19 38 VAL B C 1
ATOM 3283 O O . VAL B 1 38 ? -5.285 -26.422 -23.328 1 91.19 38 VAL B O 1
ATOM 3286 N N . ASN B 1 39 ? -4.387 -24.359 -22.984 1 88.19 39 ASN B N 1
ATOM 3287 C CA . ASN B 1 39 ? -5.645 -23.922 -22.391 1 88.19 39 ASN B CA 1
ATOM 3288 C C . ASN B 1 39 ? -6.266 -22.766 -23.156 1 88.19 39 ASN B C 1
ATOM 3290 O O . ASN B 1 39 ? -7.398 -22.375 -22.891 1 88.19 39 ASN B O 1
ATOM 3294 N N . TRP B 1 40 ? -5.57 -22.141 -24.094 1 81.19 40 TRP B N 1
ATOM 3295 C CA . TRP B 1 40 ? -6.082 -20.984 -24.828 1 81.19 40 TRP B CA 1
ATOM 3296 C C . TRP B 1 40 ? -5.566 -20.984 -26.266 1 81.19 40 TRP B C 1
ATOM 3298 O O . TRP B 1 40 ? -4.383 -21.234 -26.5 1 81.19 40 TRP B O 1
ATOM 3308 N N . ASP B 1 41 ? -6.379 -20.906 -27.156 1 69.56 41 ASP B N 1
ATOM 3309 C CA . ASP B 1 41 ? -5.996 -20.906 -28.578 1 69.56 41 ASP B CA 1
ATOM 3310 C C . ASP B 1 41 ? -5.965 -19.484 -29.125 1 69.56 41 ASP B C 1
ATOM 3312 O O . ASP B 1 41 ? -7.004 -18.828 -29.25 1 69.56 41 ASP B O 1
ATOM 3316 N N . HIS B 1 42 ? -4.766 -18.922 -29.25 1 60.44 42 HIS B N 1
ATOM 3317 C CA . HIS B 1 42 ? -4.594 -17.562 -29.766 1 60.44 42 HIS B CA 1
ATOM 3318 C C . HIS B 1 42 ? -4.934 -17.5 -31.25 1 60.44 42 HIS B C 1
ATOM 3320 O O . HIS B 1 42 ? -5.062 -16.406 -31.812 1 60.44 42 HIS B O 1
ATOM 3326 N N . VAL B 1 43 ? -4.836 -18.625 -32.031 1 50.41 43 VAL B N 1
ATOM 3327 C CA . VAL B 1 43 ? -5.16 -18.609 -33.469 1 50.41 43 VAL B CA 1
ATOM 3328 C C . VAL B 1 43 ? -6.488 -17.875 -33.688 1 50.41 43 VAL B C 1
ATOM 3330 O O . VAL B 1 43 ? -6.648 -17.141 -34.656 1 50.41 43 VAL B O 1
ATOM 3333 N N . GLU B 1 44 ? -7.328 -18.031 -32.844 1 47.53 44 GLU B N 1
ATOM 3334 C CA . GLU B 1 44 ? -8.641 -17.422 -33.031 1 47.53 44 GLU B CA 1
ATOM 3335 C C . GLU B 1 44 ? -8.57 -15.898 -32.875 1 47.53 44 GLU B C 1
ATOM 3337 O O . GLU B 1 44 ? -9.461 -15.188 -33.344 1 47.53 44 GLU B O 1
ATOM 3342 N N . GLU B 1 45 ? -7.559 -15.414 -32.156 1 51.75 45 GLU B N 1
ATOM 3343 C CA . GLU B 1 45 ? -7.543 -13.961 -32.031 1 51.75 45 GLU B CA 1
ATOM 3344 C C . GLU B 1 45 ? -6.816 -13.297 -33.188 1 51.75 45 GLU B C 1
ATOM 3346 O O . GLU B 1 45 ? -6.652 -12.078 -33.219 1 51.75 45 GLU B O 1
ATOM 3351 N N . GLY B 1 46 ? -6.504 -14.016 -34.281 1 47.72 46 GLY B N 1
ATOM 3352 C CA . GLY B 1 46 ? -5.91 -13.461 -35.5 1 47.72 46 GLY B CA 1
ATOM 3353 C C . GLY B 1 46 ? -4.434 -13.148 -35.344 1 47.72 46 GLY B C 1
ATOM 3354 O O . GLY B 1 46 ? -3.82 -12.57 -36.25 1 47.72 46 GLY B O 1
ATOM 3355 N N . THR B 1 47 ? -3.896 -12.953 -34.156 1 50.06 47 THR B N 1
ATOM 3356 C CA . THR B 1 47 ? -2.502 -12.531 -34.094 1 50.06 47 THR B CA 1
ATOM 3357 C C . THR B 1 47 ? -1.57 -13.734 -34.188 1 50.06 47 THR B C 1
ATOM 3359 O O . THR B 1 47 ? -1.844 -14.797 -33.625 1 50.06 47 THR B O 1
ATOM 3362 N N . ASN B 1 48 ? -0.752 -13.852 -35.219 1 44 48 ASN B N 1
ATOM 3363 C CA . ASN B 1 48 ? 0.234 -14.828 -35.656 1 44 48 ASN B CA 1
ATOM 3364 C C . ASN B 1 48 ? 1.281 -15.102 -34.594 1 44 48 ASN B C 1
ATOM 3366 O O . ASN B 1 48 ? 2.258 -15.812 -34.844 1 44 48 ASN B O 1
ATOM 3370 N N . ASP B 1 49 ? 1.52 -14.281 -33.625 1 49.97 49 ASP B N 1
ATOM 3371 C CA . ASP B 1 49 ? 2.697 -14.531 -32.812 1 49.97 49 ASP B CA 1
ATOM 3372 C C . ASP B 1 49 ? 2.48 -15.734 -31.891 1 49.97 49 ASP B C 1
ATOM 3374 O O . ASP B 1 49 ? 1.625 -15.703 -31 1 49.97 49 ASP B O 1
ATOM 3378 N N . CYS B 1 50 ? 2.75 -16.984 -32.344 1 53.88 50 CYS B N 1
ATOM 3379 C CA . CYS B 1 50 ? 2.475 -18.297 -31.75 1 53.88 50 CYS B CA 1
ATOM 3380 C C . CYS B 1 50 ? 3.166 -18.453 -30.406 1 53.88 50 CYS B C 1
ATOM 3382 O O . CYS B 1 50 ? 4.172 -19.156 -30.297 1 53.88 50 CYS B O 1
ATOM 3384 N N . HIS B 1 51 ? 2.975 -17.578 -29.375 1 58.03 51 HIS B N 1
ATOM 3385 C CA . HIS B 1 51 ? 3.518 -17.734 -28.031 1 58.03 51 HIS B CA 1
ATOM 3386 C C . HIS B 1 51 ? 3.303 -19.141 -27.5 1 58.03 51 HIS B C 1
ATOM 3388 O O . HIS B 1 51 ? 4.211 -19.734 -26.922 1 58.03 51 HIS B O 1
ATOM 3394 N N . ARG B 1 52 ? 2.16 -19.781 -27.781 1 61.03 52 ARG B N 1
ATOM 3395 C CA . ARG B 1 52 ? 1.855 -21.141 -27.359 1 61.03 52 ARG B CA 1
ATOM 3396 C C . ARG B 1 52 ? 2.859 -22.141 -27.938 1 61.03 52 ARG B C 1
ATOM 3398 O O . ARG B 1 52 ? 3.385 -22.984 -27.203 1 61.03 52 ARG B O 1
ATOM 3405 N N . THR B 1 53 ? 3.148 -21.797 -29.141 1 69.5 53 THR B N 1
ATOM 3406 C CA . THR B 1 53 ? 4.059 -22.719 -29.812 1 69.5 53 THR B CA 1
ATOM 3407 C C . THR B 1 53 ? 5.465 -22.609 -29.219 1 69.5 53 THR B C 1
ATOM 3409 O O . THR B 1 53 ? 6.156 -23.609 -29.062 1 69.5 53 THR B O 1
ATOM 3412 N N . ARG B 1 54 ? 5.699 -21.422 -28.828 1 81.12 54 ARG B N 1
ATOM 3413 C CA . ARG B 1 54 ? 7.035 -21.234 -28.281 1 81.12 54 ARG B CA 1
ATOM 3414 C C . ARG B 1 54 ? 7.145 -21.812 -26.875 1 81.12 54 ARG B C 1
ATOM 3416 O O . ARG B 1 54 ? 8.141 -22.453 -26.531 1 81.12 54 ARG B O 1
ATOM 3423 N N . ASP B 1 55 ? 6.086 -21.656 -26.125 1 87.25 55 ASP B N 1
ATOM 3424 C CA . ASP B 1 55 ? 6.086 -22.188 -24.75 1 87.25 55 ASP B CA 1
ATOM 3425 C C . ASP B 1 55 ? 6.094 -23.719 -24.766 1 87.25 55 ASP B C 1
ATOM 3427 O O . ASP B 1 55 ? 6.777 -24.344 -23.953 1 87.25 55 ASP B O 1
ATOM 3431 N N . GLU B 1 56 ? 5.34 -24.234 -25.656 1 90.5 56 GLU B N 1
ATOM 3432 C CA . GLU B 1 56 ? 5.32 -25.688 -25.75 1 90.5 56 GLU B CA 1
ATOM 3433 C C . GLU B 1 56 ? 6.676 -26.234 -26.203 1 90.5 56 GLU B C 1
ATOM 3435 O O . GLU B 1 56 ? 7.148 -27.234 -25.656 1 90.5 56 GLU B O 1
ATOM 3440 N N . ALA B 1 57 ? 7.258 -25.531 -27.156 1 92.12 57 ALA B N 1
ATOM 3441 C CA . ALA B 1 57 ? 8.578 -25.938 -27.625 1 92.12 57 ALA B CA 1
ATOM 3442 C C . ALA B 1 57 ? 9.617 -25.859 -26.516 1 92.12 57 ALA B C 1
ATOM 3444 O O . ALA B 1 57 ? 10.438 -26.766 -26.359 1 92.12 57 ALA B O 1
ATOM 3445 N N . ASP B 1 58 ? 9.531 -24.797 -25.781 1 92.38 58 ASP B N 1
ATOM 3446 C CA . ASP B 1 58 ? 10.445 -24.641 -24.656 1 92.38 58 ASP B CA 1
ATOM 3447 C C . ASP B 1 58 ? 10.227 -25.734 -23.625 1 92.38 58 ASP B C 1
ATOM 3449 O O . ASP B 1 58 ? 11.188 -26.312 -23.094 1 92.38 58 ASP B O 1
ATOM 3453 N N . ALA B 1 59 ? 9.008 -26.016 -23.359 1 94.56 59 ALA B N 1
ATOM 3454 C CA . ALA B 1 59 ? 8.672 -27.078 -22.406 1 94.56 59 ALA B CA 1
ATOM 3455 C C . ALA B 1 59 ? 9.227 -28.422 -22.859 1 94.56 59 ALA B C 1
ATOM 3457 O O . ALA B 1 59 ? 9.789 -29.172 -22.062 1 94.56 59 ALA B O 1
ATOM 3458 N N . ARG B 1 60 ? 9.102 -28.688 -24.109 1 95.69 60 ARG B N 1
ATOM 3459 C CA . ARG B 1 60 ? 9.617 -29.922 -24.688 1 95.69 60 ARG B CA 1
ATOM 3460 C C . ARG B 1 60 ? 11.133 -30 -24.562 1 95.69 60 ARG B C 1
ATOM 3462 O O . ARG B 1 60 ? 11.688 -31.047 -24.203 1 95.69 60 ARG B O 1
ATOM 3469 N N . LYS B 1 61 ? 11.773 -28.922 -24.844 1 95.06 61 LYS B N 1
ATOM 3470 C CA . LYS B 1 61 ? 13.234 -28.859 -24.766 1 95.06 61 LYS B CA 1
ATOM 3471 C C . LYS B 1 61 ? 13.703 -29.109 -23.328 1 95.06 61 LYS B C 1
ATOM 3473 O O . LYS B 1 61 ? 14.695 -29.812 -23.1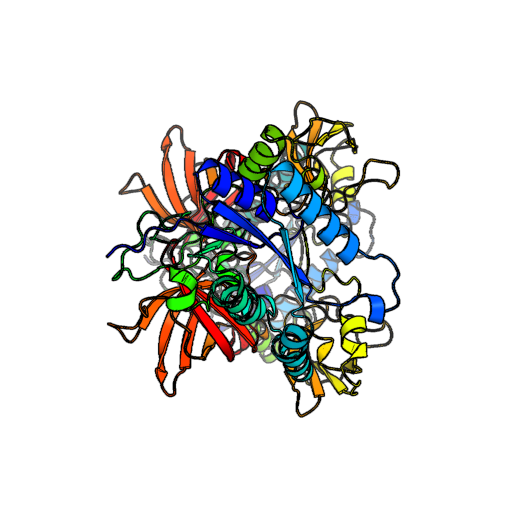09 1 95.06 61 LYS B O 1
ATOM 3478 N N . ILE B 1 62 ? 13.023 -28.484 -22.438 1 95.38 62 ILE B N 1
ATOM 3479 C CA . ILE B 1 62 ? 13.344 -28.656 -21.031 1 95.38 62 ILE B CA 1
ATOM 3480 C C . ILE B 1 62 ? 13.258 -30.141 -20.656 1 95.38 62 ILE B C 1
ATOM 3482 O O . ILE B 1 62 ? 14.172 -30.688 -20.031 1 95.38 62 ILE B O 1
ATOM 3486 N N . CYS B 1 63 ? 12.203 -30.812 -21.031 1 96.81 63 CYS B N 1
ATOM 3487 C CA . CYS B 1 63 ? 12 -32.219 -20.703 1 96.81 63 CYS B CA 1
ATOM 3488 C C . CYS B 1 63 ? 13.062 -33.094 -21.359 1 96.81 63 CYS B C 1
ATOM 3490 O O . CYS B 1 63 ? 13.562 -34.031 -20.734 1 96.81 63 CYS B O 1
ATOM 3492 N N . LYS B 1 64 ? 13.375 -32.781 -22.562 1 96.12 64 LYS B N 1
ATOM 3493 C CA . LYS B 1 64 ? 14.43 -33.531 -23.266 1 96.12 64 LYS B CA 1
ATOM 3494 C C . LYS B 1 64 ? 15.766 -33.406 -22.531 1 96.12 64 LYS B C 1
ATOM 3496 O O . LYS B 1 64 ? 16.469 -34.375 -22.328 1 96.12 64 LYS B O 1
ATOM 3501 N N . ARG B 1 65 ? 16.062 -32.219 -22.188 1 94.94 65 ARG B N 1
ATOM 3502 C CA . ARG B 1 65 ? 17.328 -31.953 -21.484 1 94.94 65 ARG B CA 1
ATOM 3503 C C . ARG B 1 65 ? 17.375 -32.719 -20.156 1 94.94 65 ARG B C 1
ATOM 3505 O O . ARG B 1 65 ? 18.438 -33.188 -19.766 1 94.94 65 ARG B O 1
ATOM 3512 N N . LEU B 1 66 ? 16.281 -32.812 -19.484 1 96.44 66 LEU B N 1
ATOM 3513 C CA . LEU B 1 66 ? 16.219 -33.438 -18.172 1 96.44 66 LEU B CA 1
ATOM 3514 C C . LEU B 1 66 ? 16.062 -34.969 -18.328 1 96.44 66 LEU B C 1
ATOM 3516 O O . LEU B 1 66 ? 16.188 -35.688 -17.344 1 96.44 66 LEU B O 1
ATOM 3520 N N . GLY B 1 67 ? 15.797 -35.406 -19.516 1 96.69 67 GLY B N 1
ATOM 3521 C CA . GLY B 1 67 ? 15.609 -36.812 -19.766 1 96.69 67 GLY B CA 1
ATOM 3522 C C . GLY B 1 67 ? 14.312 -37.344 -19.188 1 96.69 67 GLY B C 1
ATOM 3523 O O . GLY B 1 67 ? 14.281 -38.469 -18.641 1 96.69 67 GLY B O 1
ATOM 3524 N N . ILE B 1 68 ? 13.273 -36.562 -19.312 1 97.12 68 ILE B N 1
ATOM 3525 C CA . ILE B 1 68 ? 12 -37 -18.781 1 97.12 68 ILE B CA 1
ATOM 3526 C C . ILE B 1 68 ? 10.961 -37.062 -19.906 1 97.12 68 ILE B C 1
ATOM 3528 O O . ILE B 1 68 ? 11.102 -36.375 -20.922 1 97.12 68 ILE B O 1
ATOM 3532 N N . GLU B 1 69 ? 9.945 -37.875 -19.688 1 97.75 69 GLU B N 1
ATOM 3533 C CA . GLU B 1 69 ? 8.844 -38 -20.641 1 97.75 69 GLU B CA 1
ATOM 3534 C C . GLU B 1 69 ? 8.07 -36.688 -20.75 1 97.75 69 GLU B C 1
ATOM 3536 O O . GLU B 1 69 ? 7.992 -35.938 -19.781 1 97.75 69 GLU B O 1
ATOM 3541 N N . PHE B 1 70 ? 7.543 -36.469 -21.922 1 97.75 70 PHE B N 1
ATOM 3542 C CA . PHE B 1 70 ? 6.805 -35.25 -22.172 1 97.75 70 PHE B CA 1
ATOM 3543 C C . PHE B 1 70 ? 5.445 -35.562 -22.797 1 97.75 70 PHE B C 1
ATOM 3545 O O . PHE B 1 70 ? 5.355 -36.281 -23.781 1 97.75 70 PHE B O 1
ATOM 3552 N N . HIS B 1 71 ? 4.387 -35.031 -22.188 1 97.62 71 HIS B N 1
ATOM 3553 C CA . HIS B 1 71 ? 3.018 -35.156 -22.672 1 97.62 71 HIS B CA 1
ATOM 3554 C C . HIS B 1 71 ? 2.365 -33.781 -22.859 1 97.62 71 HIS B C 1
ATOM 3556 O O . HIS B 1 71 ? 2.648 -32.844 -22.094 1 97.62 71 HIS B O 1
ATOM 3562 N N . THR B 1 72 ? 1.528 -33.719 -23.844 1 96.31 72 THR B N 1
ATOM 3563 C CA . THR B 1 72 ? 0.699 -32.531 -24.031 1 96.31 72 THR B CA 1
ATOM 3564 C C . THR B 1 72 ? -0.78 -32.875 -23.891 1 96.31 72 THR B C 1
ATOM 3566 O O . THR B 1 72 ? -1.229 -33.906 -24.375 1 96.31 72 THR B O 1
ATOM 3569 N N . VAL B 1 73 ? -1.501 -32.062 -23.219 1 96.44 73 VAL B N 1
ATOM 3570 C CA . VAL B 1 73 ? -2.936 -32.25 -23.047 1 96.44 73 VAL B CA 1
ATOM 3571 C C . VAL B 1 73 ? -3.682 -30.953 -23.312 1 96.44 73 VAL B C 1
ATOM 3573 O O . VAL B 1 73 ? -3.162 -29.875 -23.031 1 96.44 73 VAL B O 1
ATOM 3576 N N . ASP B 1 74 ? -4.852 -31.031 -23.891 1 94.94 74 ASP B N 1
ATOM 3577 C CA . ASP B 1 74 ? -5.664 -29.875 -24.234 1 94.94 74 ASP B CA 1
ATOM 3578 C C . ASP B 1 74 ? -6.852 -29.734 -23.281 1 94.94 74 ASP B C 1
ATOM 3580 O O . ASP B 1 74 ? -7.691 -30.625 -23.203 1 94.94 74 ASP B O 1
ATOM 3584 N N . PHE B 1 75 ? -6.863 -28.641 -22.562 1 95.88 75 PHE B N 1
ATOM 3585 C CA . PHE B 1 75 ? -7.992 -28.328 -21.703 1 95.88 75 PHE B CA 1
ATOM 3586 C C . PHE B 1 75 ? -8.656 -27.031 -22.094 1 95.88 75 PHE B C 1
ATOM 3588 O O . PHE B 1 75 ? -9.164 -26.297 -21.25 1 95.88 75 PHE B O 1
ATOM 3595 N N . SER B 1 76 ? -8.57 -26.609 -23.359 1 93.94 76 SER B N 1
ATOM 3596 C CA . SER B 1 76 ? -9.109 -25.344 -23.859 1 93.94 76 SER B CA 1
ATOM 3597 C C . SER B 1 76 ? -10.617 -25.266 -23.641 1 93.94 76 SER B C 1
ATOM 3599 O O . SER B 1 76 ? -11.148 -24.219 -23.281 1 93.94 76 SER B O 1
ATOM 3601 N N . ARG B 1 77 ? -11.312 -26.406 -23.875 1 95.06 77 ARG B N 1
ATOM 3602 C CA . ARG B 1 77 ? -12.758 -26.438 -23.703 1 95.06 77 ARG B CA 1
ATOM 3603 C C . ARG B 1 77 ? -13.141 -26.25 -22.234 1 95.06 77 ARG B C 1
ATOM 3605 O O . ARG B 1 77 ? -14.031 -25.453 -21.922 1 95.06 77 ARG B O 1
ATOM 3612 N N . GLU B 1 78 ? -12.484 -26.969 -21.375 1 96 78 GLU B N 1
ATOM 3613 C CA . GLU B 1 78 ? -12.75 -26.859 -19.938 1 96 78 GLU B CA 1
ATOM 3614 C C . GLU B 1 78 ? -12.453 -25.453 -19.422 1 96 78 GLU B C 1
ATOM 3616 O O . GLU B 1 78 ? -13.25 -24.875 -18.672 1 96 78 GLU B O 1
ATOM 3621 N N . TYR B 1 79 ? -11.32 -24.891 -19.875 1 95.06 79 TYR B N 1
ATOM 3622 C CA . TYR B 1 79 ? -10.945 -23.547 -19.484 1 95.06 79 TYR B CA 1
ATOM 3623 C C . TYR B 1 79 ? -12 -22.531 -19.938 1 95.06 79 TYR B C 1
ATOM 3625 O O . TYR B 1 79 ? -12.406 -21.656 -19.156 1 95.06 79 TYR B O 1
ATOM 3633 N N . TRP B 1 80 ? -12.398 -22.625 -21.125 1 93.88 80 TRP B N 1
ATOM 3634 C CA . TRP B 1 80 ? -13.398 -21.719 -21.688 1 93.88 80 TRP B CA 1
ATOM 3635 C C . TRP B 1 80 ? -14.695 -21.781 -20.891 1 93.88 80 TRP B C 1
ATOM 3637 O O . TRP B 1 80 ? -15.211 -20.75 -20.438 1 93.88 80 TRP B O 1
ATOM 3647 N N . ASN B 1 81 ? -15.148 -22.984 -20.641 1 95.94 81 ASN B N 1
ATOM 3648 C CA . ASN B 1 81 ? -16.469 -23.203 -20.062 1 95.94 81 ASN B CA 1
ATOM 3649 C C . ASN B 1 81 ? -16.484 -22.938 -18.562 1 95.94 81 ASN B C 1
ATOM 3651 O O . ASN B 1 81 ? -17.469 -22.438 -18.031 1 95.94 81 ASN B O 1
ATOM 3655 N N . GLU B 1 82 ? -15.391 -23.219 -17.984 1 95.81 82 GLU B N 1
ATOM 3656 C CA . GLU B 1 82 ? -15.453 -23.25 -16.516 1 95.81 82 GLU B CA 1
ATOM 3657 C C . GLU B 1 82 ? -14.727 -22.062 -15.898 1 95.81 82 GLU B C 1
ATOM 3659 O O . GLU B 1 82 ? -14.953 -21.734 -14.727 1 95.81 82 GLU B O 1
ATOM 3664 N N . VAL B 1 83 ? -13.867 -21.438 -16.594 1 95.25 83 VAL B N 1
ATOM 3665 C CA . VAL B 1 83 ? -13.086 -20.344 -16.031 1 95.25 83 VAL B CA 1
ATOM 3666 C C . VAL B 1 83 ? -13.414 -19.047 -16.781 1 95.25 83 VAL B C 1
ATOM 3668 O O . VAL B 1 83 ? -13.867 -18.078 -16.188 1 95.25 83 VAL B O 1
ATOM 3671 N N . PHE B 1 84 ? -13.328 -19.062 -18.062 1 93.56 84 PHE B N 1
ATOM 3672 C CA . PHE B 1 84 ? -13.43 -17.844 -18.859 1 93.56 84 PHE B CA 1
ATOM 3673 C C . PHE B 1 84 ? -14.859 -17.312 -18.875 1 93.56 84 PHE B C 1
ATOM 3675 O O . PHE B 1 84 ? -15.078 -16.109 -18.719 1 93.56 84 PHE B O 1
ATOM 3682 N N . LEU B 1 85 ? -15.805 -18.203 -19.125 1 95.25 85 LEU B N 1
ATOM 3683 C CA . LEU B 1 85 ? -17.203 -17.766 -19.141 1 95.25 85 LEU B CA 1
ATOM 3684 C C . LEU B 1 85 ? -17.594 -17.141 -17.797 1 95.25 85 LEU B C 1
ATOM 3686 O O . LEU B 1 85 ? -18.344 -16.172 -17.766 1 95.25 85 LEU B O 1
ATOM 3690 N N . ASN B 1 86 ? -17.109 -17.75 -16.719 1 94.25 86 ASN B N 1
ATOM 3691 C CA . ASN B 1 86 ? -17.344 -17.172 -15.398 1 94.25 86 ASN B CA 1
ATOM 3692 C C . ASN B 1 86 ? -16.734 -15.781 -15.273 1 94.25 86 ASN B C 1
ATOM 3694 O O . ASN B 1 86 ? -17.359 -14.875 -14.711 1 94.25 86 ASN B O 1
ATOM 3698 N N . LEU B 1 87 ? -15.539 -15.609 -15.734 1 92.88 87 LEU B N 1
ATOM 3699 C CA . LEU B 1 87 ? -14.875 -14.312 -15.758 1 92.88 87 LEU B CA 1
ATOM 3700 C C . LEU B 1 87 ? -15.727 -13.281 -16.5 1 92.88 87 LEU B C 1
ATOM 3702 O O . LEU B 1 87 ? -15.953 -12.18 -15.984 1 92.88 87 LEU B O 1
ATOM 3706 N N . LEU B 1 88 ? -16.219 -13.68 -17.625 1 93.56 88 LEU B N 1
ATOM 3707 C CA . LEU B 1 88 ? -17.016 -12.781 -18.453 1 93.56 88 LEU B CA 1
ATOM 3708 C C . LEU B 1 88 ? -18.297 -12.367 -17.734 1 93.56 88 LEU B C 1
ATOM 3710 O O . LEU B 1 88 ? -18.672 -11.195 -17.734 1 93.56 88 LEU B O 1
ATOM 3714 N N . GLU B 1 89 ? -18.906 -13.32 -17.172 1 95 89 GLU B N 1
ATOM 3715 C CA . GLU B 1 89 ? -20.172 -13.047 -16.469 1 95 89 GLU B CA 1
ATOM 3716 C C . GLU B 1 89 ? -19.953 -12.078 -15.312 1 95 89 GLU B C 1
ATOM 3718 O O . GLU B 1 89 ? -20.766 -11.18 -15.086 1 95 89 GLU B O 1
ATOM 3723 N N . ASN B 1 90 ? -18.938 -12.266 -14.594 1 93.25 90 ASN B N 1
ATOM 3724 C CA . ASN B 1 90 ? -18.641 -11.383 -13.477 1 93.25 90 ASN B CA 1
ATOM 3725 C C . ASN B 1 90 ? -18.312 -9.969 -13.953 1 93.25 90 ASN B C 1
ATOM 3727 O O . ASN B 1 90 ? -18.844 -8.992 -13.414 1 93.25 90 ASN B O 1
ATOM 3731 N N . TYR B 1 91 ? -17.547 -9.836 -14.953 1 91.38 91 TYR B N 1
ATOM 3732 C CA . TYR B 1 91 ? -17.234 -8.516 -15.484 1 91.38 91 TYR B CA 1
ATOM 3733 C C . TYR B 1 91 ? -18.484 -7.828 -16.031 1 91.38 91 TYR B C 1
ATOM 3735 O O . TYR B 1 91 ? -18.641 -6.617 -15.867 1 91.38 91 TYR B O 1
ATOM 3743 N N . ARG B 1 92 ? -19.328 -8.602 -16.641 1 93.38 92 ARG B N 1
ATOM 3744 C CA . ARG B 1 92 ? -20.594 -8.055 -17.125 1 93.38 92 ARG B CA 1
ATOM 3745 C C . ARG B 1 92 ? -21.375 -7.398 -15.992 1 93.38 92 ARG B C 1
ATOM 3747 O O . ARG B 1 92 ? -22.016 -6.367 -16.188 1 93.38 92 ARG B O 1
ATOM 3754 N N . LYS B 1 93 ? -21.234 -7.953 -14.859 1 93.31 93 LYS B N 1
ATOM 3755 C CA . LYS B 1 93 ? -21.984 -7.473 -13.695 1 93.31 93 LYS B CA 1
ATOM 3756 C C . LYS B 1 93 ? -21.203 -6.398 -12.953 1 93.31 93 LYS B C 1
ATOM 3758 O O . LYS B 1 93 ? -21.656 -5.883 -11.93 1 93.31 93 LYS B O 1
ATOM 3763 N N . GLY B 1 94 ? -20.031 -6.141 -13.352 1 91.12 94 GLY B N 1
ATOM 3764 C CA . GLY B 1 94 ? -19.219 -5.105 -12.727 1 91.12 94 GLY B CA 1
ATOM 3765 C C . GLY B 1 94 ? -18.359 -5.629 -11.602 1 91.12 94 GLY B C 1
ATOM 3766 O O . GLY B 1 94 ? -17.859 -4.852 -10.781 1 91.12 94 GLY B O 1
ATOM 3767 N N . PHE B 1 95 ? -18.203 -6.941 -11.547 1 91.38 95 PHE B N 1
ATOM 3768 C CA . PHE B 1 95 ? -17.359 -7.547 -10.523 1 91.38 95 PHE B CA 1
ATOM 3769 C C . PHE B 1 95 ? -15.969 -7.824 -11.055 1 91.38 95 PHE B C 1
ATOM 3771 O O . PHE B 1 95 ? -15.805 -8.242 -12.203 1 91.38 95 PHE B O 1
ATOM 3778 N N . THR B 1 96 ? -15.008 -7.484 -10.258 1 82.88 96 THR B N 1
ATOM 3779 C CA . THR B 1 96 ? -13.633 -7.797 -10.625 1 82.88 96 THR B CA 1
ATOM 3780 C C . THR B 1 96 ? -13.172 -9.086 -9.945 1 82.88 96 THR B C 1
ATOM 3782 O O . THR B 1 96 ? -12.93 -9.102 -8.734 1 82.88 96 THR B O 1
ATOM 3785 N N . VAL B 1 97 ? -13 -10.078 -10.711 1 87.88 97 VAL B N 1
ATOM 3786 C CA . VAL B 1 97 ? -12.648 -11.383 -10.156 1 87.88 97 VAL B CA 1
ATOM 3787 C C . VAL B 1 97 ? -11.211 -11.727 -10.516 1 87.88 97 VAL B C 1
ATOM 3789 O O . VAL B 1 97 ? -10.641 -11.156 -11.445 1 87.88 97 VAL B O 1
ATOM 3792 N N . VAL B 1 98 ? -10.633 -12.633 -9.773 1 88.56 98 VAL B N 1
ATOM 3793 C CA . VAL B 1 98 ? -9.305 -13.18 -10.039 1 88.56 98 VAL B CA 1
ATOM 3794 C C . VAL B 1 98 ? -9.438 -14.586 -10.617 1 88.56 98 VAL B C 1
ATOM 3796 O O . VAL B 1 98 ? -9.523 -15.57 -9.867 1 88.56 98 VAL B O 1
ATOM 3799 N N . SER B 1 99 ? -9.398 -14.711 -11.883 1 91.56 99 SER B N 1
ATOM 3800 C CA . SER B 1 99 ? -9.68 -15.969 -12.57 1 91.56 99 SER B CA 1
ATOM 3801 C C . SER B 1 99 ? -8.609 -17.016 -12.273 1 91.56 99 SER B C 1
ATOM 3803 O O . SER B 1 99 ? -8.875 -18.219 -12.344 1 91.56 99 SER B O 1
ATOM 3805 N N . ASP B 1 100 ? -7.43 -16.516 -11.891 1 93.5 100 ASP B N 1
ATOM 3806 C CA . ASP B 1 100 ? -6.324 -17.438 -11.633 1 93.5 100 ASP B CA 1
ATOM 3807 C C . ASP B 1 100 ? -6.637 -18.344 -10.445 1 93.5 100 ASP B C 1
ATOM 3809 O O . ASP B 1 100 ? -6.105 -19.453 -10.359 1 93.5 100 ASP B O 1
ATOM 3813 N N . VAL B 1 101 ? -7.418 -17.875 -9.547 1 95.25 101 VAL B N 1
ATOM 3814 C CA . VAL B 1 101 ? -7.805 -18.703 -8.414 1 95.25 101 VAL B CA 1
ATOM 3815 C C . VAL B 1 101 ? -8.648 -19.891 -8.898 1 95.25 101 VAL B C 1
ATOM 3817 O O . VAL B 1 101 ? -8.367 -21.031 -8.562 1 95.25 101 VAL B O 1
ATOM 3820 N N . MET B 1 102 ? -9.578 -19.641 -9.766 1 94.12 102 MET B N 1
ATOM 3821 C CA . MET B 1 102 ? -10.438 -20.688 -10.32 1 94.12 102 MET B CA 1
ATOM 3822 C C . MET B 1 102 ? -9.648 -21.594 -11.266 1 94.12 102 MET B C 1
ATOM 3824 O O . MET B 1 102 ? -9.844 -22.812 -11.281 1 94.12 102 MET B O 1
ATOM 3828 N N . CYS B 1 103 ? -8.812 -20.953 -11.992 1 95.5 103 CYS B N 1
ATOM 3829 C CA . CYS B 1 103 ? -7.984 -21.719 -12.922 1 95.5 103 CYS B CA 1
ATOM 3830 C C . CYS B 1 103 ? -7.188 -22.797 -12.188 1 95.5 103 CYS B C 1
ATOM 3832 O O . CYS B 1 103 ? -7.125 -23.938 -12.633 1 95.5 103 CYS B O 1
ATOM 3834 N N . ASN B 1 104 ? -6.586 -22.406 -11.109 1 96.88 104 ASN B N 1
ATOM 3835 C CA . ASN B 1 104 ? -5.828 -23.375 -10.336 1 96.88 104 ASN B CA 1
ATOM 3836 C C . ASN B 1 104 ? -6.727 -24.484 -9.789 1 96.88 104 ASN B C 1
ATOM 3838 O O . ASN B 1 104 ? -6.477 -25.656 -10.023 1 96.88 104 ASN B O 1
ATOM 3842 N N . ARG B 1 105 ? -7.734 -24.141 -9.242 1 96.44 105 ARG B N 1
ATOM 3843 C CA . ARG B 1 105 ? -8.617 -25.125 -8.602 1 96.44 105 ARG B CA 1
ATOM 3844 C C . ARG B 1 105 ? -9.188 -26.094 -9.633 1 96.44 105 ARG B C 1
ATOM 3846 O O . ARG B 1 105 ? -9.188 -27.312 -9.414 1 96.44 105 ARG B O 1
ATOM 3853 N N . ILE B 1 106 ? -9.617 -25.594 -10.727 1 97.25 106 ILE B N 1
ATOM 3854 C CA . ILE B 1 106 ? -10.422 -26.375 -11.656 1 97.25 106 ILE B CA 1
ATOM 3855 C C . ILE B 1 106 ? -9.523 -27.031 -12.703 1 97.25 106 ILE B C 1
ATOM 3857 O O . ILE B 1 106 ? -9.672 -28.219 -13 1 97.25 106 ILE B O 1
ATOM 3861 N N . ILE B 1 107 ? -8.602 -26.219 -13.211 1 97.38 107 ILE B N 1
ATOM 3862 C CA . ILE B 1 107 ? -7.812 -26.719 -14.336 1 97.38 107 ILE B CA 1
ATOM 3863 C C . ILE B 1 107 ? -6.547 -27.406 -13.828 1 97.38 107 ILE B C 1
ATOM 3865 O O . ILE B 1 107 ? -6.426 -28.625 -13.906 1 97.38 107 ILE B O 1
ATOM 3869 N N . LYS B 1 108 ? -5.672 -26.719 -13.148 1 97.69 108 LYS B N 1
ATOM 3870 C CA . LYS B 1 108 ? -4.348 -27.219 -12.789 1 97.69 108 LYS B CA 1
ATOM 3871 C C . LYS B 1 108 ? -4.445 -28.312 -11.727 1 97.69 108 LYS B C 1
ATOM 3873 O O . LYS B 1 108 ? -3.697 -29.297 -11.773 1 97.69 108 LYS B O 1
ATOM 3878 N N . PHE B 1 109 ? -5.316 -28.094 -10.805 1 98.44 109 PHE B N 1
ATOM 3879 C CA . PHE B 1 109 ? -5.391 -29.047 -9.719 1 98.44 109 PHE B CA 1
ATOM 3880 C C . PHE B 1 109 ? -6.652 -29.891 -9.828 1 98.44 109 PHE B C 1
ATOM 3882 O O . PHE B 1 109 ? -6.973 -30.672 -8.922 1 98.44 109 PHE B O 1
ATOM 3889 N N . GLY B 1 110 ? -7.414 -29.688 -10.836 1 98.31 110 GLY B N 1
ATOM 3890 C CA . GLY B 1 110 ? -8.578 -30.5 -11.141 1 98.31 110 GLY B CA 1
ATOM 3891 C C . GLY B 1 110 ? -8.391 -31.359 -12.375 1 98.31 110 GLY B C 1
ATOM 3892 O O . GLY B 1 110 ? -7.957 -32.5 -12.266 1 98.31 110 GLY B O 1
ATOM 3893 N N . HIS B 1 111 ? -8.562 -30.797 -13.508 1 98.38 111 HIS B N 1
ATOM 3894 C CA . HIS B 1 111 ? -8.508 -31.531 -14.766 1 98.38 111 HIS B CA 1
ATOM 3895 C C . HIS B 1 111 ? -7.125 -32.125 -14.992 1 98.38 111 HIS B C 1
ATOM 3897 O O . HIS B 1 111 ? -7.008 -33.281 -15.438 1 98.38 111 HIS B O 1
ATOM 3903 N N . LEU B 1 112 ? -6.105 -31.406 -14.711 1 98.38 112 LEU B N 1
ATOM 3904 C CA . LEU B 1 112 ? -4.758 -31.953 -14.852 1 98.38 112 LEU B CA 1
ATOM 3905 C C . LEU B 1 112 ? -4.551 -33.125 -13.914 1 98.38 112 LEU B C 1
ATOM 3907 O O . LEU B 1 112 ? -3.969 -34.156 -14.305 1 98.38 112 LEU B O 1
ATOM 3911 N N . HIS B 1 113 ? -4.938 -32.969 -12.664 1 98.56 113 HIS B N 1
ATOM 3912 C CA . HIS B 1 113 ? -4.832 -34.094 -11.719 1 98.56 113 HIS B CA 1
ATOM 3913 C C . HIS B 1 113 ? -5.551 -35.312 -12.242 1 98.56 113 HIS B C 1
ATOM 3915 O O . HIS B 1 113 ? -4.984 -36.406 -12.234 1 98.56 113 HIS B O 1
ATOM 3921 N N . ALA B 1 114 ? -6.785 -35.156 -12.688 1 98.38 114 ALA B N 1
ATOM 3922 C CA . ALA B 1 114 ? -7.555 -36.281 -13.219 1 98.38 114 ALA B CA 1
ATOM 3923 C C . ALA B 1 114 ? -6.809 -36.969 -14.367 1 98.38 114 ALA B C 1
ATOM 3925 O O . ALA B 1 114 ? -6.699 -38.188 -14.398 1 98.38 114 ALA B O 1
ATOM 3926 N N . TYR B 1 115 ? -6.316 -36.188 -15.289 1 98.38 115 TYR B N 1
ATOM 3927 C CA . TYR B 1 115 ? -5.559 -36.719 -16.422 1 98.38 115 TYR B CA 1
ATOM 3928 C C . TYR B 1 115 ? -4.32 -37.469 -15.945 1 98.38 115 TYR B C 1
ATOM 3930 O O . TYR B 1 115 ? -4.059 -38.594 -16.375 1 98.38 115 TYR B O 1
ATOM 3938 N N . ALA B 1 116 ? -3.564 -36.844 -15.008 1 98.5 116 ALA B N 1
ATOM 3939 C CA . ALA B 1 116 ? -2.303 -37.406 -14.523 1 98.5 116 ALA B CA 1
ATOM 3940 C C . ALA B 1 116 ? -2.529 -38.75 -13.805 1 98.5 116 ALA B C 1
ATOM 3942 O O . ALA B 1 116 ? -1.799 -39.719 -14.031 1 98.5 116 ALA B O 1
ATOM 3943 N N . PHE B 1 117 ? -3.498 -38.812 -12.977 1 97.94 117 PHE B N 1
ATOM 3944 C CA . PHE B 1 117 ? -3.736 -40 -12.18 1 97.94 117 PHE B CA 1
ATOM 3945 C C . PHE B 1 117 ? -4.398 -41.094 -13.016 1 97.94 117 PHE B C 1
ATOM 3947 O O . PHE B 1 117 ? -4.055 -42.25 -12.898 1 97.94 117 PHE B O 1
ATOM 3954 N N . ASN B 1 118 ? -5.266 -40.75 -13.891 1 97.94 118 ASN B N 1
ATOM 3955 C CA . ASN B 1 118 ? -6.074 -41.75 -14.586 1 97.94 118 ASN B CA 1
ATOM 3956 C C . ASN B 1 118 ? -5.422 -42.188 -15.891 1 97.94 118 ASN B C 1
ATOM 3958 O O . ASN B 1 118 ? -5.605 -43.312 -16.328 1 97.94 118 ASN B O 1
ATOM 3962 N N . LYS B 1 119 ? -4.73 -41.312 -16.562 1 97.88 119 LYS B N 1
ATOM 3963 C CA . LYS B 1 119 ? -4.18 -41.625 -17.875 1 97.88 119 LYS B CA 1
ATOM 3964 C C . LYS B 1 119 ? -2.686 -41.906 -17.781 1 97.88 119 LYS B C 1
ATOM 3966 O O . LYS B 1 119 ? -2.189 -42.844 -18.438 1 97.88 119 LYS B O 1
ATOM 3971 N N . ILE B 1 120 ? -2.016 -41.156 -16.953 1 97.5 120 ILE B N 1
ATOM 3972 C CA . ILE B 1 120 ? -0.568 -41.312 -16.875 1 97.5 120 ILE B CA 1
ATOM 3973 C C . ILE B 1 120 ? -0.226 -42.219 -15.695 1 97.5 120 ILE B C 1
ATOM 3975 O O . ILE B 1 120 ? 0.88 -42.781 -15.625 1 97.5 120 ILE B O 1
ATOM 3979 N N . HIS B 1 121 ? -1.117 -42.406 -14.781 1 97.31 121 HIS B N 1
ATOM 3980 C CA . HIS B 1 121 ? -0.982 -43.281 -13.633 1 97.31 121 HIS B CA 1
ATOM 3981 C C . HIS B 1 121 ? 0.174 -42.844 -12.734 1 97.31 121 HIS B C 1
ATOM 3983 O O . HIS B 1 121 ? 1.057 -43.656 -12.422 1 97.31 121 HIS B O 1
ATOM 3989 N N . VAL B 1 122 ? 0.072 -41.656 -12.242 1 98.06 122 VAL B N 1
ATOM 3990 C CA . VAL B 1 122 ? 1.096 -41.125 -11.359 1 98.06 122 VAL B CA 1
ATOM 3991 C C . VAL B 1 122 ? 0.631 -41.219 -9.906 1 98.06 122 VAL B C 1
ATOM 3993 O O . VAL B 1 122 ? -0.527 -41.531 -9.641 1 98.06 122 VAL B O 1
ATOM 3996 N N . ASP B 1 123 ? 1.557 -40.938 -8.977 1 97.25 123 ASP B N 1
ATOM 3997 C CA . ASP B 1 123 ? 1.266 -40.938 -7.543 1 97.25 123 ASP B CA 1
ATOM 3998 C C . ASP B 1 123 ? 1.031 -39.531 -7.008 1 97.25 123 ASP B C 1
ATOM 4000 O O . ASP B 1 123 ? 0.453 -39.375 -5.93 1 97.25 123 ASP B O 1
ATOM 4004 N N . ALA B 1 124 ? 1.514 -38.531 -7.711 1 98.19 124 ALA B N 1
ATOM 4005 C CA . ALA B 1 124 ? 1.399 -37.125 -7.301 1 98.19 124 ALA B CA 1
ATOM 4006 C C . ALA B 1 124 ? 1.572 -36.188 -8.492 1 98.19 124 ALA B C 1
ATOM 4008 O O . ALA B 1 124 ? 2.014 -36.625 -9.562 1 98.19 124 ALA B O 1
ATOM 4009 N N . VAL B 1 125 ? 1.196 -34.969 -8.297 1 98.69 125 VAL B N 1
ATOM 4010 C CA . VAL B 1 125 ? 1.368 -33.906 -9.297 1 98.69 125 VAL B CA 1
ATOM 4011 C C . VAL B 1 125 ? 2.182 -32.75 -8.703 1 98.69 125 VAL B C 1
ATOM 4013 O O . VAL B 1 125 ? 2.004 -32.406 -7.535 1 98.69 125 VAL B O 1
ATOM 4016 N N . ALA B 1 126 ? 3.082 -32.219 -9.492 1 98.88 126 ALA B N 1
ATOM 4017 C CA . ALA B 1 126 ? 3.92 -31.125 -9.055 1 98.88 126 ALA B CA 1
ATOM 4018 C C . ALA B 1 126 ? 3.736 -29.906 -9.961 1 98.88 126 ALA B C 1
ATOM 4020 O O . ALA B 1 126 ? 3.52 -30.047 -11.164 1 98.88 126 ALA B O 1
ATOM 4021 N N . THR B 1 127 ? 3.777 -28.766 -9.391 1 98.56 127 THR B N 1
ATOM 4022 C CA . THR B 1 127 ? 3.783 -27.516 -10.133 1 98.56 127 THR B CA 1
ATOM 4023 C C . THR B 1 127 ? 4.922 -26.609 -9.664 1 98.56 127 THR B C 1
ATOM 4025 O O . THR B 1 127 ? 5.578 -26.906 -8.664 1 98.56 127 THR B O 1
ATOM 4028 N N . GLY B 1 128 ? 5.156 -25.578 -10.453 1 98.06 128 GLY B N 1
ATOM 4029 C CA . GLY B 1 128 ? 6.199 -24.625 -10.125 1 98.06 128 GLY B CA 1
ATOM 4030 C C . GLY B 1 128 ? 5.707 -23.469 -9.266 1 98.06 128 GLY B C 1
ATOM 4031 O O . GLY B 1 128 ? 6.242 -22.359 -9.344 1 98.06 128 GLY B O 1
ATOM 4032 N N . HIS B 1 129 ? 4.68 -23.672 -8.484 1 98.12 129 HIS B N 1
ATOM 4033 C CA . HIS B 1 129 ? 4.145 -22.609 -7.633 1 98.12 129 HIS B CA 1
ATOM 4034 C C . HIS B 1 129 ? 5.051 -22.359 -6.434 1 98.12 129 HIS B C 1
ATOM 4036 O O . HIS B 1 129 ? 5.578 -23.312 -5.84 1 98.12 129 HIS B O 1
ATOM 4042 N N . PHE B 1 130 ? 5.199 -21.094 -6.113 1 97.69 130 PHE B N 1
ATOM 4043 C CA . PHE B 1 130 ? 5.848 -20.719 -4.867 1 97.69 130 PHE B CA 1
ATOM 4044 C C . PHE B 1 130 ? 4.883 -20.844 -3.693 1 97.69 130 PHE B C 1
ATOM 4046 O O . PHE B 1 130 ? 4.254 -19.875 -3.289 1 97.69 130 PHE B O 1
ATOM 4053 N N . ALA B 1 131 ? 4.836 -22.016 -3.117 1 98.56 131 ALA B N 1
ATOM 4054 C CA . ALA B 1 131 ? 4.016 -22.375 -1.962 1 98.56 131 ALA B CA 1
ATOM 4055 C C . ALA B 1 131 ? 4.598 -23.594 -1.232 1 98.56 131 ALA B C 1
ATOM 4057 O O . ALA B 1 131 ? 5.457 -24.297 -1.77 1 98.56 131 ALA B O 1
ATOM 4058 N N . ARG B 1 132 ? 4.203 -23.812 -0.019 1 98.56 132 ARG B N 1
ATOM 4059 C CA . ARG B 1 132 ? 4.645 -24.938 0.786 1 98.56 132 ARG B CA 1
ATOM 4060 C C . ARG B 1 132 ? 3.457 -25.641 1.451 1 98.56 132 ARG B C 1
ATOM 4062 O O . ARG B 1 132 ? 2.357 -25.078 1.498 1 98.56 132 ARG B O 1
ATOM 4069 N N . THR B 1 133 ? 3.67 -26.812 1.827 1 98.19 133 THR B N 1
ATOM 4070 C CA . THR B 1 133 ? 2.732 -27.531 2.691 1 98.19 133 THR B CA 1
ATOM 4071 C C . THR B 1 133 ? 3.463 -28.172 3.865 1 98.19 133 THR B C 1
ATOM 4073 O O . THR B 1 133 ? 4.688 -28.312 3.84 1 98.19 133 THR B O 1
ATOM 4076 N N . ASN B 1 134 ? 2.629 -28.531 4.898 1 97.25 134 ASN B N 1
ATOM 4077 C CA . ASN B 1 134 ? 3.203 -29.219 6.047 1 97.25 134 ASN B CA 1
ATOM 4078 C C . ASN B 1 134 ? 3.645 -30.641 5.684 1 97.25 134 ASN B C 1
ATOM 4080 O O . ASN B 1 134 ? 4.312 -31.312 6.473 1 97.25 134 ASN B O 1
ATOM 4084 N N . LEU B 1 135 ? 3.387 -31.078 4.465 1 96.94 135 LEU B N 1
ATOM 4085 C CA . LEU B 1 135 ? 3.727 -32.438 4.027 1 96.94 135 LEU B CA 1
ATOM 4086 C C . LEU B 1 135 ? 5.09 -32.438 3.348 1 96.94 135 LEU B C 1
ATOM 4088 O O . LEU B 1 135 ? 5.566 -33.5 2.943 1 96.94 135 LEU B O 1
ATOM 4092 N N . GLY B 1 136 ? 5.66 -31.266 3.24 1 97 136 GLY B N 1
ATOM 4093 C CA . GLY B 1 136 ? 6.957 -31.141 2.6 1 97 136 GLY B CA 1
ATOM 4094 C C . GLY B 1 136 ? 6.867 -30.797 1.125 1 97 136 GLY B C 1
ATOM 4095 O O . GLY B 1 136 ? 5.852 -31.062 0.481 1 97 136 GLY B O 1
ATOM 4096 N N . ASP B 1 137 ? 7.93 -30.328 0.546 1 97.75 137 ASP B N 1
ATOM 4097 C CA . ASP B 1 137 ? 7.953 -29.875 -0.842 1 97.75 137 ASP B CA 1
ATOM 4098 C C . ASP B 1 137 ? 7.754 -31.047 -1.804 1 97.75 137 ASP B C 1
ATOM 4100 O O . ASP B 1 137 ? 7.309 -30.859 -2.938 1 97.75 137 ASP B O 1
ATOM 4104 N N . PHE B 1 138 ? 8.07 -32.25 -1.343 1 97.94 138 PHE B N 1
ATOM 4105 C CA . PHE B 1 138 ? 8.031 -33.469 -2.176 1 97.94 138 PHE B CA 1
ATOM 4106 C C . PHE B 1 138 ? 7.129 -34.531 -1.562 1 97.94 138 PHE B C 1
ATOM 4108 O O . PHE B 1 138 ? 7.277 -35.719 -1.843 1 97.94 138 PHE B O 1
ATOM 4115 N N . LEU B 1 139 ? 6.328 -34.125 -0.654 1 96.69 139 LEU B N 1
ATOM 4116 C CA . LEU B 1 139 ? 5.371 -35 0.032 1 96.69 139 LEU B CA 1
ATOM 4117 C C . LEU B 1 139 ? 6.094 -36.062 0.865 1 96.69 139 LEU B C 1
ATOM 4119 O O . LEU B 1 139 ? 5.578 -37.156 1.06 1 96.69 139 LEU B O 1
ATOM 4123 N N . GLN B 1 140 ? 7.223 -35.719 1.385 1 94.62 140 GLN B N 1
ATOM 4124 C CA . GLN B 1 140 ? 8.023 -36.656 2.139 1 94.62 140 GLN B CA 1
ATOM 4125 C C . GLN B 1 140 ? 7.457 -36.875 3.539 1 94.62 140 GLN B C 1
ATOM 4127 O O . GLN B 1 140 ? 7.82 -37.844 4.223 1 94.62 140 GLN B O 1
ATOM 4132 N N . LYS B 1 141 ? 6.605 -36.062 4.031 1 93.19 141 LYS B N 1
ATOM 4133 C CA . LYS B 1 141 ? 6.027 -36.188 5.367 1 93.19 141 LYS B CA 1
ATOM 4134 C C . LYS B 1 141 ? 4.566 -36.625 5.289 1 93.19 141 LYS B C 1
ATOM 4136 O O . LYS B 1 141 ? 3.852 -36.594 6.293 1 93.19 141 LYS B O 1
ATOM 4141 N N . ARG B 1 142 ? 4.188 -36.906 4.102 1 92.75 142 ARG B N 1
ATOM 4142 C CA . ARG B 1 142 ? 2.795 -37.281 3.896 1 92.75 142 ARG B CA 1
ATOM 4143 C C . ARG B 1 142 ? 2.502 -38.656 4.523 1 92.75 142 ARG B C 1
ATOM 4145 O O . ARG B 1 142 ? 3.318 -39.562 4.434 1 92.75 142 ARG B O 1
ATOM 4152 N N . SER B 1 143 ? 1.34 -38.688 5.215 1 88.69 143 SER B N 1
ATOM 4153 C CA . SER B 1 143 ? 0.791 -39.938 5.711 1 88.69 143 SER B CA 1
ATOM 4154 C C . SER B 1 143 ? -0.684 -40.062 5.348 1 88.69 143 SER B C 1
ATOM 4156 O O . SER B 1 143 ? -1.299 -39.125 4.852 1 88.69 143 SER B O 1
ATOM 4158 N N . THR B 1 144 ? -1.249 -41.25 5.527 1 83 144 THR B N 1
ATOM 4159 C CA . THR B 1 144 ? -2.635 -41.5 5.168 1 83 144 THR B CA 1
ATOM 4160 C C . THR B 1 144 ? -3.59 -40.656 5.977 1 83 144 THR B C 1
ATOM 4162 O O . THR B 1 144 ? -4.707 -40.375 5.535 1 83 144 THR B O 1
ATOM 4165 N N . LYS B 1 145 ? -3.203 -40.219 7.09 1 85.88 145 LYS B N 1
ATOM 4166 C CA . LYS B 1 145 ? -4.094 -39.469 7.973 1 85.88 145 LYS B CA 1
ATOM 4167 C C . LYS B 1 145 ? -3.688 -38 8.055 1 85.88 145 LYS B C 1
ATOM 4169 O O . LYS B 1 145 ? -4.277 -37.219 8.82 1 85.88 145 LYS B O 1
ATOM 4174 N N . SER B 1 146 ? -2.795 -37.656 7.203 1 90.31 146 SER B N 1
ATOM 4175 C CA . SER B 1 146 ? -2.273 -36.312 7.312 1 90.31 146 SER B CA 1
ATOM 4176 C C . SER B 1 146 ? -3.283 -35.281 6.801 1 90.31 146 SER B C 1
ATOM 4178 O O . SER B 1 146 ? -3.953 -35.531 5.793 1 90.31 146 SER B O 1
ATOM 4180 N N . VAL B 1 147 ? -3.475 -34.25 7.551 1 95.62 147 VAL B N 1
ATOM 4181 C CA . VAL B 1 147 ? -4.199 -33.094 7.074 1 95.62 147 VAL B CA 1
ATOM 4182 C C . VAL B 1 147 ? -3.225 -32.125 6.414 1 95.62 147 VAL B C 1
ATOM 4184 O O . VAL B 1 147 ? -2.229 -31.719 7.023 1 95.62 147 VAL B O 1
ATOM 4187 N N . ALA B 1 148 ? -3.473 -31.828 5.168 1 97.56 148 ALA B N 1
ATOM 4188 C CA . ALA B 1 148 ? -2.594 -30.922 4.445 1 97.56 148 ALA B CA 1
ATOM 4189 C C . ALA B 1 148 ? -2.902 -29.469 4.805 1 97.56 148 ALA B C 1
ATOM 4191 O O . ALA B 1 148 ? -4.07 -29.062 4.859 1 97.56 148 ALA B O 1
ATOM 4192 N N . ARG B 1 149 ? -1.888 -28.703 5.105 1 98.44 149 ARG B N 1
ATOM 4193 C CA . ARG B 1 149 ? -1.959 -27.266 5.34 1 98.44 149 ARG B CA 1
ATOM 4194 C C . ARG B 1 149 ? -1.102 -26.516 4.336 1 98.44 149 ARG B C 1
ATOM 4196 O O . ARG B 1 149 ? -0.001 -26.953 3.994 1 98.44 149 ARG B O 1
ATOM 4203 N N . LEU B 1 150 ? -1.614 -25.453 3.867 1 98.62 150 LEU B N 1
ATOM 4204 C CA . LEU B 1 150 ? -0.935 -24.641 2.865 1 98.62 150 LEU B CA 1
ATOM 4205 C C . LEU B 1 150 ? -0.181 -23.484 3.52 1 98.62 150 LEU B C 1
ATOM 4207 O O . LEU B 1 150 ? -0.74 -22.766 4.348 1 98.62 150 LEU B O 1
ATOM 4211 N N . TYR B 1 151 ? 1.062 -23.312 3.186 1 98.38 151 TYR B N 1
ATOM 4212 C CA . TYR B 1 151 ? 1.911 -22.266 3.734 1 98.38 151 TYR B CA 1
ATOM 4213 C C . TYR B 1 151 ? 2.498 -21.406 2.625 1 98.38 151 TYR B C 1
ATOM 4215 O O . TYR B 1 151 ? 2.738 -21.891 1.516 1 98.38 151 TYR B O 1
ATOM 4223 N N . SER B 1 152 ? 2.703 -20.141 2.947 1 97.12 152 SER B N 1
ATOM 4224 C CA . SER B 1 152 ? 3.35 -19.234 2.01 1 97.12 152 SER B CA 1
ATOM 4225 C C . SER B 1 152 ? 4.727 -19.75 1.603 1 97.12 152 SER B C 1
ATOM 4227 O O . SER B 1 152 ? 5.406 -20.406 2.391 1 97.12 152 SER B O 1
ATOM 4229 N N . GLY B 1 153 ? 5.082 -19.438 0.344 1 96.62 153 GLY B N 1
ATOM 4230 C CA . GLY B 1 153 ? 6.453 -19.703 -0.067 1 96.62 153 GLY B CA 1
ATOM 4231 C C . GLY B 1 153 ? 7.477 -18.922 0.732 1 96.62 153 GLY B C 1
ATOM 4232 O O . GLY B 1 153 ? 7.133 -17.922 1.383 1 96.62 153 GLY B O 1
ATOM 4233 N N . VAL B 1 154 ? 8.672 -19.391 0.639 1 94.81 154 VAL B N 1
ATOM 4234 C CA . VAL B 1 154 ? 9.734 -18.734 1.392 1 94.81 154 VAL B CA 1
ATOM 4235 C C . VAL B 1 154 ? 10 -17.359 0.804 1 94.81 154 VAL B C 1
ATOM 4237 O O . VAL B 1 154 ? 10.352 -16.422 1.53 1 94.81 154 VAL B O 1
ATOM 4240 N N . ASP B 1 155 ? 9.812 -17.219 -0.487 1 93.31 155 ASP B N 1
ATOM 4241 C CA . ASP B 1 155 ? 9.961 -15.93 -1.147 1 93.31 155 ASP B CA 1
ATOM 4242 C C . ASP B 1 155 ? 8.688 -15.094 -1.001 1 93.31 155 ASP B C 1
ATOM 4244 O O . ASP B 1 155 ? 7.676 -15.383 -1.643 1 93.31 155 ASP B O 1
ATOM 4248 N N . PRO B 1 156 ? 8.703 -14.055 -0.218 1 91.38 156 PRO B N 1
ATOM 4249 C CA . PRO B 1 156 ? 7.469 -13.305 0.029 1 91.38 156 PRO B CA 1
ATOM 4250 C C . PRO B 1 156 ? 6.988 -12.539 -1.203 1 91.38 156 PRO B C 1
ATOM 4252 O O . PRO B 1 156 ? 5.797 -12.234 -1.319 1 91.38 156 PRO B O 1
ATOM 4255 N N . LEU B 1 157 ? 7.883 -12.227 -2.096 1 90.38 157 LEU B N 1
ATOM 4256 C CA . LEU B 1 157 ? 7.523 -11.453 -3.277 1 90.38 157 LEU B CA 1
ATOM 4257 C C . LEU B 1 157 ? 6.918 -12.352 -4.352 1 90.38 157 LEU B C 1
ATOM 4259 O O . LEU B 1 157 ? 6.262 -11.867 -5.273 1 90.38 157 LEU B O 1
ATOM 4263 N N . LYS B 1 158 ? 7.141 -13.617 -4.203 1 92.88 158 LYS B N 1
ATOM 4264 C CA . LYS B 1 158 ? 6.691 -14.539 -5.238 1 92.88 158 LYS B CA 1
ATOM 4265 C C . LYS B 1 158 ? 5.625 -15.492 -4.707 1 92.88 158 LYS B C 1
ATOM 4267 O O . LYS B 1 158 ? 5.113 -16.328 -5.445 1 92.88 158 LYS B O 1
ATOM 4272 N N . ASP B 1 159 ? 5.258 -15.32 -3.479 1 94.88 159 ASP B N 1
ATOM 4273 C CA . ASP B 1 159 ? 4.27 -16.203 -2.867 1 94.88 159 ASP B CA 1
ATOM 4274 C C . ASP B 1 159 ? 3.016 -16.312 -3.734 1 94.88 159 ASP B C 1
ATOM 4276 O O . ASP B 1 159 ? 2.469 -15.297 -4.172 1 94.88 159 ASP B O 1
ATOM 4280 N N . GLN B 1 160 ? 2.566 -17.531 -3.953 1 96.06 160 GLN B N 1
ATOM 4281 C CA . GLN B 1 160 ? 1.424 -17.75 -4.836 1 96.06 160 GLN B CA 1
ATOM 4282 C C . GLN B 1 160 ? 0.286 -18.453 -4.102 1 96.06 160 GLN B C 1
ATOM 4284 O O . GLN B 1 160 ? -0.607 -19.016 -4.73 1 96.06 160 GLN B O 1
ATOM 4289 N N . THR B 1 161 ? 0.312 -18.5 -2.746 1 97.56 161 THR B N 1
ATOM 4290 C CA . THR B 1 161 ? -0.741 -19.141 -1.968 1 97.56 161 THR B CA 1
ATOM 4291 C C . THR B 1 161 ? -2.082 -18.453 -2.199 1 97.56 161 THR B C 1
ATOM 4293 O O . THR B 1 161 ? -3.137 -19.078 -2.102 1 97.56 161 THR B O 1
ATOM 4296 N N . TYR B 1 162 ? -2.082 -17.172 -2.555 1 96.88 162 TYR B N 1
ATOM 4297 C CA . TYR B 1 162 ? -3.303 -16.438 -2.895 1 96.88 162 TYR B CA 1
ATOM 4298 C C . TYR B 1 162 ? -4.09 -17.172 -3.975 1 96.88 162 TYR B C 1
ATOM 4300 O O . TYR B 1 162 ? -5.305 -17.359 -3.855 1 96.88 162 TYR B O 1
ATOM 4308 N N . PHE B 1 163 ? -3.396 -17.703 -4.949 1 96.88 163 PHE B N 1
ATOM 4309 C CA . PHE B 1 163 ? -4.023 -18.344 -6.102 1 96.88 163 PHE B CA 1
ATOM 4310 C C . PHE B 1 163 ? -4.414 -19.781 -5.777 1 96.88 163 PHE B C 1
ATOM 4312 O O . PHE B 1 163 ? -5.176 -20.406 -6.52 1 96.88 163 PHE B O 1
ATOM 4319 N N . LEU B 1 164 ? -3.861 -20.297 -4.695 1 98.25 164 LEU B N 1
ATOM 4320 C CA . LEU B 1 164 ? -4.094 -21.688 -4.328 1 98.25 164 LEU B CA 1
ATOM 4321 C C . LEU B 1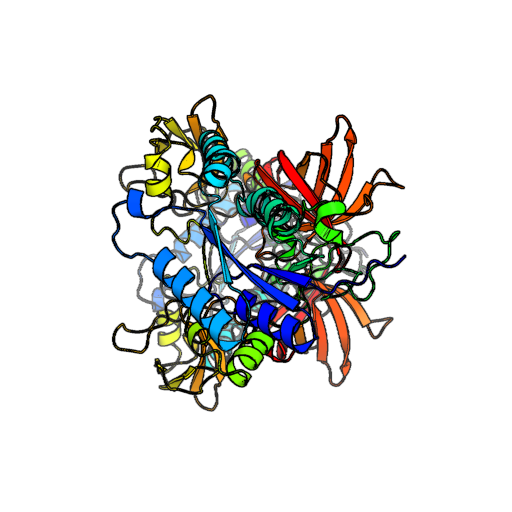 164 ? -5.035 -21.781 -3.135 1 98.25 164 LEU B C 1
ATOM 4323 O O . LEU B 1 164 ? -5.254 -22.875 -2.596 1 98.25 164 LEU B O 1
ATOM 4327 N N . SER B 1 165 ? -5.641 -20.719 -2.746 1 98 165 SER B N 1
ATOM 4328 C CA . SER B 1 165 ? -6.32 -20.547 -1.466 1 98 165 SER B CA 1
ATOM 4329 C C . SER B 1 165 ? -7.637 -21.312 -1.437 1 98 165 SER B C 1
ATOM 4331 O O . SER B 1 165 ? -8.266 -21.453 -0.383 1 98 165 SER B O 1
ATOM 4333 N N . THR B 1 166 ? -8.062 -21.938 -2.543 1 97.25 166 THR B N 1
ATOM 4334 C CA . THR B 1 166 ? -9.328 -22.656 -2.564 1 97.25 166 THR B CA 1
ATOM 4335 C C . THR B 1 166 ? -9.086 -24.156 -2.795 1 97.25 166 THR B C 1
ATOM 4337 O O . THR B 1 166 ? -10.031 -24.906 -3.027 1 97.25 166 THR B O 1
ATOM 4340 N N . LEU B 1 167 ? -7.898 -24.562 -2.785 1 98.12 167 LEU B N 1
ATOM 4341 C CA . LEU B 1 167 ? -7.613 -25.969 -3.016 1 98.12 167 LEU B CA 1
ATOM 4342 C C . LEU B 1 167 ? -8.172 -26.828 -1.889 1 98.12 167 LEU B C 1
ATOM 4344 O O . LEU B 1 167 ? -8.141 -26.438 -0.721 1 98.12 167 LEU B O 1
ATOM 4348 N N . THR B 1 168 ? -8.594 -28.031 -2.25 1 97 168 THR B N 1
ATOM 4349 C CA . THR B 1 168 ? -9.18 -28.969 -1.295 1 97 168 THR B CA 1
ATOM 4350 C C . THR B 1 168 ? -8.109 -29.859 -0.687 1 97 168 THR B C 1
ATOM 4352 O O . THR B 1 168 ? -6.984 -29.922 -1.191 1 97 168 THR B O 1
ATOM 4355 N N . GLN B 1 169 ? -8.5 -30.578 0.345 1 96.62 169 GLN B N 1
ATOM 4356 C CA . GLN B 1 169 ? -7.629 -31.562 0.957 1 96.62 169 GLN B CA 1
ATOM 4357 C C . GLN B 1 169 ? -7.18 -32.594 -0.065 1 96.62 169 GLN B C 1
ATOM 4359 O O . GLN B 1 169 ? -5.996 -32.938 -0.143 1 96.62 169 GLN B O 1
ATOM 4364 N N . GLU B 1 170 ? -8.125 -33.062 -0.83 1 95.44 170 GLU B N 1
ATOM 4365 C CA . GLU B 1 170 ? -7.824 -34.094 -1.826 1 95.44 170 GLU B CA 1
ATOM 4366 C C . GLU B 1 170 ? -6.781 -33.594 -2.824 1 95.44 170 GLU B C 1
ATOM 4368 O O . GLU B 1 170 ? -5.836 -34.312 -3.148 1 95.44 170 GLU B O 1
ATOM 4373 N N . GLN B 1 171 ? -6.914 -32.375 -3.234 1 97.31 171 GLN B N 1
ATOM 4374 C CA . GLN B 1 171 ? -6 -31.812 -4.211 1 97.31 171 GLN B CA 1
ATOM 4375 C C . GLN B 1 171 ? -4.629 -31.547 -3.594 1 97.31 171 GLN B C 1
ATOM 4377 O O . GLN B 1 171 ? -3.604 -31.922 -4.164 1 97.31 171 GLN B O 1
ATOM 4382 N N . LEU B 1 172 ? -4.617 -30.984 -2.459 1 97.5 172 LEU B N 1
ATOM 4383 C CA . LEU B 1 172 ? -3.377 -30.562 -1.828 1 97.5 172 LEU B CA 1
ATOM 4384 C C . LEU B 1 172 ? -2.555 -31.75 -1.364 1 97.5 172 LEU B C 1
ATOM 4386 O O . LEU B 1 172 ? -1.324 -31.734 -1.438 1 97.5 172 LEU B O 1
ATOM 4390 N N . ARG B 1 173 ? -3.154 -32.844 -0.968 1 96.5 173 ARG B N 1
ATOM 4391 C CA . ARG B 1 173 ? -2.475 -34 -0.417 1 96.5 173 ARG B CA 1
ATOM 4392 C C . ARG B 1 173 ? -1.707 -34.75 -1.499 1 96.5 173 ARG B C 1
ATOM 4394 O O . ARG B 1 173 ? -0.856 -35.594 -1.196 1 96.5 173 ARG B O 1
ATOM 4401 N N . ARG B 1 174 ? -2.037 -34.5 -2.662 1 96.5 174 ARG B N 1
ATOM 4402 C CA . ARG B 1 174 ? -1.349 -35.188 -3.75 1 96.5 174 ARG B CA 1
ATOM 4403 C C . ARG B 1 174 ? -0.565 -34.219 -4.609 1 96.5 174 ARG B C 1
ATOM 4405 O O . ARG B 1 174 ? -0.29 -34.469 -5.781 1 96.5 174 ARG B O 1
ATOM 4412 N N . SER B 1 175 ? -0.296 -32.969 -4.07 1 98.25 175 SER B N 1
ATOM 4413 C CA . SER B 1 175 ? 0.397 -31.938 -4.812 1 98.25 175 SER B CA 1
ATOM 4414 C C . SER B 1 175 ? 1.771 -31.641 -4.215 1 98.25 175 SER B C 1
ATOM 4416 O O . SER B 1 175 ? 1.921 -31.578 -2.992 1 98.25 175 SER B O 1
ATOM 4418 N N . MET B 1 176 ? 2.773 -31.531 -5.078 1 98.69 176 MET B N 1
ATOM 4419 C CA . MET B 1 176 ? 4.121 -31.125 -4.691 1 98.69 176 MET B CA 1
ATOM 4420 C C . MET B 1 176 ? 4.418 -29.703 -5.164 1 98.69 176 MET B C 1
ATOM 4422 O O . MET B 1 176 ? 4.031 -29.328 -6.27 1 98.69 176 MET B O 1
ATOM 4426 N N . PHE B 1 177 ? 5.109 -28.938 -4.348 1 98.81 177 PHE B N 1
ATOM 4427 C CA . PHE B 1 177 ? 5.621 -27.625 -4.691 1 98.81 177 PHE B CA 1
ATOM 4428 C C . PHE B 1 177 ? 7.133 -27.562 -4.523 1 98.81 177 PHE B C 1
ATOM 4430 O O . PHE B 1 177 ? 7.633 -26.953 -3.58 1 98.81 177 PHE B O 1
ATOM 4437 N N . PRO B 1 178 ? 7.824 -28.031 -5.477 1 98.88 178 PRO B N 1
ATOM 4438 C CA . PRO B 1 178 ? 9.266 -28.25 -5.312 1 98.88 178 PRO B CA 1
ATOM 4439 C C . PRO B 1 178 ? 10.039 -26.953 -5.09 1 98.88 178 PRO B C 1
ATOM 4441 O O . PRO B 1 178 ? 11.094 -26.969 -4.457 1 98.88 178 PRO B O 1
ATOM 4444 N N . VAL B 1 179 ? 9.477 -25.797 -5.57 1 98.62 179 VAL B N 1
ATOM 4445 C CA . VAL B 1 179 ? 10.258 -24.578 -5.484 1 98.62 179 VAL B CA 1
ATOM 4446 C C . VAL B 1 179 ? 9.734 -23.703 -4.34 1 98.62 179 VAL B C 1
ATOM 4448 O O . VAL B 1 179 ? 10.156 -22.562 -4.184 1 98.62 179 VAL B O 1
ATOM 4451 N N . GLY B 1 180 ? 8.828 -24.188 -3.559 1 98.44 180 GLY B N 1
ATOM 4452 C CA . GLY B 1 180 ? 8.18 -23.422 -2.504 1 98.44 180 GLY B CA 1
ATOM 4453 C C . GLY B 1 180 ? 9.141 -22.953 -1.43 1 98.44 180 GLY B C 1
ATOM 4454 O O . GLY B 1 180 ? 8.906 -21.938 -0.785 1 98.44 180 GLY B O 1
ATOM 4455 N N . SER B 1 181 ? 10.234 -23.688 -1.216 1 98.12 181 SER B N 1
ATOM 4456 C CA . SER B 1 181 ? 11.18 -23.375 -0.155 1 98.12 181 SER B CA 1
ATOM 4457 C C . SER B 1 181 ? 12.383 -22.609 -0.7 1 98.12 181 SER B C 1
ATOM 4459 O O . SER B 1 181 ? 13.422 -22.531 -0.043 1 98.12 181 SER B O 1
ATOM 4461 N N . LEU B 1 182 ? 12.242 -22.125 -1.896 1 97.38 182 LEU B N 1
ATOM 4462 C CA . LEU B 1 182 ? 13.328 -21.375 -2.537 1 97.38 182 LEU B CA 1
ATOM 4463 C C . LEU B 1 182 ? 12.891 -19.953 -2.861 1 97.38 182 LEU B C 1
ATOM 4465 O O . LEU B 1 182 ? 11.703 -19.688 -3.066 1 97.38 182 LEU B O 1
ATOM 4469 N N . THR B 1 183 ? 13.812 -19.062 -2.852 1 94.62 183 THR B N 1
ATOM 4470 C CA . THR B 1 183 ? 13.586 -17.734 -3.412 1 94.62 183 THR B CA 1
ATOM 4471 C C . THR B 1 183 ? 13.719 -17.766 -4.934 1 94.62 183 THR B C 1
ATOM 4473 O O . THR B 1 183 ? 14.312 -18.688 -5.492 1 94.62 183 THR B O 1
ATOM 4476 N N . LYS B 1 184 ? 13.148 -16.812 -5.609 1 92.38 184 LYS B N 1
ATOM 4477 C CA . LYS B 1 184 ? 13.266 -16.734 -7.062 1 92.38 184 LYS B CA 1
ATOM 4478 C C . LYS B 1 184 ? 14.727 -16.672 -7.496 1 92.38 184 LYS B C 1
ATOM 4480 O O . LYS B 1 184 ? 15.102 -17.266 -8.516 1 92.38 184 LYS B O 1
ATOM 4485 N N . THR B 1 185 ? 15.555 -16 -6.688 1 89.56 185 THR B N 1
ATOM 4486 C CA . THR B 1 185 ? 16.984 -15.914 -6.973 1 89.56 185 THR B CA 1
ATOM 4487 C C . THR B 1 185 ? 17.625 -17.297 -6.941 1 89.56 185 THR B C 1
ATOM 4489 O O . THR B 1 185 ? 18.438 -17.641 -7.812 1 89.56 185 THR B O 1
ATOM 4492 N N . GLN B 1 186 ? 17.281 -18.031 -5.984 1 95.06 186 GLN B N 1
ATOM 4493 C CA . GLN B 1 186 ? 17.812 -19.391 -5.875 1 95.06 186 GLN B CA 1
ATOM 4494 C C . GLN B 1 186 ? 17.328 -20.25 -7.035 1 95.06 186 GLN B C 1
ATOM 4496 O O . GLN B 1 186 ? 18.078 -21.078 -7.559 1 95.06 186 GLN B O 1
ATOM 4501 N N . VAL B 1 187 ? 16.094 -20.031 -7.465 1 96.62 187 VAL B N 1
ATOM 4502 C CA . VAL B 1 187 ? 15.539 -20.766 -8.594 1 96.62 187 VAL B CA 1
ATOM 4503 C C . VAL B 1 187 ? 16.328 -20.453 -9.859 1 96.62 187 VAL B C 1
ATOM 4505 O O . VAL B 1 187 ? 16.703 -21.359 -10.609 1 96.62 187 VAL B O 1
ATOM 4508 N N . ARG B 1 188 ? 16.625 -19.25 -10.039 1 93.19 188 ARG B N 1
ATOM 4509 C CA . ARG B 1 188 ? 17.391 -18.828 -11.203 1 93.19 188 ARG B CA 1
ATOM 4510 C C . ARG B 1 188 ? 18.797 -19.406 -11.172 1 93.19 188 ARG B C 1
ATOM 4512 O O . ARG B 1 188 ? 19.328 -19.828 -12.203 1 93.19 188 ARG B O 1
ATOM 4519 N N . LYS B 1 189 ? 19.406 -19.422 -10.023 1 94.44 189 LYS B N 1
ATOM 4520 C CA . LYS B 1 189 ? 20.734 -19.984 -9.867 1 94.44 189 LYS B CA 1
ATOM 4521 C C . LYS B 1 189 ? 20.734 -21.484 -10.203 1 94.44 189 LYS B C 1
ATOM 4523 O O . LYS B 1 189 ? 21.641 -21.969 -10.898 1 94.44 189 LYS B O 1
ATOM 4528 N N . LEU B 1 190 ? 19.75 -22.156 -9.711 1 97.25 190 LEU B N 1
ATOM 4529 C CA . LEU B 1 190 ? 19.625 -23.578 -10 1 97.25 190 LEU B CA 1
ATOM 4530 C C . LEU B 1 190 ? 19.484 -23.828 -11.492 1 97.25 190 LEU B C 1
ATOM 4532 O O . LEU B 1 190 ? 20.094 -24.75 -12.039 1 97.25 190 LEU B O 1
ATOM 4536 N N . ALA B 1 191 ? 18.672 -23 -12.133 1 96.81 191 ALA B N 1
ATOM 4537 C CA . ALA B 1 191 ? 18.484 -23.125 -13.57 1 96.81 191 ALA B CA 1
ATOM 4538 C C . ALA B 1 191 ? 19.812 -22.891 -14.312 1 96.81 191 ALA B C 1
ATOM 4540 O O . ALA B 1 191 ? 20.141 -23.609 -15.25 1 96.81 191 ALA B O 1
ATOM 4541 N N . ALA B 1 192 ? 20.5 -21.922 -13.875 1 95.25 192 ALA B N 1
ATOM 4542 C CA . ALA B 1 192 ? 21.797 -21.609 -14.484 1 95.25 192 ALA B CA 1
ATOM 4543 C C . ALA B 1 192 ? 22.797 -22.75 -14.289 1 95.25 192 ALA B C 1
ATOM 4545 O O . ALA B 1 192 ? 23.453 -23.172 -15.234 1 95.25 192 ALA B O 1
ATOM 4546 N N . ASP B 1 193 ? 22.859 -23.266 -13.125 1 96.38 193 ASP B N 1
ATOM 4547 C CA . ASP B 1 193 ? 23.781 -24.359 -12.789 1 96.38 193 ASP B CA 1
ATOM 4548 C C . ASP B 1 193 ? 23.469 -25.609 -13.609 1 96.38 193 ASP B C 1
ATOM 4550 O O . ASP B 1 193 ? 24.375 -26.375 -13.961 1 96.38 193 ASP B O 1
ATOM 4554 N N . ALA B 1 194 ? 22.219 -25.797 -13.883 1 95.62 194 ALA B N 1
ATOM 4555 C CA . ALA B 1 194 ? 21.797 -26.969 -14.633 1 95.62 194 ALA B CA 1
ATOM 4556 C C . ALA B 1 194 ? 21.797 -26.703 -16.125 1 95.62 194 ALA B C 1
ATOM 4558 O O . ALA B 1 194 ? 21.359 -27.531 -16.922 1 95.62 194 ALA B O 1
ATOM 4559 N N . GLU B 1 195 ? 22.156 -25.484 -16.469 1 93.06 195 GLU B N 1
ATOM 4560 C CA . GLU B 1 195 ? 22.297 -25.062 -17.859 1 93.06 195 GLU B CA 1
ATOM 4561 C C . GLU B 1 195 ? 20.953 -25.125 -18.594 1 93.06 195 GLU B C 1
ATOM 4563 O O . GLU B 1 195 ? 20.875 -25.609 -19.719 1 93.06 195 GLU B O 1
ATOM 4568 N N . LEU B 1 196 ? 19.969 -24.797 -17.891 1 93 196 LEU B N 1
ATOM 4569 C CA . LEU B 1 196 ? 18.672 -24.625 -18.531 1 93 196 LEU B CA 1
ATOM 4570 C C . LEU B 1 196 ? 18.578 -23.266 -19.219 1 93 196 LEU B C 1
ATOM 4572 O O . LEU B 1 196 ? 17.766 -22.422 -18.828 1 93 196 LEU B O 1
ATOM 4576 N N . ILE B 1 197 ? 19.219 -23.047 -20.25 1 86.12 197 ILE B N 1
ATOM 4577 C CA . ILE B 1 197 ? 19.484 -21.781 -20.922 1 86.12 197 ILE B CA 1
ATOM 4578 C C . ILE B 1 197 ? 18.188 -21.234 -21.516 1 86.12 197 ILE B C 1
ATOM 4580 O O . ILE B 1 197 ? 17.984 -20.016 -21.562 1 86.12 197 ILE B O 1
ATOM 4584 N N . GLU B 1 198 ? 17.266 -22.156 -21.938 1 83.25 198 GLU B N 1
ATOM 4585 C CA . GLU B 1 198 ? 16.016 -21.766 -22.594 1 83.25 198 GLU B CA 1
ATOM 4586 C C . GLU B 1 198 ? 15.164 -20.891 -21.672 1 83.25 198 GLU B C 1
ATOM 4588 O O . GLU B 1 198 ? 14.414 -20.031 -22.156 1 83.25 198 GLU B O 1
ATOM 4593 N N . VAL B 1 199 ? 15.359 -21.109 -20.391 1 88.19 199 VAL B N 1
ATOM 4594 C CA . VAL B 1 199 ? 14.43 -20.453 -19.469 1 88.19 199 VAL B CA 1
ATOM 4595 C C . VAL B 1 199 ? 15.125 -19.297 -18.766 1 88.19 199 VAL B C 1
ATOM 4597 O O . VAL B 1 199 ? 14.469 -18.453 -18.141 1 88.19 199 VAL B O 1
ATOM 4600 N N . LEU B 1 200 ? 16.406 -19.125 -18.828 1 85.69 200 LEU B N 1
ATOM 4601 C CA . LEU B 1 200 ? 17.156 -18.109 -18.094 1 85.69 200 LEU B CA 1
ATOM 4602 C C . LEU B 1 200 ? 16.891 -16.719 -18.656 1 85.69 200 LEU B C 1
ATOM 4604 O O . LEU B 1 200 ? 16.844 -15.734 -17.922 1 85.69 200 LEU B O 1
ATOM 4608 N N . GLU B 1 201 ? 16.672 -16.672 -19.906 1 79.62 201 GLU B N 1
ATOM 4609 C CA . GLU B 1 201 ? 16.516 -15.367 -20.547 1 79.62 201 GLU B CA 1
ATOM 4610 C C . GLU B 1 201 ? 15.055 -15.031 -20.797 1 79.62 201 GLU B C 1
ATOM 4612 O O . GLU B 1 201 ? 14.727 -13.945 -21.266 1 79.62 201 GLU B O 1
ATOM 4617 N N . LYS B 1 202 ? 14.219 -15.898 -20.438 1 82.81 202 LYS B N 1
ATOM 4618 C CA . LYS B 1 202 ? 12.797 -15.695 -20.703 1 82.81 202 LYS B CA 1
ATOM 4619 C C . LYS B 1 202 ? 12.156 -14.867 -19.594 1 82.81 202 LYS B C 1
ATOM 4621 O O . LYS B 1 202 ? 12.375 -15.133 -18.406 1 82.81 202 LYS B O 1
ATOM 4626 N N . PRO B 1 203 ? 11.398 -13.836 -20 1 76.75 203 PRO B N 1
ATOM 4627 C CA . PRO B 1 203 ? 10.672 -13.07 -18.984 1 76.75 203 PRO B CA 1
ATOM 4628 C C . PRO B 1 203 ? 9.578 -13.891 -18.297 1 76.75 203 PRO B C 1
ATOM 4630 O O . PRO B 1 203 ? 9.102 -14.875 -18.859 1 76.75 203 PRO B O 1
ATOM 4633 N N . GLU B 1 204 ? 9.258 -13.43 -17.156 1 76.94 204 GLU B N 1
ATOM 4634 C CA . GLU B 1 204 ? 8.203 -14.109 -16.406 1 76.94 204 GLU B CA 1
ATOM 4635 C C . GLU B 1 204 ? 6.84 -13.883 -17.047 1 76.94 204 GLU B C 1
ATOM 4637 O O . GLU B 1 204 ? 6.59 -12.828 -17.641 1 76.94 204 GLU B O 1
ATOM 4642 N N . SER B 1 205 ? 6.066 -14.922 -16.922 1 72.81 205 SER B N 1
ATOM 4643 C CA . SER B 1 205 ? 4.703 -14.812 -17.422 1 72.81 205 SER B CA 1
ATOM 4644 C C . SER B 1 205 ? 3.885 -13.82 -16.594 1 72.81 205 SER B C 1
ATOM 4646 O O . SER B 1 205 ? 3.945 -13.828 -15.367 1 72.81 205 SER B O 1
ATOM 4648 N N . MET B 1 206 ? 3.297 -12.883 -17.297 1 69.19 206 MET B N 1
ATOM 4649 C CA . MET B 1 206 ? 2.457 -11.883 -16.641 1 69.19 206 MET B CA 1
ATOM 4650 C C . MET B 1 206 ? 1.032 -11.93 -17.188 1 69.19 206 MET B C 1
ATOM 4652 O O . MET B 1 206 ? 0.792 -12.484 -18.266 1 69.19 206 MET B O 1
ATOM 4656 N N . GLY B 1 207 ? 0.177 -11.469 -16.344 1 73.56 207 GLY B N 1
ATOM 4657 C CA . GLY B 1 207 ? -1.209 -11.391 -16.766 1 73.56 207 GLY B CA 1
ATOM 4658 C C . GLY B 1 207 ? -2.025 -12.609 -16.375 1 73.56 207 GLY B C 1
ATOM 4659 O O . GLY B 1 207 ? -1.646 -13.344 -15.461 1 73.56 207 GLY B O 1
ATOM 4660 N N . MET B 1 208 ? -3.119 -12.828 -17.062 1 76.69 208 MET B N 1
ATOM 4661 C CA . MET B 1 208 ? -4.062 -13.891 -16.719 1 76.69 208 MET B CA 1
ATOM 4662 C C . MET B 1 208 ? -3.541 -15.25 -17.172 1 76.69 208 MET B C 1
ATOM 4664 O O . MET B 1 208 ? -2.977 -15.375 -18.266 1 76.69 208 MET B O 1
ATOM 4668 N N . CYS B 1 209 ? -3.793 -16.078 -16.391 1 77.25 209 CYS B N 1
ATOM 4669 C CA . CYS B 1 209 ? -3.32 -17.422 -16.656 1 77.25 209 CYS B CA 1
ATOM 4670 C C . CYS B 1 209 ? -3.754 -17.875 -18.047 1 77.25 209 CYS B C 1
ATOM 4672 O O . CYS B 1 209 ? -4.934 -17.812 -18.391 1 77.25 209 CYS B O 1
ATOM 4674 N N . PHE B 1 210 ? -2.842 -18.234 -18.875 1 73.06 210 PHE B N 1
ATOM 4675 C CA . PHE B 1 210 ? -2.98 -18.875 -20.188 1 73.06 210 PHE B CA 1
ATOM 4676 C C . PHE B 1 210 ? -3.365 -17.859 -21.25 1 73.06 210 PHE B C 1
ATOM 4678 O O . PHE B 1 210 ? -3.102 -18.062 -22.438 1 73.06 210 PHE B O 1
ATOM 4685 N N . ILE B 1 211 ? -4.043 -16.781 -20.766 1 73.94 211 ILE B N 1
ATOM 4686 C CA . ILE B 1 211 ? -4.414 -15.734 -21.703 1 73.94 211 ILE B CA 1
ATOM 4687 C C . ILE B 1 211 ? -3.244 -14.773 -21.906 1 73.94 211 ILE B C 1
ATOM 4689 O O . ILE B 1 211 ? -2.99 -14.312 -23.016 1 73.94 211 ILE B O 1
ATOM 4693 N N . GLY B 1 212 ? -2.551 -14.609 -20.828 1 73.81 212 GLY B N 1
ATOM 4694 C CA . GLY B 1 212 ? -1.406 -13.719 -20.906 1 73.81 212 GLY B CA 1
ATOM 4695 C C . GLY B 1 212 ? -1.773 -12.258 -20.703 1 73.81 212 GLY B C 1
ATOM 4696 O O . GLY B 1 212 ? -2.898 -11.945 -20.312 1 73.81 212 GLY B O 1
ATOM 4697 N N . LYS B 1 213 ? -0.774 -11.438 -20.906 1 71.81 213 LYS B N 1
ATOM 4698 C CA . LYS B 1 213 ? -0.951 -10 -20.75 1 71.81 213 LYS B CA 1
ATOM 4699 C C . LYS B 1 213 ? -1.61 -9.391 -21.984 1 71.81 213 LYS B C 1
ATOM 4701 O O . LYS B 1 213 ? -1.241 -9.719 -23.125 1 71.81 213 LYS B O 1
ATOM 4706 N N . ARG B 1 214 ? -2.637 -8.688 -21.734 1 70.38 214 ARG B N 1
ATOM 4707 C CA . ARG B 1 214 ? -3.271 -7.934 -22.812 1 70.38 214 ARG B CA 1
ATOM 4708 C C . ARG B 1 214 ? -3.035 -6.438 -22.641 1 70.38 214 ARG B C 1
ATOM 4710 O O . ARG B 1 214 ? -3.254 -5.887 -21.562 1 70.38 214 ARG B O 1
ATOM 4717 N N . LYS B 1 215 ? -2.553 -5.828 -23.656 1 69.88 215 LYS B N 1
ATOM 4718 C CA . LYS B 1 215 ? -2.277 -4.395 -23.609 1 69.88 215 LYS B CA 1
ATOM 4719 C C . LYS B 1 215 ? -3.549 -3.598 -23.344 1 69.88 215 LYS B C 1
ATOM 4721 O O . LYS B 1 215 ? -3.535 -2.654 -22.547 1 69.88 215 LYS B O 1
ATOM 4726 N N . ASN B 1 216 ? -4.531 -4.059 -24.047 1 81.56 216 ASN B N 1
ATOM 4727 C CA . ASN B 1 216 ? -5.84 -3.441 -23.844 1 81.56 216 ASN B CA 1
ATOM 4728 C C . ASN B 1 216 ? -6.879 -4.465 -23.406 1 81.56 216 ASN B C 1
ATOM 4730 O O . ASN B 1 216 ? -7.59 -5.035 -24.234 1 81.56 216 ASN B O 1
ATOM 4734 N N . PHE B 1 217 ? -7 -4.605 -22.188 1 84 217 PHE B N 1
ATOM 4735 C CA . PHE B 1 217 ? -7.883 -5.613 -21.609 1 84 217 PHE B CA 1
ATOM 4736 C C . PHE B 1 217 ? -9.344 -5.281 -21.875 1 84 217 PHE B C 1
ATOM 4738 O O . PHE B 1 217 ? -10.156 -6.176 -22.109 1 84 217 PHE B O 1
ATOM 4745 N N . ASP B 1 218 ? -9.641 -4.023 -21.922 1 86.19 218 ASP B N 1
ATOM 4746 C CA . ASP B 1 218 ? -11.008 -3.609 -22.234 1 86.19 218 ASP B CA 1
ATOM 4747 C C . ASP B 1 218 ? -11.422 -4.055 -23.625 1 86.19 218 ASP B C 1
ATOM 4749 O O . ASP B 1 218 ? -12.523 -4.57 -23.828 1 86.19 218 ASP B O 1
ATOM 4753 N N . ALA B 1 219 ? -10.586 -3.781 -24.531 1 86.25 219 ALA B N 1
ATOM 4754 C CA . ALA B 1 219 ? -10.852 -4.18 -25.906 1 86.25 219 ALA B CA 1
ATOM 4755 C C . ALA B 1 219 ? -11.008 -5.691 -26.031 1 86.25 219 ALA B C 1
ATOM 4757 O O . ALA B 1 219 ? -11.812 -6.184 -26.812 1 86.25 219 ALA B O 1
ATOM 4758 N N . PHE B 1 220 ? -10.25 -6.383 -25.281 1 87.56 220 PHE B N 1
ATOM 4759 C CA . PHE B 1 220 ? -10.344 -7.836 -25.25 1 87.56 220 PHE B CA 1
ATOM 4760 C C . PHE B 1 220 ? -11.727 -8.273 -24.766 1 87.56 220 PHE B C 1
ATOM 4762 O O . PHE B 1 220 ? -12.367 -9.117 -25.406 1 87.56 220 PHE B O 1
ATOM 4769 N N . LEU B 1 221 ? -12.18 -7.68 -23.688 1 89.5 221 LEU B N 1
ATOM 4770 C CA . LEU B 1 221 ? -13.484 -8.023 -23.125 1 89.5 221 LEU B CA 1
ATOM 4771 C C . LEU B 1 221 ? -14.602 -7.672 -24.109 1 89.5 221 LEU B C 1
ATOM 4773 O O . LEU B 1 221 ? -15.617 -8.375 -24.172 1 89.5 221 LEU B O 1
ATOM 4777 N N . ASP B 1 222 ? -14.383 -6.652 -24.859 1 91.94 222 ASP B N 1
ATOM 4778 C CA . ASP B 1 222 ? -15.391 -6.172 -25.781 1 91.94 222 ASP B CA 1
ATOM 4779 C C . ASP B 1 222 ? -15.672 -7.199 -26.875 1 91.94 222 ASP B C 1
ATOM 4781 O O . ASP B 1 222 ? -16.688 -7.129 -27.562 1 91.94 222 ASP B O 1
ATOM 4785 N N . GLN B 1 223 ? -14.766 -8.062 -27.125 1 90.5 223 GLN B N 1
ATOM 4786 C CA . GLN B 1 223 ? -14.969 -9.125 -28.094 1 90.5 223 GLN B CA 1
ATOM 4787 C C . GLN B 1 223 ? -16.031 -10.117 -27.625 1 90.5 223 GLN B C 1
ATOM 4789 O O . GLN B 1 223 ? -16.625 -10.844 -28.422 1 90.5 223 GLN B O 1
ATOM 4794 N N . TYR B 1 224 ? -16.25 -10.117 -26.375 1 92 224 TYR B N 1
ATOM 4795 C CA . TYR B 1 224 ? -17.094 -11.164 -25.812 1 92 224 TYR B CA 1
ATOM 4796 C C . TYR B 1 224 ? -18.281 -10.578 -25.078 1 92 224 TYR B C 1
ATOM 4798 O O . TYR B 1 224 ? -19.266 -11.273 -24.781 1 92 224 TYR B O 1
ATOM 4806 N N . ILE B 1 225 ? -18.219 -9.312 -24.672 1 93 225 ILE B N 1
ATOM 4807 C CA . ILE B 1 225 ? -19.281 -8.648 -23.938 1 93 225 ILE B CA 1
ATOM 4808 C C . ILE B 1 225 ? -19.922 -7.57 -24.812 1 93 225 ILE B C 1
ATOM 4810 O O . ILE B 1 225 ? -19.234 -6.656 -25.281 1 93 225 ILE B O 1
ATOM 4814 N N . GLU B 1 226 ? -21.219 -7.652 -25 1 93.19 226 GLU B N 1
ATOM 4815 C CA . GLU B 1 226 ? -21.938 -6.641 -25.766 1 93.19 226 GLU B CA 1
ATOM 4816 C C . GLU B 1 226 ? -21.938 -5.297 -25.047 1 93.19 226 GLU B C 1
ATOM 4818 O O . GLU B 1 226 ? -22.188 -5.23 -23.844 1 93.19 226 GLU B O 1
ATOM 4823 N N . PRO B 1 227 ? -21.656 -4.293 -25.781 1 92.44 227 PRO B N 1
ATOM 4824 C CA . PRO B 1 227 ? -21.656 -2.963 -25.172 1 92.44 227 PRO B CA 1
ATOM 4825 C C . PRO B 1 227 ? -23.047 -2.539 -24.672 1 92.44 227 PRO B C 1
ATOM 4827 O O . PRO B 1 227 ? -24.047 -2.855 -25.312 1 92.44 227 PRO B O 1
ATOM 4830 N N . THR B 1 228 ? -23.109 -1.938 -23.625 1 94.81 228 THR B N 1
ATOM 4831 C CA . THR B 1 228 ? -24.312 -1.356 -23.047 1 94.81 228 THR B CA 1
ATOM 4832 C C . THR B 1 228 ? -24.047 0.067 -22.562 1 94.81 228 THR B C 1
ATOM 4834 O O . THR B 1 228 ? -23.156 0.295 -21.734 1 94.81 228 THR B O 1
ATOM 4837 N N . SER B 1 229 ? -24.828 0.987 -23 1 95.69 229 SER B N 1
ATOM 4838 C CA . SER B 1 229 ? -24.641 2.387 -22.641 1 95.69 229 SER B CA 1
ATOM 4839 C C . SER B 1 229 ? -25.125 2.664 -21.219 1 95.69 229 SER B C 1
ATOM 4841 O O . SER B 1 229 ? -26.078 2.023 -20.75 1 95.69 229 SER B O 1
ATOM 4843 N N . GLY B 1 230 ? -24.469 3.582 -20.562 1 96.88 230 GLY B N 1
ATOM 4844 C CA . GLY B 1 230 ? -24.844 4.016 -19.234 1 96.88 230 GLY B CA 1
ATOM 4845 C C . GLY B 1 230 ? -24.281 5.379 -18.859 1 96.88 230 GLY B C 1
ATOM 4846 O O . GLY B 1 230 ? -23.609 6.012 -19.672 1 96.88 230 GLY B O 1
ATOM 4847 N N . LEU B 1 231 ? -24.641 5.789 -17.688 1 97.25 231 LEU B N 1
ATOM 4848 C CA . LEU B 1 231 ? -24.234 7.117 -17.234 1 97.25 231 LEU B CA 1
ATOM 4849 C C . LEU B 1 231 ? -23.125 7.016 -16.203 1 97.25 231 LEU B C 1
ATOM 4851 O O . LEU B 1 231 ? -23.047 6.035 -15.453 1 97.25 231 LEU B O 1
ATOM 4855 N N . ILE B 1 232 ? -22.266 7.992 -16.203 1 97.56 232 ILE B N 1
ATOM 4856 C CA . ILE B 1 232 ? -21.312 8.234 -15.125 1 97.56 232 ILE B CA 1
ATOM 4857 C C . ILE B 1 232 ? -21.797 9.383 -14.25 1 97.56 232 ILE B C 1
ATOM 4859 O O . ILE B 1 232 ? -22.031 10.492 -14.734 1 97.56 232 ILE B O 1
ATOM 4863 N N . ARG B 1 233 ? -21.984 9.109 -12.984 1 97.62 233 ARG B N 1
ATOM 4864 C CA . ARG B 1 233 ? -22.531 10.109 -12.078 1 97.62 233 ARG B CA 1
ATOM 4865 C C . ARG B 1 233 ? -21.625 10.336 -10.883 1 97.62 233 ARG B C 1
ATOM 4867 O O . ARG B 1 233 ? -20.938 9.414 -10.438 1 97.62 233 ARG B O 1
ATOM 4874 N N . ASN B 1 234 ? -21.609 11.5 -10.375 1 96.25 234 ASN B N 1
ATOM 4875 C CA . ASN B 1 234 ? -20.875 11.828 -9.156 1 96.25 234 ASN B CA 1
ATOM 4876 C C . ASN B 1 234 ? -21.594 11.273 -7.922 1 96.25 234 ASN B C 1
ATOM 4878 O O . ASN B 1 234 ? -22.781 11.484 -7.734 1 96.25 234 ASN B O 1
ATOM 4882 N N . VAL B 1 235 ? -20.906 10.641 -7.09 1 96.06 235 VAL B N 1
ATOM 4883 C CA . VAL B 1 235 ? -21.484 9.914 -5.965 1 96.06 235 VAL B CA 1
ATOM 4884 C C . VAL B 1 235 ? -22.031 10.906 -4.938 1 96.06 235 VAL B C 1
ATOM 4886 O O . VAL B 1 235 ? -23 10.625 -4.242 1 96.06 235 VAL B O 1
ATOM 4889 N N . ASP B 1 236 ? -21.406 12.031 -4.848 1 91.62 236 ASP B N 1
ATOM 4890 C CA . ASP B 1 236 ? -21.797 13.008 -3.828 1 91.62 236 ASP B CA 1
ATOM 4891 C C . ASP B 1 236 ? -22.953 13.883 -4.305 1 91.62 236 ASP B C 1
ATOM 4893 O O . ASP B 1 236 ? -23.906 14.102 -3.572 1 91.62 236 ASP B O 1
ATOM 4897 N N . SER B 1 237 ? -22.891 14.391 -5.523 1 91.75 237 SER B N 1
ATOM 4898 C CA . SER B 1 237 ? -23.859 15.375 -6.008 1 91.75 237 SER B CA 1
ATOM 4899 C C . SER B 1 237 ? -24.953 14.719 -6.832 1 91.75 237 SER B C 1
ATOM 4901 O O . SER B 1 237 ? -26.047 15.281 -6.992 1 91.75 237 SER B O 1
ATOM 4903 N N . GLY B 1 238 ? -24.656 13.57 -7.453 1 94.62 238 GLY B N 1
ATOM 4904 C CA . GLY B 1 238 ? -25.594 12.906 -8.336 1 94.62 238 GLY B CA 1
ATOM 4905 C C . GLY B 1 238 ? -25.547 13.43 -9.758 1 94.62 238 GLY B C 1
ATOM 4906 O O . GLY B 1 238 ? -26.188 12.867 -10.648 1 94.62 238 GLY B O 1
ATOM 4907 N N . VAL B 1 239 ? -24.75 14.406 -9.961 1 94.44 239 VAL B N 1
ATOM 4908 C CA . VAL B 1 239 ? -24.688 15.062 -11.266 1 94.44 239 VAL B CA 1
ATOM 4909 C C . VAL B 1 239 ? -24.078 14.109 -12.289 1 94.44 239 VAL B C 1
ATOM 4911 O O . VAL B 1 239 ? -23.156 13.359 -11.984 1 94.44 239 VAL B O 1
ATOM 4914 N N . VAL B 1 240 ? -24.609 14.203 -13.523 1 95.75 240 VAL B N 1
ATOM 4915 C CA . VAL B 1 240 ? -24.078 13.398 -14.625 1 95.75 240 VAL B CA 1
ATOM 4916 C C . VAL B 1 240 ? -22.766 14.008 -15.125 1 95.75 240 VAL B C 1
ATOM 4918 O O . VAL B 1 240 ? -22.719 15.188 -15.469 1 95.75 240 VAL B O 1
ATOM 4921 N N . ILE B 1 241 ? -21.781 13.211 -15.164 1 94.81 241 ILE B N 1
ATOM 4922 C CA . ILE B 1 241 ? -20.453 13.656 -15.586 1 94.81 241 ILE B CA 1
ATOM 4923 C C . ILE B 1 241 ? -20.219 13.273 -17.047 1 94.81 241 ILE B C 1
ATOM 4925 O O . ILE B 1 241 ? -19.5 13.953 -17.766 1 94.81 241 ILE B O 1
ATOM 4929 N N . GLY B 1 242 ? -20.812 12.109 -17.438 1 94.5 242 GLY B N 1
ATOM 4930 C CA . GLY B 1 242 ? -20.641 11.602 -18.781 1 94.5 242 GLY B CA 1
ATOM 4931 C C . GLY B 1 242 ? -21.359 10.289 -19.031 1 94.5 242 GLY B C 1
ATOM 4932 O O . GLY B 1 242 ? -22.297 9.953 -18.312 1 94.5 242 GLY B O 1
ATOM 4933 N N . GLU B 1 243 ? -20.938 9.695 -20.219 1 95.12 243 GLU B N 1
ATOM 4934 C CA . GLU B 1 243 ? -21.531 8.43 -20.609 1 95.12 243 GLU B CA 1
ATOM 4935 C C . GLU B 1 243 ? -20.469 7.371 -20.875 1 95.12 243 GLU B C 1
ATOM 4937 O O . GLU B 1 243 ? -19.281 7.695 -20.984 1 95.12 243 GLU B O 1
ATOM 4942 N N . HIS B 1 244 ? -20.828 6.168 -20.766 1 95 244 HIS B N 1
ATOM 4943 C CA . HIS B 1 244 ? -19.922 5.066 -21.062 1 95 244 HIS B CA 1
ATOM 4944 C C . HIS B 1 244 ? -20.609 3.984 -21.875 1 95 244 HIS B C 1
ATOM 4946 O O . HIS B 1 244 ? -21.828 4.059 -22.109 1 95 244 HIS B O 1
ATOM 4952 N N . THR B 1 245 ? -19.875 2.938 -22.328 1 94 245 THR B N 1
ATOM 4953 C CA . THR B 1 245 ? -20.422 1.909 -23.203 1 94 245 THR B CA 1
ATOM 4954 C C . THR B 1 245 ? -20.359 0.538 -22.547 1 94 245 THR B C 1
ATOM 4956 O O . THR B 1 245 ? -20.391 -0.49 -23.219 1 94 245 THR B O 1
ATOM 4959 N N . GLY B 1 246 ? -20.219 0.499 -21.219 1 95.06 246 GLY B N 1
ATOM 4960 C CA . GLY B 1 246 ? -20.188 -0.76 -20.484 1 95.06 246 GLY B CA 1
ATOM 4961 C C . GLY B 1 246 ? -19.547 -0.643 -19.125 1 95.06 246 GLY B C 1
ATOM 4962 O O . GLY B 1 246 ? -18.422 -0.156 -19 1 95.06 246 GLY B O 1
ATOM 4963 N N . ILE B 1 247 ? -20.141 -1.145 -18.094 1 94.38 247 ILE B N 1
ATOM 4964 C CA . ILE B 1 247 ? -19.625 -1.043 -16.734 1 94.38 247 ILE B CA 1
ATOM 4965 C C . ILE B 1 247 ? -18.391 -1.927 -16.594 1 94.38 247 ILE B C 1
ATOM 4967 O O . ILE B 1 247 ? -17.578 -1.731 -15.68 1 94.38 247 ILE B O 1
ATOM 4971 N N . HIS B 1 248 ? -18.234 -2.945 -17.547 1 93.25 248 HIS B N 1
ATOM 4972 C CA . HIS B 1 248 ? -17.109 -3.869 -17.484 1 93.25 248 HIS B CA 1
ATOM 4973 C C . HIS B 1 248 ? -15.797 -3.154 -17.797 1 93.25 248 HIS B C 1
ATOM 4975 O O . HIS B 1 248 ? -14.719 -3.705 -17.562 1 93.25 248 HIS B O 1
ATOM 4981 N N . HIS B 1 249 ? -15.859 -1.919 -18.141 1 93.62 249 HIS B N 1
ATOM 4982 C CA . HIS B 1 249 ? -14.664 -1.137 -18.422 1 93.62 249 HIS B CA 1
ATOM 4983 C C . HIS B 1 249 ? -14.125 -0.463 -17.172 1 93.62 249 HIS B C 1
ATOM 4985 O O . HIS B 1 249 ? -13.062 0.162 -17.188 1 93.62 249 HIS B O 1
ATOM 4991 N N . PHE B 1 250 ? -14.906 -0.602 -16.125 1 94.25 250 PHE B N 1
ATOM 4992 C CA . PHE B 1 250 ? -14.586 0.161 -14.93 1 94.25 250 PHE B CA 1
ATOM 4993 C C . PHE B 1 250 ? -14.25 -0.77 -13.766 1 94.25 250 PHE B C 1
ATOM 4995 O O . PHE B 1 250 ? -14.867 -1.822 -13.609 1 94.25 250 PHE B O 1
ATOM 5002 N N . THR B 1 251 ? -13.258 -0.395 -13.062 1 91.9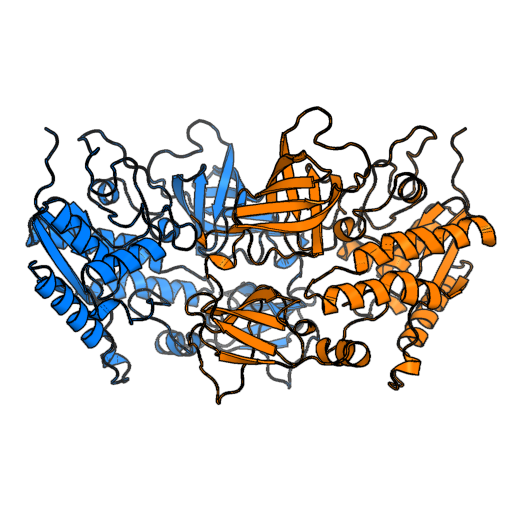4 251 THR B N 1
ATOM 5003 C CA . THR B 1 251 ? -12.836 -1.124 -11.875 1 91.94 251 THR B CA 1
ATOM 5004 C C . THR B 1 251 ? -12.883 -0.223 -10.641 1 91.94 251 THR B C 1
ATOM 5006 O O . THR B 1 251 ? -12.406 0.912 -10.68 1 91.94 251 THR B O 1
ATOM 5009 N N . LEU B 1 252 ? -13.445 -0.73 -9.625 1 94.19 252 LEU B N 1
ATOM 5010 C CA . LEU B 1 252 ? -13.578 0.034 -8.391 1 94.19 252 LEU B CA 1
ATOM 5011 C C . LEU B 1 252 ? -12.234 0.585 -7.941 1 94.19 252 LEU B C 1
ATOM 5013 O O . LEU B 1 252 ? -11.227 -0.135 -7.945 1 94.19 252 LEU B O 1
ATOM 5017 N N . GLY B 1 253 ? -12.227 1.906 -7.59 1 94.81 253 GLY B N 1
ATOM 5018 C CA . GLY B 1 253 ? -11.031 2.543 -7.051 1 94.81 253 GLY B CA 1
ATOM 5019 C C . GLY B 1 253 ? -10.117 3.1 -8.125 1 94.81 253 GLY B C 1
ATOM 5020 O O . GLY B 1 253 ? -9.211 3.887 -7.836 1 94.81 253 GLY B O 1
ATOM 5021 N N . LYS B 1 254 ? -10.328 2.779 -9.359 1 94.62 254 LYS B N 1
ATOM 5022 C CA . LYS B 1 254 ? -9.445 3.23 -10.43 1 94.62 254 LYS B CA 1
ATOM 5023 C C . LYS B 1 254 ? -9.898 4.57 -10.992 1 94.62 254 LYS B C 1
ATOM 5025 O O . LYS B 1 254 ? -11.086 4.906 -10.922 1 94.62 254 LYS B O 1
ATOM 5030 N N . ARG B 1 255 ? -8.922 5.289 -11.5 1 95.38 255 ARG B N 1
ATOM 5031 C CA . ARG B 1 255 ? -9.195 6.582 -12.117 1 95.38 255 ARG B CA 1
ATOM 5032 C C . ARG B 1 255 ? -9.969 6.418 -13.422 1 95.38 255 ARG B C 1
ATOM 5034 O O . ARG B 1 255 ? -9.695 5.5 -14.195 1 95.38 255 ARG B O 1
ATOM 5041 N N . VAL B 1 256 ? -10.883 7.246 -13.633 1 94.25 256 VAL B N 1
ATOM 5042 C CA . VAL B 1 256 ? -11.688 7.219 -14.852 1 94.25 256 VAL B CA 1
ATOM 5043 C C . VAL B 1 256 ? -11.141 8.242 -15.852 1 94.25 256 VAL B C 1
ATOM 5045 O O . VAL B 1 256 ? -10.953 9.414 -15.508 1 94.25 256 VAL B O 1
ATOM 5048 N N . ARG B 1 257 ? -10.883 7.852 -17 1 88.38 257 ARG B N 1
ATOM 5049 C CA . ARG B 1 257 ? -10.484 8.766 -18.078 1 88.38 257 ARG B CA 1
ATOM 5050 C C . ARG B 1 257 ? -11.703 9.336 -18.781 1 88.38 257 ARG B C 1
ATOM 5052 O O . ARG B 1 257 ? -12.531 8.586 -19.312 1 88.38 257 ARG B O 1
ATOM 5059 N N . LEU B 1 258 ? -11.797 10.531 -18.734 1 87.19 258 LEU B N 1
ATOM 5060 C CA . LEU B 1 258 ? -12.93 11.211 -19.344 1 87.19 258 LEU B CA 1
ATOM 5061 C C . LEU B 1 258 ? -12.477 12.102 -20.5 1 87.19 258 LEU B C 1
ATOM 5063 O O . LEU B 1 258 ? -11.367 12.625 -20.469 1 87.19 258 LEU B O 1
ATOM 5067 N N . PRO B 1 259 ? -13.336 12.227 -21.5 1 84.44 259 PRO B N 1
ATOM 5068 C CA . PRO B 1 259 ? -13.023 13.172 -22.578 1 84.44 259 PRO B CA 1
ATOM 5069 C C . PRO B 1 259 ? -12.922 14.609 -22.078 1 84.44 259 PRO B C 1
ATOM 5071 O O . PRO B 1 259 ? -13.602 14.992 -21.125 1 84.44 259 PRO B O 1
ATOM 5074 N N . PRO B 1 260 ? -12.062 15.375 -22.719 1 81.69 260 PRO B N 1
ATOM 5075 C CA . PRO B 1 260 ? -11.82 16.75 -22.281 1 81.69 260 PRO B CA 1
ATOM 5076 C C . PRO B 1 260 ? -13.086 17.609 -22.266 1 81.69 260 PRO B C 1
ATOM 5078 O O . PRO B 1 260 ? -13.148 18.609 -21.562 1 81.69 260 PRO B O 1
ATOM 5081 N N . GLU B 1 261 ? -14.109 17.219 -23 1 80.69 261 GLU B N 1
ATOM 5082 C CA . GLU B 1 261 ? -15.312 18.031 -23.188 1 80.69 261 GLU B CA 1
ATOM 5083 C C . GLU B 1 261 ? -16.234 17.906 -21.984 1 80.69 261 GLU B C 1
ATOM 5085 O O . GLU B 1 261 ? -17.141 18.734 -21.812 1 80.69 261 GLU B O 1
ATOM 5090 N N . VAL B 1 262 ? -15.938 16.953 -21.172 1 80.81 262 VAL B N 1
ATOM 5091 C CA . VAL B 1 262 ? -16.859 16.734 -20.062 1 80.81 262 VAL B CA 1
ATOM 5092 C C . VAL B 1 262 ? -16.281 17.344 -18.797 1 80.81 262 VAL B C 1
ATOM 5094 O O . VAL B 1 262 ? -15.117 17.766 -18.766 1 80.81 262 VAL B O 1
ATOM 5097 N N . ILE B 1 263 ? -17 17.438 -17.766 1 78 263 ILE B N 1
ATOM 5098 C CA . ILE B 1 263 ? -16.625 18 -16.484 1 78 263 ILE B CA 1
ATOM 5099 C C . ILE B 1 263 ? -15.336 17.344 -15.992 1 78 263 ILE B C 1
ATOM 5101 O O . ILE B 1 263 ? -15.203 16.109 -16.031 1 78 263 ILE B O 1
ATOM 5105 N N . GLN B 1 264 ? -14.391 18.234 -15.656 1 80.94 264 GLN B N 1
ATOM 5106 C CA . GLN B 1 264 ? -13.117 17.734 -15.148 1 80.94 264 GLN B CA 1
ATOM 5107 C C . GLN B 1 264 ? -12.922 18.109 -13.68 1 80.94 264 GLN B C 1
ATOM 5109 O O . GLN B 1 264 ? -13.602 19 -13.164 1 80.94 264 GLN B O 1
ATOM 5114 N N . SER B 1 265 ? -12.234 17.281 -13.023 1 81.88 265 SER B N 1
ATOM 5115 C CA . SER B 1 265 ? -11.797 17.562 -11.664 1 81.88 265 SER B CA 1
ATOM 5116 C C . SER B 1 265 ? -10.273 17.578 -11.562 1 81.88 265 SER B C 1
ATOM 5118 O O . SER B 1 265 ? -9.609 16.688 -12.102 1 81.88 265 SER B O 1
ATOM 5120 N N . PRO B 1 266 ? -9.758 18.609 -10.883 1 79.62 266 PRO B N 1
ATOM 5121 C CA . PRO B 1 266 ? -8.305 18.625 -10.68 1 79.62 266 PRO B CA 1
ATOM 5122 C C . PRO B 1 266 ? -7.805 17.422 -9.875 1 79.62 266 PRO B C 1
ATOM 5124 O O . PRO B 1 266 ? -6.645 17.016 -10.016 1 79.62 266 PRO B O 1
ATOM 5127 N N . LEU B 1 267 ? -8.68 16.828 -9.109 1 85.38 267 LEU B N 1
ATOM 5128 C CA . LEU B 1 267 ? -8.297 15.688 -8.289 1 85.38 267 LEU B CA 1
ATOM 5129 C C . LEU B 1 267 ? -8.5 14.375 -9.047 1 85.38 267 LEU B C 1
ATOM 5131 O O . LEU B 1 267 ? -8.008 13.328 -8.633 1 85.38 267 LEU B O 1
ATOM 5135 N N . GLY B 1 268 ? -9.25 14.516 -10.141 1 91.44 268 GLY B N 1
ATOM 5136 C CA . GLY B 1 268 ? -9.594 13.328 -10.906 1 91.44 268 GLY B CA 1
ATOM 5137 C C . GLY B 1 268 ? -10.828 12.625 -10.383 1 91.44 268 GLY B C 1
ATOM 5138 O O . GLY B 1 268 ? -11.273 12.883 -9.266 1 91.44 268 GLY B O 1
ATOM 5139 N N . PHE B 1 269 ? -11.359 11.766 -11.258 1 95.5 269 PHE B N 1
ATOM 5140 C CA . PHE B 1 269 ? -12.516 10.961 -10.867 1 95.5 269 PHE B CA 1
ATOM 5141 C C . PHE B 1 269 ? -12.117 9.5 -10.711 1 95.5 269 PHE B C 1
ATOM 5143 O O . PHE B 1 269 ? -11.336 8.969 -11.508 1 95.5 269 PHE B O 1
ATOM 5150 N N . PHE B 1 270 ? -12.672 8.891 -9.656 1 97.38 270 PHE B N 1
ATOM 5151 C CA . PHE B 1 270 ? -12.383 7.492 -9.344 1 97.38 270 PHE B CA 1
ATOM 5152 C C . PHE B 1 270 ? -13.672 6.703 -9.164 1 97.38 270 PHE B C 1
ATOM 5154 O O . PHE B 1 270 ? -14.641 7.211 -8.594 1 97.38 270 PHE B O 1
ATOM 5161 N N . VAL B 1 271 ? -13.688 5.484 -9.562 1 97.62 271 VAL B N 1
ATOM 5162 C CA . VAL B 1 271 ? -14.891 4.66 -9.5 1 97.62 271 VAL B CA 1
ATOM 5163 C C . VAL B 1 271 ? -15.211 4.34 -8.039 1 97.62 271 VAL B C 1
ATOM 5165 O O . VAL B 1 271 ? -14.398 3.75 -7.328 1 97.62 271 VAL B O 1
ATOM 5168 N N . ALA B 1 272 ? -16.359 4.691 -7.637 1 96.88 272 ALA B N 1
ATOM 5169 C CA . ALA B 1 272 ? -16.812 4.457 -6.27 1 96.88 272 ALA B CA 1
ATOM 5170 C C . ALA B 1 272 ? -17.672 3.203 -6.184 1 96.88 272 ALA B C 1
ATOM 5172 O O . ALA B 1 272 ? -17.641 2.479 -5.188 1 96.88 272 ALA B O 1
ATOM 5173 N N . SER B 1 273 ? -18.438 3 -7.172 1 95.88 273 SER B N 1
ATOM 5174 C CA . SER B 1 273 ? -19.281 1.805 -7.254 1 95.88 273 SER B CA 1
ATOM 5175 C C . SER B 1 273 ? -19.844 1.616 -8.664 1 95.88 273 SER B C 1
ATOM 5177 O O . SER B 1 273 ? -19.828 2.547 -9.469 1 95.88 273 SER B O 1
ATOM 5179 N N . LEU B 1 274 ? -20.25 0.423 -8.906 1 95.94 274 LEU B N 1
ATOM 5180 C CA . LEU B 1 274 ? -20.875 0.05 -10.172 1 95.94 274 LEU B CA 1
ATOM 5181 C C . LEU B 1 274 ? -22.266 -0.527 -9.938 1 95.94 274 LEU B C 1
ATOM 5183 O O . LEU B 1 274 ? -22.453 -1.418 -9.102 1 95.94 274 LEU B O 1
ATOM 5187 N N . ASP B 1 275 ? -23.188 0.018 -10.672 1 95.38 275 ASP B N 1
ATOM 5188 C CA . ASP B 1 275 ? -24.562 -0.481 -10.594 1 95.38 275 ASP B CA 1
ATOM 5189 C C . ASP B 1 275 ? -24.953 -1.191 -11.883 1 95.38 275 ASP B C 1
ATOM 5191 O O . ASP B 1 275 ? -25.234 -0.543 -12.898 1 95.38 275 ASP B O 1
ATOM 5195 N N . PHE B 1 276 ? -25.125 -2.449 -11.836 1 94.94 276 PHE B N 1
ATOM 5196 C CA . PHE B 1 276 ? -25.391 -3.252 -13.023 1 94.94 276 PHE B CA 1
ATOM 5197 C C . PHE B 1 276 ? -26.812 -3.006 -13.531 1 94.94 276 PHE B C 1
ATOM 5199 O O . PHE B 1 276 ? -27.031 -2.898 -14.734 1 94.94 276 PHE B O 1
ATOM 5206 N N . HIS B 1 277 ? -27.781 -2.922 -12.648 1 95.25 277 HIS B N 1
ATOM 5207 C CA . HIS B 1 277 ? -29.188 -2.822 -13.031 1 95.25 277 HIS B CA 1
ATOM 5208 C C . HIS B 1 277 ? -29.469 -1.523 -13.781 1 95.25 277 HIS B C 1
ATOM 5210 O O . HIS B 1 277 ? -30.109 -1.537 -14.836 1 95.25 277 HIS B O 1
ATOM 5216 N N . SER B 1 278 ? -28.922 -0.434 -13.258 1 96.38 278 SER B N 1
ATOM 5217 C CA . SER B 1 278 ? -29.156 0.854 -13.898 1 96.38 278 SER B CA 1
ATOM 5218 C C . SER B 1 278 ? -28.047 1.186 -14.898 1 96.38 278 SER B C 1
ATOM 5220 O O . SER B 1 278 ? -28.141 2.18 -15.617 1 96.38 278 SER B O 1
ATOM 5222 N N . GLN B 1 279 ? -27.016 0.336 -14.898 1 96.88 279 GLN B N 1
ATOM 5223 C CA . GLN B 1 279 ? -25.844 0.565 -15.734 1 96.88 279 GLN B CA 1
ATOM 5224 C C . GLN B 1 279 ? -25.188 1.907 -15.414 1 96.88 279 GLN B C 1
ATOM 5226 O O . GLN B 1 279 ? -24.766 2.631 -16.312 1 96.88 279 GLN B O 1
ATOM 5231 N N . THR B 1 280 ? -25.156 2.285 -14.156 1 97.75 280 THR B N 1
ATOM 5232 C CA . THR B 1 280 ? -24.562 3.549 -13.719 1 97.75 280 THR B CA 1
ATOM 5233 C C . THR B 1 280 ? -23.188 3.322 -13.102 1 97.75 280 THR B C 1
ATOM 5235 O O . THR B 1 280 ? -23.016 2.391 -12.312 1 97.75 280 THR B O 1
ATOM 5238 N N . VAL B 1 281 ? -22.25 4.082 -13.516 1 97.69 281 VAL B N 1
ATOM 5239 C CA . VAL B 1 281 ? -20.938 4.152 -12.875 1 97.69 281 VAL B CA 1
ATOM 5240 C C . VAL B 1 281 ? -20.875 5.359 -11.945 1 97.69 281 VAL B C 1
ATOM 5242 O O . VAL B 1 281 ? -20.953 6.504 -12.398 1 97.69 281 VAL B O 1
ATOM 5245 N N . TRP B 1 282 ? -20.766 5.094 -10.688 1 97.62 282 TRP B N 1
ATOM 5246 C CA . TRP B 1 282 ? -20.625 6.172 -9.711 1 97.62 282 TRP B CA 1
ATOM 5247 C C . TRP B 1 282 ? -19.172 6.512 -9.469 1 97.62 282 TRP B C 1
ATOM 5249 O O . TRP B 1 282 ? -18.359 5.621 -9.203 1 97.62 282 TRP B O 1
ATOM 5259 N N . VAL B 1 283 ? -18.844 7.797 -9.539 1 97.69 283 VAL B N 1
ATOM 5260 C CA . VAL B 1 283 ? -17.453 8.211 -9.359 1 97.69 283 VAL B CA 1
ATOM 5261 C C . VAL B 1 283 ? -17.375 9.266 -8.258 1 97.69 283 VAL B C 1
ATOM 5263 O O . VAL B 1 283 ? -18.344 9.953 -7.973 1 97.69 283 VAL B O 1
ATOM 5266 N N . CYS B 1 284 ? -16.25 9.289 -7.59 1 96.19 284 CYS B N 1
ATOM 5267 C CA . CYS B 1 284 ? -15.938 10.32 -6.602 1 96.19 284 CYS B CA 1
ATOM 5268 C C . CYS B 1 284 ? -14.734 11.141 -7.027 1 96.19 284 CYS B C 1
ATOM 5270 O O . CYS B 1 284 ? -13.984 10.742 -7.926 1 96.19 284 CYS B O 1
ATOM 5272 N N . GLU B 1 285 ? -14.602 12.25 -6.434 1 92.31 285 GLU B N 1
ATOM 5273 C CA . GLU B 1 285 ? -13.453 13.102 -6.727 1 92.31 285 GLU B CA 1
ATOM 5274 C C . GLU B 1 285 ? -12.297 12.805 -5.781 1 92.31 285 GLU B C 1
ATOM 5276 O O . GLU B 1 285 ? -12.445 12.891 -4.559 1 92.31 285 GLU B O 1
ATOM 5281 N N . GLY B 1 286 ? -11.227 12.477 -6.41 1 91.81 286 GLY B N 1
ATOM 5282 C CA . GLY B 1 286 ? -10.047 12.234 -5.605 1 91.81 286 GLY B CA 1
ATOM 5283 C C . GLY B 1 286 ? -9.836 10.766 -5.27 1 91.81 286 GLY B C 1
ATOM 5284 O O . GLY B 1 286 ? -10.805 10.039 -5.027 1 91.81 286 GLY B O 1
ATOM 5285 N N . SER B 1 287 ? -8.578 10.367 -5.082 1 92.5 287 SER B N 1
ATOM 5286 C CA . SER B 1 287 ? -8.227 8.977 -4.82 1 92.5 287 SER B CA 1
ATOM 5287 C C . SER B 1 287 ? -8.367 8.641 -3.34 1 92.5 287 SER B C 1
ATOM 5289 O O . SER B 1 287 ? -8.359 7.469 -2.961 1 92.5 287 SER B O 1
ATOM 5291 N N . LEU B 1 288 ? -8.516 9.648 -2.518 1 89.62 288 LEU B N 1
ATOM 5292 C CA . LEU B 1 288 ? -8.609 9.422 -1.078 1 89.62 288 LEU B CA 1
ATOM 5293 C C . LEU B 1 288 ? -10.008 9.766 -0.566 1 89.62 288 LEU B C 1
ATOM 5295 O O . LEU B 1 288 ? -10.164 10.172 0.587 1 89.62 288 LEU B O 1
ATOM 5299 N N . HIS B 1 289 ? -10.93 9.688 -1.426 1 93.31 289 HIS B N 1
ATOM 5300 C CA . HIS B 1 289 ? -12.32 9.891 -1.029 1 93.31 289 HIS B CA 1
ATOM 5301 C C . HIS B 1 289 ? -12.773 8.828 -0.032 1 93.31 289 HIS B C 1
ATOM 5303 O O . HIS B 1 289 ? -12.516 7.641 -0.225 1 93.31 289 HIS B O 1
ATOM 5309 N N . PRO B 1 290 ? -13.484 9.18 1.054 1 93.88 290 PRO B N 1
ATOM 5310 C CA . PRO B 1 290 ? -13.836 8.25 2.131 1 93.88 290 PRO B CA 1
ATOM 5311 C C . PRO B 1 290 ? -14.672 7.07 1.644 1 93.88 290 PRO B C 1
ATOM 5313 O O . PRO B 1 290 ? -14.609 5.98 2.221 1 93.88 290 PRO B O 1
ATOM 5316 N N . VAL B 1 291 ? -15.398 7.266 0.557 1 95.94 291 VAL B N 1
ATOM 5317 C CA . VAL B 1 291 ? -16.297 6.227 0.052 1 95.94 291 VAL B CA 1
ATOM 5318 C C . VAL B 1 291 ? -15.469 5.062 -0.495 1 95.94 291 VAL B C 1
ATOM 5320 O O . VAL B 1 291 ? -15.977 3.941 -0.609 1 95.94 291 VAL B O 1
ATOM 5323 N N . LEU B 1 292 ? -14.203 5.27 -0.767 1 96.5 292 LEU B N 1
ATOM 5324 C CA . LEU B 1 292 ? -13.352 4.246 -1.363 1 96.5 292 LEU B CA 1
ATOM 5325 C C . LEU B 1 292 ? -12.75 3.348 -0.289 1 96.5 292 LEU B C 1
ATOM 5327 O O . LEU B 1 292 ? -12.133 2.326 -0.603 1 96.5 292 LEU B O 1
ATOM 5331 N N . PHE B 1 293 ? -12.93 3.664 0.992 1 95.94 293 PHE B N 1
ATOM 5332 C CA . PHE B 1 293 ? -12.234 2.961 2.064 1 95.94 293 PHE B CA 1
ATOM 5333 C C . PHE B 1 293 ? -13.219 2.162 2.912 1 95.94 293 PHE B C 1
ATOM 5335 O O . PHE B 1 293 ? -13.93 2.727 3.744 1 95.94 293 PHE B O 1
ATOM 5342 N N . ALA B 1 294 ? -13.148 0.895 2.791 1 96.62 294 ALA B N 1
ATOM 5343 C CA . ALA B 1 294 ? -14.047 -0.007 3.51 1 96.62 294 ALA B CA 1
ATOM 5344 C C . ALA B 1 294 ? -13.57 -0.222 4.945 1 96.62 294 ALA B C 1
ATOM 5346 O O . ALA B 1 294 ? -12.391 -0.492 5.18 1 96.62 294 ALA B O 1
ATOM 5347 N N . THR B 1 295 ? -14.469 -0.099 5.871 1 96.44 295 THR B N 1
ATOM 5348 C CA . THR B 1 295 ? -14.188 -0.384 7.273 1 96.44 295 THR B CA 1
ATOM 5349 C C . THR B 1 295 ? -14.82 -1.707 7.691 1 96.44 295 THR B C 1
ATOM 5351 O O . THR B 1 295 ? -14.492 -2.252 8.75 1 96.44 295 THR B O 1
ATOM 5354 N N . GLU B 1 296 ? -15.703 -2.148 6.863 1 97.69 296 GLU B N 1
ATOM 5355 C CA . GLU B 1 296 ? -16.391 -3.414 7.09 1 97.69 296 GLU B CA 1
ATOM 5356 C C . GLU B 1 296 ? -16.922 -3.996 5.777 1 97.69 296 GLU B C 1
ATOM 5358 O O . GLU B 1 296 ? -17.422 -3.262 4.926 1 97.69 296 GLU B O 1
ATOM 5363 N N . PHE B 1 297 ? -16.797 -5.348 5.648 1 97.31 297 PHE B N 1
ATOM 5364 C CA . PHE B 1 297 ? -17.422 -6.008 4.512 1 97.31 297 PHE B CA 1
ATOM 5365 C C . PHE B 1 297 ? -17.75 -7.457 4.84 1 97.31 297 PHE B C 1
ATOM 5367 O O . PHE B 1 297 ? -17.312 -7.984 5.863 1 97.31 297 PHE B O 1
ATOM 5374 N N . VAL B 1 298 ? -18.594 -8.008 3.984 1 97.5 298 VAL B N 1
ATOM 5375 C CA . VAL B 1 298 ? -19.094 -9.359 4.168 1 97.5 298 VAL B CA 1
ATOM 5376 C C . VAL B 1 298 ? -18.562 -10.266 3.064 1 97.5 298 VAL B C 1
ATOM 5378 O O . VAL B 1 298 ? -18.5 -9.867 1.898 1 97.5 298 VAL B O 1
ATOM 5381 N N . ILE B 1 299 ? -18.156 -11.461 3.469 1 97.12 299 ILE B N 1
ATOM 5382 C CA . ILE B 1 299 ? -17.672 -12.43 2.492 1 97.12 299 ILE B CA 1
ATOM 5383 C C . ILE B 1 299 ? -18.484 -13.711 2.588 1 97.12 299 ILE B C 1
ATOM 5385 O O . ILE B 1 299 ? -19.109 -13.984 3.615 1 97.12 299 ILE B O 1
ATOM 5389 N N . SER B 1 300 ? -18.469 -14.453 1.497 1 94.69 300 SER B N 1
ATOM 5390 C CA . SER B 1 300 ? -19.016 -15.797 1.527 1 94.69 300 SER B CA 1
ATOM 5391 C C . SER B 1 300 ? -18.188 -16.719 2.418 1 94.69 300 SER B C 1
ATOM 5393 O O . SER B 1 300 ? -17.016 -16.438 2.682 1 94.69 300 SER B O 1
ATOM 5395 N N . GLU B 1 301 ? -18.828 -17.719 2.846 1 93.12 301 GLU B N 1
ATOM 5396 C CA . GLU B 1 301 ? -18.094 -18.672 3.65 1 93.12 301 GLU B CA 1
ATOM 5397 C C . GLU B 1 301 ? -16.859 -19.188 2.9 1 93.12 301 GLU B C 1
ATOM 5399 O O . GLU B 1 301 ? -16.984 -19.719 1.794 1 93.12 301 GLU B O 1
ATOM 5404 N N . PRO B 1 302 ? -15.773 -19.016 3.473 1 94.56 302 PRO B N 1
ATOM 5405 C CA . PRO B 1 302 ? -14.531 -19.422 2.807 1 94.56 302 PRO B CA 1
ATOM 5406 C C . PRO B 1 302 ? -14.422 -20.938 2.629 1 94.56 302 PRO B C 1
ATOM 5408 O O . PRO B 1 302 ? -14.961 -21.703 3.43 1 94.56 302 PRO B O 1
ATOM 5411 N N . GLU B 1 303 ? -13.828 -21.328 1.588 1 94.88 303 GLU B N 1
ATOM 5412 C CA . GLU B 1 303 ? -13.289 -22.688 1.499 1 94.88 303 GLU B CA 1
ATOM 5413 C C . GLU B 1 303 ? -12.039 -22.844 2.361 1 94.88 303 GLU B C 1
ATOM 5415 O O . GLU B 1 303 ? -10.945 -22.453 1.952 1 94.88 303 GLU B O 1
ATOM 5420 N N . TRP B 1 304 ? -12.289 -23.438 3.498 1 96.69 304 TRP B N 1
ATOM 5421 C CA . TRP B 1 304 ? -11.156 -23.609 4.402 1 96.69 304 TRP B CA 1
ATOM 5422 C C . TRP B 1 304 ? -10.305 -24.812 3.996 1 96.69 304 TRP B C 1
ATOM 5424 O O . TRP B 1 304 ? -10.836 -25.891 3.76 1 96.69 304 TRP B O 1
ATOM 5434 N N . ILE B 1 305 ? -9.062 -24.625 3.91 1 97.5 305 ILE B N 1
ATOM 5435 C CA . ILE B 1 305 ? -8.148 -25.672 3.459 1 97.5 305 ILE B CA 1
ATOM 5436 C C . ILE B 1 305 ? -8.047 -26.766 4.52 1 97.5 305 ILE B C 1
ATOM 5438 O O . ILE B 1 305 ? -8.164 -27.953 4.211 1 97.5 305 ILE B O 1
ATOM 5442 N N . ALA B 1 306 ? -7.762 -26.391 5.75 1 95.5 306 ALA B N 1
ATOM 5443 C CA . ALA B 1 306 ? -7.754 -27.328 6.863 1 95.5 306 ALA B CA 1
ATOM 5444 C C . ALA B 1 306 ? -8.844 -27 7.875 1 95.5 306 ALA B C 1
ATOM 5446 O O . ALA B 1 306 ? -10.031 -27.141 7.59 1 95.5 306 ALA B O 1
ATOM 5447 N N . ASP B 1 307 ? -8.453 -26.297 8.953 1 92.38 307 ASP B N 1
ATOM 5448 C CA . ASP B 1 307 ? -9.438 -25.953 9.977 1 92.38 307 ASP B CA 1
ATOM 5449 C C . ASP B 1 307 ? -9.852 -24.484 9.859 1 92.38 307 ASP B C 1
ATOM 5451 O O . ASP B 1 307 ? -9.023 -23.625 9.562 1 92.38 307 ASP B O 1
ATOM 5455 N N . SER B 1 308 ? -11.164 -24.344 10.094 1 93.81 308 SER B N 1
ATOM 5456 C CA . SER B 1 308 ? -11.641 -22.969 10.195 1 93.81 308 SER B CA 1
ATOM 5457 C C . SER B 1 308 ? -11.07 -22.281 11.438 1 93.81 308 SER B C 1
ATOM 5459 O O . SER B 1 308 ? -11.055 -22.859 12.523 1 93.81 308 SER B O 1
ATOM 5461 N N . PRO B 1 309 ? -10.695 -21.078 11.234 1 95.12 309 PRO B N 1
ATOM 5462 C CA . PRO B 1 309 ? -10.25 -20.359 12.43 1 95.12 309 PRO B CA 1
ATOM 5463 C C . PRO B 1 309 ? -11.398 -20.016 13.375 1 95.12 309 PRO B C 1
ATOM 5465 O O . PRO B 1 309 ? -11.164 -19.594 14.508 1 95.12 309 PRO B O 1
ATOM 5468 N N . LEU B 1 310 ? -12.578 -20.219 12.93 1 94.31 310 LEU B N 1
ATOM 5469 C CA . LEU B 1 310 ? -13.758 -19.906 13.727 1 94.31 310 LEU B CA 1
ATOM 5470 C C . LEU B 1 310 ? -14.344 -21.188 14.344 1 94.31 310 LEU B C 1
ATOM 5472 O O . LEU B 1 310 ? -15.492 -21.188 14.797 1 94.31 310 LEU B O 1
ATOM 5476 N N . LYS B 1 311 ? -13.633 -22.172 14.391 1 91.31 311 LYS B N 1
ATOM 5477 C CA . LYS B 1 311 ? -14.109 -23.453 14.898 1 91.31 311 LYS B CA 1
ATOM 5478 C C . LYS B 1 311 ? -14.477 -23.359 16.375 1 91.31 311 LYS B C 1
ATOM 5480 O O . LYS B 1 311 ? -15.477 -23.938 16.812 1 91.31 311 LYS B O 1
ATOM 5485 N N . GLN B 1 312 ? -13.672 -22.609 17.109 1 89.81 312 GLN B N 1
ATOM 5486 C CA . GLN B 1 312 ? -13.867 -22.594 18.547 1 89.81 312 GLN B CA 1
ATOM 5487 C C . GLN B 1 312 ? -14.445 -21.25 19.016 1 89.81 312 GLN B C 1
ATOM 5489 O O . GLN B 1 312 ? -14.633 -21.031 20.219 1 89.81 312 GLN B O 1
ATOM 5494 N N . SER B 1 313 ? -14.586 -20.344 18.109 1 91.56 313 SER B N 1
ATOM 5495 C CA . SER B 1 313 ? -15.078 -19.016 18.453 1 91.56 313 SER B CA 1
ATOM 5496 C C . SER B 1 313 ? -15.82 -18.391 17.281 1 91.56 313 SER B C 1
ATOM 5498 O O . SER B 1 313 ? -15.594 -18.75 16.125 1 91.56 313 SER B O 1
ATOM 5500 N N . ASP B 1 314 ? -16.719 -17.562 17.688 1 93 314 ASP B N 1
ATOM 5501 C CA . ASP B 1 314 ? -17.484 -16.875 16.656 1 93 314 ASP B CA 1
ATOM 5502 C C . ASP B 1 314 ? -16.734 -15.656 16.125 1 93 314 ASP B C 1
ATOM 5504 O O . ASP B 1 314 ? -17.188 -14.992 15.188 1 93 314 ASP B O 1
ATOM 5508 N N . SER B 1 315 ? -15.641 -15.383 16.719 1 96.25 315 SER B N 1
ATOM 5509 C CA . SER B 1 315 ? -14.812 -14.266 16.297 1 96.25 315 SER B CA 1
ATOM 5510 C C . SER B 1 315 ? -13.328 -14.555 16.531 1 96.25 315 SER B C 1
ATOM 5512 O O . SER B 1 315 ? -12.969 -15.258 17.469 1 96.25 315 SER B O 1
ATOM 5514 N N . THR B 1 316 ? -12.547 -14.094 15.648 1 97 316 THR B N 1
ATOM 5515 C CA . THR B 1 316 ? -11.109 -14.312 15.781 1 97 316 THR B CA 1
ATOM 5516 C C . THR B 1 316 ? -10.328 -13.242 15.023 1 97 316 THR B C 1
ATOM 5518 O O . THR B 1 316 ? -10.883 -12.555 14.164 1 97 316 THR B O 1
ATOM 5521 N N . ILE B 1 317 ? -9.109 -13.008 15.414 1 96.5 317 ILE B N 1
ATOM 5522 C CA . ILE B 1 317 ? -8.203 -12.109 14.711 1 96.5 317 ILE B CA 1
ATOM 5523 C C . ILE B 1 317 ? -7.301 -12.914 13.773 1 96.5 317 ILE B C 1
ATOM 5525 O O . ILE B 1 317 ? -6.668 -13.883 14.195 1 96.5 317 ILE B O 1
ATOM 5529 N N . VAL B 1 318 ? -7.297 -12.578 12.508 1 97.25 318 VAL B N 1
ATOM 5530 C CA . VAL B 1 318 ? -6.457 -13.195 11.492 1 97.25 318 VAL B CA 1
ATOM 5531 C C . VAL B 1 318 ? -5.918 -12.133 10.539 1 97.25 318 VAL B C 1
ATOM 5533 O O . VAL B 1 318 ? -6.285 -10.953 10.641 1 97.25 318 VAL B O 1
ATOM 5536 N N . ASP B 1 319 ? -5.012 -12.539 9.695 1 96.5 319 ASP B N 1
ATOM 5537 C CA . ASP B 1 319 ? -4.582 -11.672 8.602 1 96.5 319 ASP B CA 1
ATOM 5538 C C . ASP B 1 319 ? -5.336 -11.992 7.316 1 96.5 319 ASP B C 1
ATOM 5540 O O . ASP B 1 319 ? -5.852 -13.094 7.152 1 96.5 319 ASP B O 1
ATOM 5544 N N . PHE B 1 320 ? -5.41 -11 6.477 1 96.88 320 PHE B N 1
ATOM 5545 C CA . PHE B 1 320 ? -6.098 -11.242 5.211 1 96.88 320 PHE B CA 1
ATOM 5546 C C . PHE B 1 320 ? -5.438 -10.453 4.086 1 96.88 320 PHE B C 1
ATOM 5548 O O . PHE B 1 320 ? -4.691 -9.5 4.336 1 96.88 320 PHE B O 1
ATOM 5555 N N . ARG B 1 321 ? -5.711 -10.922 2.848 1 95.06 321 ARG B N 1
ATOM 5556 C CA . ARG B 1 321 ? -5.32 -10.25 1.611 1 95.06 321 ARG B CA 1
ATOM 5557 C C . ARG B 1 321 ? -6.488 -10.188 0.631 1 95.06 321 ARG B C 1
ATOM 5559 O O . ARG B 1 321 ? -7.191 -11.188 0.435 1 95.06 321 ARG B O 1
ATOM 5566 N N . CYS B 1 322 ? -6.625 -9 0.059 1 92.81 322 CYS B N 1
ATOM 5567 C CA . CYS B 1 322 ? -7.605 -8.891 -1.017 1 92.81 322 CYS B CA 1
ATOM 5568 C C . CYS B 1 322 ? -6.918 -8.797 -2.373 1 92.81 322 CYS B C 1
ATOM 5570 O O . CYS B 1 322 ? -7.574 -8.867 -3.412 1 92.81 322 CYS B O 1
ATOM 5572 N N . GLN B 1 323 ? -5.633 -8.594 -2.355 1 87.12 323 GLN B N 1
ATOM 5573 C CA . GLN B 1 323 ? -4.793 -8.594 -3.547 1 87.12 323 GLN B CA 1
ATOM 5574 C C . GLN B 1 323 ? -3.479 -9.328 -3.295 1 87.12 323 GLN B C 1
ATOM 5576 O O . GLN B 1 323 ? -2.895 -9.211 -2.217 1 87.12 323 GLN B O 1
ATOM 5581 N N . ARG B 1 324 ? -3.02 -9.945 -4.277 1 81.69 324 ARG B N 1
ATOM 5582 C CA . ARG B 1 324 ? -1.844 -10.797 -4.133 1 81.69 324 ARG B CA 1
ATOM 5583 C C . ARG B 1 324 ? -0.61 -9.977 -3.781 1 81.69 324 ARG B C 1
ATOM 5585 O O . ARG B 1 324 ? 0.247 -10.422 -3.018 1 81.69 324 ARG B O 1
ATOM 5592 N N . THR B 1 325 ? -0.513 -8.844 -4.344 1 77.06 325 THR B N 1
ATOM 5593 C CA . THR B 1 325 ? 0.712 -8.055 -4.246 1 77.06 325 THR B CA 1
ATOM 5594 C C . THR B 1 325 ? 0.751 -7.273 -2.939 1 77.06 325 THR B C 1
ATOM 5596 O O . THR B 1 325 ? 1.774 -6.676 -2.596 1 77.06 325 THR B O 1
ATOM 5599 N N . HIS B 1 326 ? -0.326 -7.312 -2.24 1 80.88 326 HIS B N 1
ATOM 5600 C CA . HIS B 1 326 ? -0.373 -6.57 -0.988 1 80.88 326 HIS B CA 1
ATOM 5601 C C . HIS B 1 326 ? 0.046 -7.445 0.189 1 80.88 326 HIS B C 1
ATOM 5603 O O . HIS B 1 326 ? -0.183 -8.656 0.18 1 80.88 326 HIS B O 1
ATOM 5609 N N . SER B 1 327 ? 0.658 -6.816 1.129 1 83.88 327 SER B N 1
ATOM 5610 C CA . SER B 1 327 ? 0.946 -7.527 2.373 1 83.88 327 SER B CA 1
ATOM 5611 C C . SER B 1 327 ? -0.337 -7.91 3.1 1 83.88 327 SER B C 1
ATOM 5613 O O . SER B 1 327 ? -1.368 -7.254 2.939 1 83.88 327 SER B O 1
ATOM 5615 N N . ALA B 1 328 ? -0.213 -8.945 3.857 1 89.94 328 ALA B N 1
ATOM 5616 C CA . ALA B 1 328 ? -1.355 -9.344 4.676 1 89.94 328 ALA B CA 1
ATOM 5617 C C . ALA B 1 328 ? -1.607 -8.344 5.797 1 89.94 328 ALA B C 1
ATOM 5619 O O . ALA B 1 328 ? -0.665 -7.844 6.414 1 89.94 328 ALA B O 1
ATOM 5620 N N . LEU B 1 329 ? -2.879 -8.07 5.973 1 92.06 329 LEU B N 1
ATOM 5621 C CA . LEU B 1 329 ? -3.281 -7.113 7 1 92.06 329 LEU B CA 1
ATOM 5622 C C . LEU B 1 329 ? -4.164 -7.785 8.047 1 92.06 329 LEU B C 1
ATOM 5624 O O . LEU B 1 329 ? -4.824 -8.789 7.762 1 92.06 329 LEU B O 1
ATOM 5628 N N . GLU B 1 330 ? -4.18 -7.168 9.188 1 94.38 330 GLU B N 1
ATOM 5629 C CA . GLU B 1 330 ? -4.941 -7.73 10.297 1 94.38 330 GLU B CA 1
ATOM 5630 C C . GLU B 1 330 ? -6.422 -7.375 10.188 1 94.38 330 GLU B C 1
ATOM 5632 O O . GLU B 1 330 ? -6.773 -6.266 9.789 1 94.38 330 GLU B O 1
ATOM 5637 N N . CYS B 1 331 ? -7.25 -8.344 10.57 1 97.25 331 CYS B N 1
ATOM 5638 C CA . CYS B 1 331 ? -8.68 -8.078 10.641 1 97.25 331 CYS B CA 1
ATOM 5639 C C . CYS B 1 331 ? -9.344 -8.93 11.719 1 97.25 331 CYS B C 1
ATOM 5641 O O . CYS B 1 331 ? -8.742 -9.875 12.219 1 97.25 331 CYS B O 1
ATOM 5643 N N . THR B 1 332 ? -10.492 -8.492 12.07 1 98 332 THR B N 1
ATOM 5644 C CA . THR B 1 332 ? -11.391 -9.32 12.883 1 98 332 THR B CA 1
ATOM 5645 C C . THR B 1 332 ? -12.414 -10.031 12 1 98 332 THR B C 1
ATOM 5647 O O . THR B 1 332 ? -13.125 -9.391 11.227 1 98 332 THR B O 1
ATOM 5650 N N . LEU B 1 333 ? -12.414 -11.312 12.094 1 97.69 333 LEU B N 1
ATOM 5651 C CA . LEU B 1 333 ? -13.344 -12.164 11.359 1 97.69 333 LEU B CA 1
ATOM 5652 C C . LEU B 1 333 ? -14.438 -12.695 12.281 1 97.69 333 LEU B C 1
ATOM 5654 O O . LEU B 1 333 ? -14.148 -13.258 13.336 1 97.69 333 LEU B O 1
ATOM 5658 N N . SER B 1 334 ? -15.703 -12.484 11.883 1 97.69 334 SER B N 1
ATOM 5659 C CA . SER B 1 334 ? -16.797 -12.914 12.742 1 97.69 334 SER B CA 1
ATOM 5660 C C . SER B 1 334 ? -17.906 -13.578 11.938 1 97.69 334 SER B C 1
ATOM 5662 O O . SER B 1 334 ? -18.172 -13.203 10.789 1 97.69 334 SER B O 1
ATOM 5664 N N . ARG B 1 335 ? -18.641 -14.438 12.633 1 95.12 335 ARG B N 1
ATOM 5665 C CA . ARG B 1 335 ? -19.781 -15.094 12.016 1 95.12 335 ARG B CA 1
ATOM 5666 C C . ARG B 1 335 ? -21.031 -14.219 12.086 1 95.12 335 ARG B C 1
ATOM 5668 O O . ARG B 1 335 ? -21.281 -13.586 13.109 1 95.12 335 ARG B O 1
ATOM 5675 N N . ILE B 1 336 ? -21.766 -14.008 11.062 1 91.56 336 ILE B N 1
ATOM 5676 C CA . ILE B 1 336 ? -22.984 -13.211 11.102 1 91.56 336 ILE B CA 1
ATOM 5677 C C . ILE B 1 336 ? -24.172 -14.055 10.625 1 91.56 336 ILE B C 1
ATOM 5679 O O . ILE B 1 336 ? -25.297 -13.562 10.523 1 91.56 336 ILE B O 1
ATOM 5683 N N . GLY B 1 337 ? -24.047 -15.312 10.32 1 81.56 337 GLY B N 1
ATOM 5684 C CA . GLY B 1 337 ? -25.125 -16.188 9.898 1 81.56 337 GLY B CA 1
ATOM 5685 C C . GLY B 1 337 ? -25.234 -16.312 8.391 1 81.56 337 GLY B C 1
ATOM 5686 O O . GLY B 1 337 ? -24.484 -15.664 7.648 1 81.56 337 GLY B O 1
ATOM 5687 N N . ASN B 1 338 ? -26.094 -17.188 7.93 1 82.94 338 ASN B N 1
ATOM 5688 C CA . ASN B 1 338 ? -26.453 -17.422 6.535 1 82.94 338 ASN B CA 1
ATOM 5689 C C . ASN B 1 338 ? -25.234 -17.781 5.691 1 82.94 338 ASN B C 1
ATOM 5691 O O . ASN B 1 338 ? -25.125 -17.359 4.535 1 82.94 338 ASN B O 1
ATOM 5695 N N . GLY B 1 339 ? -24.281 -18.266 6.285 1 87.44 339 GLY B N 1
ATOM 5696 C CA . GLY B 1 339 ? -23.141 -18.734 5.523 1 87.44 339 GLY B CA 1
ATOM 5697 C C . GLY B 1 339 ? -22.172 -17.625 5.148 1 87.44 339 GLY B C 1
ATOM 5698 O O . GLY B 1 339 ? -21.422 -17.75 4.18 1 87.44 339 GLY B O 1
ATOM 5699 N N . CYS B 1 340 ? -22.297 -16.469 5.82 1 93.94 340 CYS B N 1
ATOM 5700 C CA . CYS B 1 340 ? -21.422 -15.336 5.535 1 93.94 340 CYS B CA 1
ATOM 5701 C C . CYS B 1 340 ? -20.594 -14.961 6.762 1 93.94 340 CYS B C 1
ATOM 5703 O O . CYS B 1 340 ? -20.938 -15.352 7.883 1 93.94 340 CYS B O 1
ATOM 5705 N N . LEU B 1 341 ? -19.516 -14.352 6.48 1 97.5 341 LEU B N 1
ATOM 5706 C CA . LEU B 1 341 ? -18.672 -13.828 7.539 1 97.5 341 LEU B CA 1
ATOM 5707 C C . LEU B 1 341 ? -18.484 -12.32 7.391 1 97.5 341 LEU B C 1
ATOM 5709 O O . LEU B 1 341 ? -18.5 -11.797 6.277 1 97.5 341 LEU B O 1
ATOM 5713 N N . LYS B 1 342 ? -18.359 -11.688 8.523 1 97.94 342 LYS B N 1
ATOM 5714 C CA . LYS B 1 342 ? -18.047 -10.266 8.555 1 97.94 342 LYS B CA 1
ATOM 5715 C C . LYS B 1 342 ? -16.547 -10.047 8.742 1 97.94 342 LYS B C 1
ATOM 5717 O O . LYS B 1 342 ? -15.914 -10.68 9.594 1 97.94 342 LYS B O 1
ATOM 5722 N N . VAL B 1 343 ? -16 -9.211 7.961 1 98.19 343 VAL B N 1
ATOM 5723 C CA . VAL B 1 343 ? -14.594 -8.859 8.047 1 98.19 343 VAL B CA 1
ATOM 5724 C C . VAL B 1 343 ? -14.453 -7.391 8.438 1 98.19 343 VAL B C 1
ATOM 5726 O O . VAL B 1 343 ? -14.977 -6.504 7.762 1 98.19 343 VAL B O 1
ATOM 5729 N N . VAL B 1 344 ? -13.727 -7.117 9.508 1 98.06 344 VAL B N 1
ATOM 5730 C CA . VAL B 1 344 ? -13.414 -5.766 9.961 1 98.06 344 VAL B CA 1
ATOM 5731 C C . VAL B 1 344 ? -11.898 -5.566 9.977 1 98.06 344 VAL B C 1
ATOM 5733 O O . VAL B 1 344 ? -11.227 -5.973 10.93 1 98.06 344 VAL B O 1
ATOM 5736 N N . PRO B 1 345 ? -11.391 -4.938 8.945 1 96.38 345 PRO B N 1
ATOM 5737 C CA . PRO B 1 345 ? -9.945 -4.691 8.938 1 96.38 345 PRO B CA 1
ATOM 5738 C C . PRO B 1 345 ? -9.492 -3.75 10.055 1 96.38 345 PRO B C 1
ATOM 5740 O O . PRO B 1 345 ? -10.234 -2.84 10.43 1 96.38 345 PRO B O 1
ATOM 5743 N N . LYS B 1 346 ? -8.281 -3.984 10.531 1 93 346 LYS B N 1
ATOM 5744 C CA . LYS B 1 346 ? -7.703 -3.084 11.523 1 93 346 LYS B CA 1
ATOM 5745 C C . LYS B 1 346 ? -7.613 -1.657 10.984 1 93 346 LYS B C 1
ATOM 5747 O O . LYS B 1 346 ? -7.906 -0.699 11.703 1 93 346 LYS B O 1
ATOM 5752 N N . ASN B 1 347 ? -7.203 -1.539 9.75 1 90.31 347 ASN B N 1
ATOM 5753 C CA . ASN B 1 347 ? -7.188 -0.288 9 1 90.31 347 ASN B CA 1
ATOM 5754 C C . ASN B 1 347 ? -8.117 -0.348 7.789 1 90.31 347 ASN B C 1
ATOM 5756 O O . ASN B 1 347 ? -8.227 -1.39 7.141 1 90.31 347 ASN B O 1
ATOM 5760 N N . PRO B 1 348 ? -8.758 0.787 7.504 1 92.75 348 PRO B N 1
ATOM 5761 C CA . PRO B 1 348 ? -9.641 0.773 6.332 1 92.75 348 PRO B CA 1
ATOM 5762 C C . PRO B 1 348 ? -8.922 0.313 5.062 1 92.75 348 PRO B C 1
ATOM 5764 O O . PRO B 1 348 ? -7.738 0.606 4.879 1 92.75 348 PRO B O 1
ATOM 5767 N N . ILE B 1 349 ? -9.688 -0.382 4.242 1 93.69 349 ILE B N 1
ATOM 5768 C CA . ILE B 1 349 ? -9.117 -0.932 3.018 1 93.69 349 ILE B CA 1
ATOM 5769 C C . ILE B 1 349 ? -9.656 -0.175 1.808 1 93.69 349 ILE B C 1
ATOM 5771 O O . ILE B 1 349 ? -10.875 -0.019 1.66 1 93.69 349 ILE B O 1
ATOM 5775 N N . ARG B 1 350 ? -8.719 0.252 0.98 1 93.69 350 ARG B N 1
ATOM 5776 C CA . ARG B 1 350 ? -9.141 1.001 -0.2 1 93.69 350 ARG B CA 1
ATOM 5777 C C . ARG B 1 350 ? -9.641 0.064 -1.292 1 93.69 350 ARG B C 1
ATOM 5779 O O . ARG B 1 350 ? -9.016 -0.956 -1.582 1 93.69 350 ARG B O 1
ATOM 5786 N N . ALA B 1 351 ? -10.758 0.344 -1.858 1 93.75 351 ALA B N 1
ATOM 5787 C CA . ALA B 1 351 ? -11.297 -0.244 -3.08 1 93.75 351 ALA B CA 1
ATOM 5788 C C . ALA B 1 351 ? -11.57 -1.734 -2.898 1 93.75 351 ALA B C 1
ATOM 5790 O O . ALA B 1 351 ? -11.211 -2.547 -3.754 1 93.75 351 ALA B O 1
ATOM 5791 N N . ALA B 1 352 ? -12.031 -2.105 -1.748 1 93.5 352 ALA B N 1
ATOM 5792 C CA . ALA B 1 352 ? -12.594 -3.447 -1.611 1 93.5 352 ALA B CA 1
ATOM 5793 C C . ALA B 1 352 ? -13.812 -3.625 -2.51 1 93.5 352 ALA B C 1
ATOM 5795 O O . ALA B 1 352 ? -14.727 -2.799 -2.498 1 93.5 352 ALA B O 1
ATOM 5796 N N . ALA B 1 353 ? -13.797 -4.676 -3.266 1 91.75 353 ALA B N 1
ATOM 5797 C CA . ALA B 1 353 ? -14.836 -4.789 -4.285 1 91.75 353 ALA B CA 1
ATOM 5798 C C . ALA B 1 353 ? -15.523 -6.148 -4.223 1 91.75 353 ALA B C 1
ATOM 5800 O O . ALA B 1 353 ? -14.867 -7.168 -3.982 1 91.75 353 ALA B O 1
ATOM 5801 N N . PRO B 1 354 ? -16.844 -6.129 -4.547 1 92.06 354 PRO B N 1
ATOM 5802 C CA . PRO B 1 354 ? -17.516 -7.418 -4.695 1 92.06 354 PRO B CA 1
ATOM 5803 C C . PRO B 1 354 ? -16.875 -8.297 -5.77 1 92.06 354 PRO B C 1
ATOM 5805 O O . PRO B 1 354 ? -16.484 -7.805 -6.824 1 92.06 354 PRO B O 1
ATOM 5808 N N . GLY B 1 355 ? -16.766 -9.602 -5.434 1 91.38 355 GLY B N 1
ATOM 5809 C CA . GLY B 1 355 ? -16.188 -10.539 -6.383 1 91.38 355 GLY B CA 1
ATOM 5810 C C . GLY B 1 355 ? -14.703 -10.789 -6.152 1 91.38 355 GLY B C 1
ATOM 5811 O O . GLY B 1 355 ? -14.156 -11.781 -6.625 1 91.38 355 GLY B O 1
ATOM 5812 N N . GLN B 1 356 ? -14.062 -9.922 -5.441 1 92.81 356 GLN B N 1
ATOM 5813 C CA . GLN B 1 356 ? -12.648 -10.109 -5.141 1 92.81 356 GLN B CA 1
ATOM 5814 C C . GLN B 1 356 ? -12.445 -11.25 -4.141 1 92.81 356 GLN B C 1
ATOM 5816 O O . GLN B 1 356 ? -13.258 -11.438 -3.236 1 92.81 356 GLN B O 1
ATOM 5821 N N . THR B 1 357 ? -11.352 -11.906 -4.348 1 95.75 357 THR B N 1
ATOM 5822 C CA . THR B 1 357 ? -10.992 -12.977 -3.426 1 95.75 357 THR B CA 1
ATOM 5823 C C . THR B 1 357 ? -10.352 -12.414 -2.162 1 95.75 357 THR B C 1
ATOM 5825 O O . THR B 1 357 ? -9.43 -11.594 -2.238 1 95.75 357 THR B O 1
ATOM 5828 N N . CYS B 1 358 ? -10.875 -12.805 -1.086 1 96.94 358 CYS B N 1
ATOM 5829 C CA . CYS B 1 358 ? -10.305 -12.484 0.216 1 96.94 358 CYS B CA 1
ATOM 5830 C C . CYS B 1 358 ? -9.672 -13.711 0.853 1 96.94 358 CYS B C 1
ATOM 5832 O O . CYS B 1 358 ? -10.375 -14.656 1.229 1 96.94 358 CYS B O 1
ATOM 5834 N N . VAL B 1 359 ? -8.375 -13.656 1.018 1 98 359 VAL B N 1
ATOM 5835 C CA . VAL B 1 359 ? -7.637 -14.812 1.52 1 98 359 VAL B CA 1
ATOM 5836 C C . VAL B 1 359 ? -7.191 -14.555 2.957 1 98 359 VAL B C 1
ATOM 5838 O O . VAL B 1 359 ? -6.707 -13.469 3.279 1 98 359 VAL B O 1
ATOM 5841 N N . PHE B 1 360 ? -7.281 -15.57 3.785 1 98.12 360 PHE B N 1
ATOM 5842 C CA . PHE B 1 360 ? -6.973 -15.422 5.203 1 98.12 360 PHE B CA 1
ATOM 5843 C C . PHE B 1 360 ? -5.715 -16.203 5.566 1 98.12 360 PHE B C 1
ATOM 5845 O O . PHE B 1 360 ? -5.465 -17.281 5.023 1 98.12 360 PHE B O 1
ATOM 5852 N N . TYR B 1 361 ? -5.027 -15.633 6.531 1 97.44 361 TYR B N 1
ATOM 5853 C CA . TYR B 1 361 ? -3.76 -16.219 6.949 1 97.44 361 TYR B CA 1
ATOM 5854 C C . TYR B 1 361 ? -3.625 -16.203 8.469 1 97.44 361 TYR B C 1
ATOM 5856 O O . TYR B 1 361 ? -4.188 -15.344 9.141 1 97.44 361 TYR B O 1
ATOM 5864 N N . ARG B 1 362 ? -2.918 -17.094 8.992 1 95.88 362 ARG B N 1
ATOM 5865 C CA . ARG B 1 362 ? -2.34 -17.109 10.328 1 95.88 362 ARG B CA 1
ATOM 5866 C C . ARG B 1 362 ? -0.842 -17.391 10.281 1 95.88 362 ARG B C 1
ATOM 5868 O O . ARG B 1 362 ? -0.426 -18.5 9.938 1 95.88 362 ARG B O 1
ATOM 5875 N N . ASN B 1 363 ? -0.07 -16.266 10.547 1 91.25 363 ASN B N 1
ATOM 5876 C CA . ASN B 1 363 ? 1.359 -16.344 10.266 1 91.25 363 ASN B CA 1
ATOM 5877 C C . ASN B 1 363 ? 1.626 -16.703 8.805 1 91.25 363 ASN B C 1
ATOM 5879 O O . ASN B 1 363 ? 1.143 -16.016 7.895 1 91.25 363 ASN B O 1
ATOM 5883 N N . ASP B 1 364 ? 2.273 -17.844 8.57 1 94.06 364 ASP B N 1
ATOM 5884 C CA . ASP B 1 364 ? 2.596 -18.203 7.191 1 94.06 364 ASP B CA 1
ATOM 5885 C C . ASP B 1 364 ? 1.572 -19.172 6.621 1 94.06 364 ASP B C 1
ATOM 5887 O O . ASP B 1 364 ? 1.646 -19.547 5.449 1 94.06 364 ASP B O 1
ATOM 5891 N N . GLU B 1 365 ? 0.591 -19.531 7.375 1 98 365 GLU B N 1
ATOM 5892 C CA . GLU B 1 365 ? -0.392 -20.516 6.91 1 98 365 GLU B CA 1
ATOM 5893 C C . GLU B 1 365 ? -1.548 -19.828 6.188 1 98 365 GLU B C 1
ATOM 5895 O O . GLU B 1 365 ? -2.145 -18.891 6.711 1 98 365 GLU B O 1
ATOM 5900 N N . CYS B 1 366 ? -1.812 -20.25 5.004 1 98.25 366 CYS B N 1
ATOM 5901 C CA . CYS B 1 366 ? -3.014 -19.859 4.273 1 98.25 366 CYS B CA 1
ATOM 5902 C C . CYS B 1 366 ? -4.219 -20.672 4.73 1 98.25 366 CYS B C 1
ATOM 5904 O O . CYS B 1 366 ? -4.262 -21.891 4.543 1 98.25 366 CYS B O 1
ATOM 5906 N N . LEU B 1 367 ? -5.199 -20.047 5.211 1 98.25 367 LEU B N 1
ATOM 5907 C CA . LEU B 1 367 ? -6.297 -20.75 5.867 1 98.25 367 LEU B CA 1
ATOM 5908 C C . LEU B 1 367 ? -7.406 -21.078 4.875 1 98.25 367 LEU B C 1
ATOM 5910 O O . LEU B 1 367 ? -8.164 -22.031 5.07 1 98.25 367 LEU B O 1
ATOM 5914 N N . GLY B 1 368 ? -7.496 -20.312 3.908 1 98.06 368 GLY B N 1
ATOM 5915 C CA . GLY B 1 368 ? -8.586 -20.406 2.951 1 98.06 368 GLY B CA 1
ATOM 5916 C C . GLY B 1 368 ? -9.086 -19.062 2.467 1 98.06 368 GLY B C 1
ATOM 5917 O O . GLY B 1 368 ? -8.539 -18.016 2.842 1 98.06 368 GLY B O 1
ATOM 5918 N N . SER B 1 369 ? -10.102 -19.078 1.586 1 97.5 369 SER B N 1
ATOM 5919 C CA . SER B 1 369 ? -10.539 -17.797 1.036 1 97.5 369 SER B CA 1
ATOM 5920 C C . SER B 1 369 ? -12.023 -17.812 0.707 1 97.5 369 SER B C 1
ATOM 5922 O O . SER B 1 369 ? -12.641 -18.875 0.619 1 97.5 369 SER B O 1
ATOM 5924 N N . GLY B 1 370 ? -12.594 -16.703 0.649 1 95.88 370 GLY B N 1
ATOM 5925 C CA . GLY B 1 370 ? -13.945 -16.422 0.201 1 95.88 370 GLY B CA 1
ATOM 5926 C C . GLY B 1 370 ? -14.031 -15.18 -0.678 1 95.88 370 GLY B C 1
ATOM 5927 O O . GLY B 1 370 ? -13.039 -14.477 -0.865 1 95.88 370 GLY B O 1
ATOM 5928 N N . LEU B 1 371 ? -15.219 -14.977 -1.211 1 95.31 371 LEU B N 1
ATOM 5929 C CA . LEU B 1 371 ? -15.43 -13.828 -2.08 1 95.31 371 LEU B CA 1
ATOM 5930 C C . LEU B 1 371 ? -16.109 -12.688 -1.321 1 95.31 371 LEU B C 1
ATOM 5932 O O . LEU B 1 371 ? -17.016 -12.93 -0.524 1 95.31 371 LEU B O 1
ATOM 5936 N N . ILE B 1 372 ? -15.656 -11.5 -1.555 1 95.88 372 ILE B N 1
ATOM 5937 C CA . ILE B 1 372 ? -16.344 -10.344 -1.002 1 95.88 372 ILE B CA 1
ATOM 5938 C C . ILE B 1 372 ? -17.734 -10.2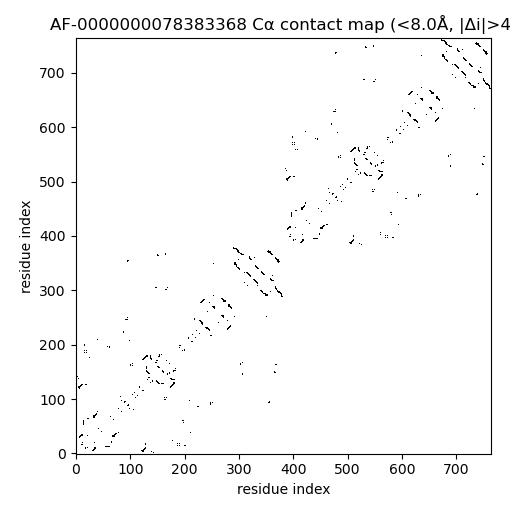27 -1.627 1 95.88 372 ILE B C 1
ATOM 5940 O O . ILE B 1 372 ? -17.875 -10.141 -2.85 1 95.88 372 ILE B O 1
ATOM 5944 N N . GLU B 1 373 ? -18.734 -10.242 -0.837 1 94.5 373 GLU B N 1
ATOM 5945 C CA . GLU B 1 373 ? -20.109 -10.125 -1.322 1 94.5 373 GLU B CA 1
ATOM 5946 C C . GLU B 1 373 ? -20.531 -8.664 -1.431 1 94.5 373 GLU B C 1
ATOM 5948 O O . GLU B 1 373 ? -21.141 -8.266 -2.422 1 94.5 373 GLU B O 1
ATOM 5953 N N . ARG B 1 374 ? -20.203 -7.949 -0.362 1 94 374 ARG B N 1
ATOM 5954 C CA . ARG B 1 374 ? -20.578 -6.543 -0.327 1 94 374 ARG B CA 1
ATOM 5955 C C . ARG B 1 374 ? -19.812 -5.793 0.753 1 94 374 ARG B C 1
ATOM 5957 O O . ARG B 1 374 ? -19.438 -6.375 1.774 1 94 374 ARG B O 1
ATOM 5964 N N . VAL B 1 375 ? -19.641 -4.57 0.491 1 95.38 375 VAL B N 1
ATOM 5965 C CA . VAL B 1 375 ? -19.109 -3.664 1.505 1 95.38 375 VAL B CA 1
ATOM 5966 C C . VAL B 1 375 ? -20.25 -3.094 2.34 1 95.38 375 VAL B C 1
ATOM 5968 O O . VAL B 1 375 ? -21.219 -2.566 1.794 1 95.38 375 VAL B O 1
ATOM 5971 N N . THR B 1 376 ? -20.125 -3.195 3.664 1 96.38 376 THR B N 1
ATOM 5972 C CA . THR B 1 376 ? -21.25 -2.803 4.516 1 96.38 376 THR B CA 1
ATOM 5973 C C . THR B 1 376 ? -20.984 -1.435 5.145 1 96.38 376 THR B C 1
ATOM 5975 O O . THR B 1 376 ? -21.922 -0.758 5.57 1 96.38 376 THR B O 1
ATOM 5978 N N . ALA B 1 377 ? -19.75 -1.046 5.27 1 96.56 377 ALA B N 1
ATOM 5979 C CA . ALA B 1 377 ? -19.438 0.267 5.824 1 96.56 377 ALA B CA 1
ATOM 5980 C C . ALA B 1 377 ? -18.141 0.81 5.234 1 96.56 377 ALA B C 1
ATOM 5982 O O . ALA B 1 377 ? -17.203 0.051 4.973 1 96.56 377 ALA B O 1
ATOM 5983 N N . THR B 1 378 ? -18.141 2.068 4.977 1 96 378 THR B N 1
ATOM 5984 C CA . THR B 1 378 ? -16.953 2.809 4.562 1 96 378 THR B CA 1
ATOM 5985 C C . THR B 1 378 ? -16.688 3.98 5.504 1 96 378 THR B C 1
ATOM 5987 O O . THR B 1 378 ? -17.469 4.23 6.426 1 96 378 THR B O 1
ATOM 5990 N N . LEU B 1 379 ? -15.586 4.719 5.25 1 93.5 379 LEU B N 1
ATOM 5991 C CA . LEU B 1 379 ? -15.258 5.887 6.062 1 93.5 379 LEU B CA 1
ATOM 5992 C C . LEU B 1 379 ? -16.266 7.008 5.832 1 93.5 379 LEU B C 1
ATOM 5994 O O . LEU B 1 379 ? -16.344 7.953 6.625 1 93.5 379 LEU B O 1
ATOM 5998 N N . ALA B 1 380 ? -16.984 6.957 4.789 1 90.44 380 ALA B N 1
ATOM 5999 C CA . ALA B 1 380 ? -17.984 7.988 4.496 1 90.44 380 ALA B CA 1
ATOM 6000 C C . ALA B 1 380 ? -19.141 7.93 5.484 1 90.44 380 ALA B C 1
ATOM 6002 O O . ALA B 1 380 ? -19.844 8.922 5.695 1 90.44 380 ALA B O 1
ATOM 6003 N N . GLN B 1 381 ? -19.469 6.777 6.062 1 81 381 GLN B N 1
ATOM 6004 C CA . GLN B 1 381 ? -20.578 6.621 7.008 1 81 381 GLN B CA 1
ATOM 6005 C C . GLN B 1 381 ? -20.125 6.945 8.43 1 81 381 GLN B C 1
ATOM 6007 O O . GLN B 1 381 ? -20.938 6.988 9.352 1 81 381 GLN B O 1
ATOM 6012 N N . ARG B 1 382 ? -18.812 7.18 8.703 1 67.56 382 ARG B N 1
ATOM 6013 C CA . ARG B 1 382 ? -18.344 7.504 10.047 1 67.56 382 ARG B CA 1
ATOM 6014 C C . ARG B 1 382 ? -18.344 9.008 10.281 1 67.56 382 ARG B C 1
ATOM 6016 O O . ARG B 1 382 ? -18.203 9.789 9.336 1 67.56 382 ARG B O 1
#

Radius of gyration: 29.22 Å; Cα contacts (8 Å, |Δi|>4): 1702; chains: 2; bounding box: 60×88×76 Å

Sequence (764 aa):
MMCVVRRVACAISGGIDSAVAALLLKRNGFDVVGVYMVNWDHVEEGTNDCHRTRDEADARKICKRLGIEFHTVDFSREYWNEVFLNLLENYRKGFTVVSDVMCNRIIKFGHLHAYAFNKIHVDAVATGHFARTNLGDFLQKRSTKSVARLYSGVDPLKDQTYFLSTLTQEQLRRSMFPVGSLTKTQVRKLAADAELIEVLEKPESMGMCFIGKRKNFDAFLDQYIEPTSGLIRNVDSGVVIGEHTGIHHFTLGKRVRLPPEVIQSPLGFFVASLDFHSQTVWVCEGSLHPVLFATEFVISEPEWIADSPLKQSDSTIVDFRCQRTHSALECTLSRIGNGCLKVVPKNPIRAAAPGQTCVFYRNDECLGSGLIERVTATLAQRMMCVVRRVACAISGGIDSAVAALLLKRNGFDVVGVYMVNWDHVEEGTNDCHRTRDEADARKICKRLGIEFHTVDFSREYWNEVFLNLLENYRKGFTVVSDVMCNRIIKFGHLHAYAFNKIHVDAVATGHFARTNLGDFLQKRSTKSVARLYSGVDPLKDQTYFLSTLTQEQLRRSMFPVGSLTKTQVRKLAADAELIEVLEKPESMGMCFIGKRKNFDAFLDQYIEPTSGLIRNVDSGVVIGEHTGIHHFTLGKRVRLPPEVIQSPLGFFVASLDFHSQTVWVCEGSLHPVLFATEFVISEPEWIADSPLKQSDSTIVDFRCQRTHSALECTLSRIGNGCLKVVPKNPIRAAAPGQTCVFYRNDECLGSGLIERVTATLAQR

Nearest PDB structures (foldseek):
  2hma-assembly1_A-2  TM=9.185E-01  e=1.330E-42  Streptococcus pneumoniae
  2deu-assembly2_B  TM=9.212E-01  e=1.400E-40  Escherichia coli
  2der-assembly1_A  TM=9.300E-01  e=4.137E-39  Escherichia coli
  2der-assembly2_B  TM=8.948E-01  e=1.157E-38  Escherichia coli
  4m0l-assembly1_A  TM=2.344E-01  e=1.050E-04  Saccharolobus solfataricus P2

Organism: Toxocara canis (NCBI:txid6265)

Solvent-accessible surface area (backbone atoms only — not comparable to full-atom values): 40105 Å² total; per-residue (Å²): 125,65,78,77,75,50,35,32,34,26,44,32,65,35,43,51,48,20,49,43,21,49,50,52,40,46,74,69,69,38,49,51,32,34,35,30,75,43,47,60,73,55,70,80,71,70,56,80,76,58,58,66,57,50,28,52,50,43,28,50,51,52,26,57,75,71,70,35,50,75,44,77,46,80,41,35,67,58,37,43,65,67,35,47,49,53,50,51,54,35,24,66,52,43,27,58,63,61,58,50,35,51,37,35,46,50,42,63,50,30,52,45,44,53,46,36,44,71,74,67,60,37,61,33,38,30,37,37,46,27,21,34,39,78,26,37,41,75,44,79,62,56,47,88,82,59,79,47,41,45,24,49,15,68,24,77,90,58,40,41,39,72,40,51,28,66,41,46,50,76,46,51,68,36,44,25,20,58,40,5,82,37,38,71,68,55,50,52,50,52,31,57,76,69,62,43,63,84,29,71,78,51,77,77,90,50,67,46,75,75,72,36,67,59,95,53,55,58,64,56,47,52,76,75,44,81,73,42,71,28,43,28,26,32,68,87,81,62,48,76,51,48,74,49,56,39,60,55,71,54,52,67,54,36,74,59,88,69,64,88,90,36,80,80,52,98,65,35,38,17,30,56,45,67,38,56,91,76,36,33,39,26,24,36,68,26,92,77,37,41,68,37,22,32,45,26,32,34,25,42,59,49,43,47,32,59,67,59,82,53,73,88,32,64,54,41,79,39,30,33,28,70,46,81,90,49,73,71,40,54,26,40,42,29,66,74,54,94,61,31,32,38,39,33,42,76,57,66,38,72,40,73,46,40,44,24,51,36,35,34,27,57,89,58,32,47,36,16,24,24,35,29,66,41,75,76,37,32,52,60,80,103,124,64,78,78,74,50,34,33,34,27,43,32,65,34,42,50,50,19,49,43,20,47,50,52,42,47,74,71,67,40,49,52,32,35,36,31,76,44,47,58,74,55,73,77,72,70,55,79,77,58,59,67,58,49,29,51,50,41,27,50,50,52,26,56,74,72,70,36,49,75,45,77,46,78,43,36,67,58,38,44,66,67,36,46,49,53,49,51,54,35,25,66,54,43,28,57,64,62,58,50,35,50,37,34,45,51,43,61,52,30,53,46,44,52,45,36,46,72,73,69,60,36,59,34,37,30,36,37,47,26,21,34,40,79,26,37,40,76,45,79,62,54,47,87,80,59,79,46,43,46,25,49,15,66,24,77,90,57,42,41,40,71,40,51,28,64,40,47,50,76,46,50,68,36,44,24,21,58,39,5,83,38,38,71,68,54,48,50,49,52,30,56,75,68,62,42,63,83,28,71,76,52,77,77,90,51,68,47,75,74,72,37,68,58,96,53,55,58,64,57,48,52,75,77,43,82,73,40,72,29,41,28,25,32,66,85,80,60,47,76,50,48,72,49,56,38,60,56,71,53,51,66,54,38,74,59,88,70,66,87,89,38,80,79,55,99,64,34,40,17,31,56,44,68,39,56,90,75,34,33,38,27,24,36,69,26,89,78,37,42,67,35,22,32,46,26,30,33,25,42,58,49,44,49,32,60,68,58,82,53,74,90,32,65,55,41,79,39,29,32,29,71,47,79,90,49,74,72,39,54,25,40,41,30,66,73,54,94,62,30,31,39,40,33,44,76,58,67,38,71,42,74,48,39,46,23,49,37,34,32,27,59,89,58,31,47,36,17,23,23,36,29,65,40,75,77,37,32,51,61,80,104

Secondary structure (DSSP, 8-state):
------EEEEE--SSHHHHHHHHHHHHTT-EEEEEEEE---SGGGT----HHHHHHHHHHHHHHHHT-EEEEEE-HHHHIIIIIHHHHHHHHTT----HHHHIIIIIIIIIHHHHIIIII--SEEE---SEEETT-TTSTT--TTPPP-EEE-S-TTT--GGGGTT--HHHHTTEE-TTTTS-HHHHHHHHHHTT-HHHHSPPPP-SBTTTB--TTHHHHHHTTS----EEEEETTT--EEEEES-GGG--TTPBPP--TTS---TT-EEEEEEETTTTEEEEEESTT-GGGEEEEEEEEPPEESS--TTSS-SEEEEEEESSTTSPPEEEEEEEEETTEEEEEESS-EET--TT-EEEEEETTEEEEEEEEEEEEEEGGG-/------EEEEE--SSHHHHHHHHHHHHTT-EEEEEEEE---SGGGT----HHHHHHHHHHHHHHHHT-EEEEEE-HHHHIIIIIHHHHHHHHTT----HHHHIIIIIIIIIHHHHIIIII--SEEE---SEEETT-TTSTT--TTPPP-EEE-S-TTT--HHHHTT--HHHHTTEE-TTTTS-HHHHHHHHHHTT-HHHHSPPPP-SBTTTB--TTHHHHHHTTS----EEEEETTT--EEEEES-GGG--TTPBPP--TTS---TT-EEEEEEETTTTEEEEEESTT-GGGEEEEEEEEPPEESS--TTSS-SEEEEEEESSTTSPPEEEEEEEEETTEEEEEESS-EET--TT-EEEEEETTEEEEEEEEEEEEEEGGG-

InterPro domains:
  IPR004506 tRNA-specific 2-thiouridylase MnmA-like [TIGR00420] (7-372)
  IPR004506 tRNA-specific 2-thiouridylase MnmA-like [cd01998] (7-372)
  IPR014729 Rossmann-like alpha/beta/alpha sandwich fold [G3DSA:3.40.50.620] (4-223)
  IPR023382 tRNA-specific 2-thiouridylase MnmA-like, central domain superfamily [G3DSA:2.30.30.280] (224-291)
  IPR046884 tRNA-specific 2-thiouridylase MnmA-like, central domain [PF20259] (219-285)
  IPR046885 tRNA-specific 2-thiouridylase MnmA-like, C-terminal domain [PF20258] (295-372)

pLDDT: mean 91.76, std 10.05, range [36.94, 98.88]